Protein AF-A2E8J4-F1 (afdb_monomer)

Structure (mmCIF, N/CA/C/O backbone):
data_AF-A2E8J4-F1
#
_entry.id   AF-A2E8J4-F1
#
loop_
_atom_site.group_PDB
_atom_site.id
_atom_site.type_symbol
_atom_site.label_atom_id
_atom_site.label_alt_id
_atom_site.label_comp_id
_atom_site.label_asym_id
_atom_site.label_entity_id
_atom_site.label_seq_id
_atom_site.pdbx_PDB_ins_code
_atom_site.Cartn_x
_atom_site.Cartn_y
_atom_site.Cartn_z
_atom_site.occupancy
_atom_site.B_iso_or_equiv
_atom_site.auth_seq_id
_atom_site.auth_comp_id
_atom_site.auth_asym_id
_atom_site.auth_atom_id
_atom_site.pdbx_PDB_model_num
ATOM 1 N N . MET A 1 1 ? -11.910 -32.991 -29.947 1.00 47.88 1 MET A N 1
ATOM 2 C CA . MET A 1 1 ? -11.963 -31.572 -30.362 1.00 47.88 1 MET A CA 1
ATOM 3 C C . MET A 1 1 ? -12.874 -30.811 -29.402 1.00 47.88 1 MET A C 1
ATOM 5 O O . MET A 1 1 ? -14.068 -30.736 -29.644 1.00 47.88 1 MET A O 1
ATOM 9 N N . SER A 1 2 ? -12.357 -30.329 -28.269 1.00 52.75 2 SER A N 1
ATOM 10 C CA . SER A 1 2 ? -13.186 -29.683 -27.231 1.00 52.75 2 SER A CA 1
ATOM 11 C C . SER A 1 2 ? -12.388 -28.694 -26.368 1.00 52.75 2 SER A C 1
ATOM 13 O O . SER A 1 2 ? -12.500 -28.710 -25.148 1.00 52.75 2 SER A O 1
ATOM 15 N N . PHE A 1 3 ? -11.571 -27.845 -27.002 1.00 47.44 3 PHE A N 1
ATOM 16 C CA . PHE A 1 3 ? -10.839 -26.752 -26.336 1.00 47.44 3 PHE A CA 1
ATOM 17 C C . PHE A 1 3 ? -11.363 -25.345 -26.690 1.00 47.44 3 PHE A C 1
ATOM 19 O O . PHE A 1 3 ? -10.909 -24.366 -26.120 1.00 47.44 3 PHE A O 1
ATOM 26 N N . SER A 1 4 ? -12.377 -25.225 -27.555 1.00 58.38 4 SER A N 1
ATOM 27 C CA . SER A 1 4 ? -12.796 -23.923 -28.108 1.00 58.38 4 SER A CA 1
ATOM 28 C C . SER A 1 4 ? -13.649 -23.048 -27.179 1.00 58.38 4 SER A C 1
ATOM 30 O O . SER A 1 4 ? -13.902 -21.898 -27.510 1.00 58.38 4 SER A O 1
ATOM 32 N N . ARG A 1 5 ? -14.128 -23.558 -26.034 1.00 59.06 5 ARG A N 1
ATOM 33 C CA . ARG A 1 5 ? -15.023 -22.780 -25.157 1.00 59.06 5 ARG A CA 1
ATOM 34 C C . ARG A 1 5 ? -14.294 -21.884 -24.160 1.00 59.06 5 ARG A C 1
ATOM 36 O O . ARG A 1 5 ? -14.893 -20.919 -23.715 1.00 59.06 5 ARG A O 1
ATOM 43 N N . SER A 1 6 ? -13.042 -22.164 -23.784 1.00 66.69 6 SER A N 1
ATOM 44 C CA . SER A 1 6 ? -12.358 -21.334 -22.776 1.00 66.69 6 SER A CA 1
ATOM 45 C C . SER A 1 6 ? -11.849 -20.005 -23.332 1.00 66.69 6 SER A C 1
ATOM 47 O O . SER A 1 6 ? -11.777 -19.038 -22.582 1.00 66.69 6 SER A O 1
ATOM 49 N N . GLU A 1 7 ? -11.526 -19.947 -24.624 1.00 70.31 7 GLU A N 1
ATOM 50 C CA . GLU A 1 7 ? -11.069 -18.714 -25.282 1.00 70.31 7 GLU A CA 1
ATOM 51 C C . GLU A 1 7 ? -12.219 -17.709 -25.440 1.00 70.31 7 GLU A C 1
ATOM 53 O O . GLU A 1 7 ? -12.056 -16.538 -25.108 1.00 70.31 7 GLU A O 1
ATOM 58 N N . GLU A 1 8 ? -13.427 -18.175 -25.780 1.00 74.25 8 GLU A N 1
ATOM 59 C CA . GLU A 1 8 ? -14.615 -17.309 -25.871 1.00 74.25 8 GLU A CA 1
ATOM 60 C C . GLU A 1 8 ? -14.963 -16.624 -24.535 1.00 74.25 8 GLU A C 1
ATOM 62 O O . GLU A 1 8 ? -15.402 -15.473 -24.524 1.00 74.25 8 GLU A O 1
ATOM 67 N N . TYR A 1 9 ? -14.725 -17.286 -23.394 1.00 75.62 9 TYR A N 1
ATOM 68 C CA . TYR A 1 9 ? -14.936 -16.675 -22.075 1.00 75.62 9 TYR A CA 1
ATOM 69 C C . TYR A 1 9 ? -13.863 -15.642 -21.713 1.00 75.62 9 TYR A C 1
ATOM 71 O O . TYR A 1 9 ? -14.172 -14.671 -21.019 1.00 75.62 9 TYR A O 1
ATOM 79 N N . GLN A 1 10 ? -12.619 -15.822 -22.168 1.00 71.00 10 GLN A N 1
ATOM 80 C CA . GLN A 1 10 ? -11.556 -14.844 -21.927 1.00 71.00 10 GLN A CA 1
ATOM 81 C C . GLN A 1 10 ? -11.775 -13.577 -22.758 1.00 71.00 10 GLN A C 1
ATOM 83 O O . GLN A 1 10 ? -11.690 -12.476 -22.213 1.00 71.00 10 GLN A O 1
ATOM 88 N N . ASP A 1 11 ? -12.174 -13.720 -24.020 1.00 82.25 11 ASP A N 1
ATOM 89 C CA . ASP A 1 11 ? -12.456 -12.579 -24.895 1.00 82.25 11 ASP A CA 1
ATOM 90 C C . ASP A 1 11 ? -13.690 -11.785 -24.450 1.00 82.25 11 ASP A C 1
ATOM 92 O O . ASP A 1 11 ? -13.698 -10.551 -24.506 1.00 82.25 11 ASP A O 1
ATOM 96 N N . ALA A 1 12 ? -14.729 -12.465 -23.952 1.00 82.44 12 ALA A N 1
ATOM 97 C CA . ALA A 1 12 ? -15.900 -11.799 -23.383 1.00 82.44 12 ALA A CA 1
ATOM 98 C C . ALA A 1 12 ? -15.547 -10.994 -22.118 1.00 82.44 12 ALA A C 1
ATOM 100 O O . ALA A 1 12 ? -16.029 -9.873 -21.943 1.00 82.44 12 ALA A O 1
ATOM 101 N N . TYR A 1 13 ? -14.668 -11.531 -21.268 1.00 80.94 13 TYR A N 1
ATOM 102 C CA . TYR A 1 13 ? -14.226 -10.866 -20.041 1.00 80.94 13 TYR A CA 1
ATOM 103 C C . TYR A 1 13 ? -13.335 -9.645 -20.318 1.00 80.94 13 TYR A C 1
ATOM 105 O O . TYR A 1 13 ? -13.478 -8.613 -19.659 1.00 80.94 13 TYR A O 1
ATOM 113 N N . ILE A 1 14 ? -12.458 -9.725 -21.325 1.00 83.25 14 ILE A N 1
ATOM 114 C CA . ILE A 1 14 ? -11.627 -8.592 -21.762 1.00 83.25 14 ILE A CA 1
ATOM 115 C C . ILE A 1 14 ? -12.512 -7.469 -22.321 1.00 83.25 14 ILE A C 1
ATOM 117 O O . ILE A 1 14 ? -12.379 -6.320 -21.900 1.00 83.25 14 ILE A O 1
ATOM 121 N N . LYS A 1 15 ? -13.501 -7.798 -23.166 1.00 88.38 15 LYS A N 1
ATOM 122 C CA . LYS A 1 15 ? -14.451 -6.805 -23.698 1.00 88.38 15 LYS A CA 1
ATOM 123 C C . LYS A 1 15 ? -15.281 -6.113 -22.612 1.00 88.38 15 LYS A C 1
ATOM 125 O O . LYS A 1 15 ? -15.553 -4.918 -22.729 1.00 88.38 15 LYS A O 1
ATOM 130 N N . GLU A 1 16 ? -15.684 -6.824 -21.557 1.00 89.69 16 GLU A N 1
ATOM 131 C CA . GLU A 1 16 ? -16.412 -6.211 -20.435 1.00 89.69 16 GLU A CA 1
ATOM 132 C C . GLU A 1 16 ? -15.518 -5.251 -19.627 1.00 89.69 16 GLU A C 1
ATOM 134 O O . GLU A 1 16 ? -15.971 -4.182 -19.203 1.00 89.69 16 GLU A O 1
ATOM 139 N N . LEU A 1 17 ? -14.238 -5.593 -19.442 1.00 79.50 17 LEU A N 1
ATOM 140 C CA . LEU A 1 17 ? -13.261 -4.730 -18.773 1.00 79.50 17 LEU A CA 1
ATOM 141 C C . LEU A 1 17 ? -12.988 -3.447 -19.564 1.00 79.50 17 LEU A C 1
ATOM 143 O O . LEU A 1 17 ? -12.987 -2.367 -18.968 1.00 79.50 17 LEU A O 1
ATOM 147 N N . ASP A 1 18 ? -12.841 -3.546 -20.883 1.00 87.62 18 ASP A N 1
ATOM 148 C CA . ASP A 1 18 ? -12.629 -2.386 -21.754 1.00 87.62 18 ASP A CA 1
ATOM 149 C C . ASP A 1 18 ? -13.852 -1.457 -21.765 1.00 87.62 18 ASP A C 1
ATOM 151 O O . ASP A 1 18 ? -13.714 -0.238 -21.650 1.00 87.62 18 ASP A O 1
ATOM 155 N N . ALA A 1 19 ? -15.069 -2.014 -21.779 1.00 83.38 19 ALA A N 1
ATOM 156 C CA . ALA A 1 19 ? -16.300 -1.227 -21.679 1.00 83.38 19 ALA A CA 1
ATOM 157 C C . ALA A 1 19 ? -16.417 -0.478 -20.334 1.00 83.38 19 ALA A C 1
ATOM 159 O O . ALA A 1 19 ? -16.861 0.673 -20.293 1.00 83.38 19 ALA A O 1
ATOM 160 N N . ARG A 1 20 ? -15.978 -1.091 -19.222 1.00 79.69 20 ARG A N 1
ATOM 161 C CA . ARG A 1 20 ? -15.922 -0.424 -17.907 1.00 79.69 20 ARG A CA 1
ATOM 162 C C . ARG A 1 20 ? -14.834 0.647 -17.835 1.00 79.69 20 ARG A C 1
ATOM 164 O O . ARG A 1 20 ? -15.022 1.642 -17.137 1.00 79.69 20 ARG A O 1
ATOM 171 N N . LEU A 1 21 ? -13.715 0.466 -18.535 1.00 71.12 21 LEU A N 1
ATOM 172 C CA . LEU A 1 21 ? -12.652 1.468 -18.622 1.00 71.12 21 LEU A CA 1
ATOM 173 C C . LEU A 1 21 ? -13.096 2.689 -19.439 1.00 71.12 21 LEU A C 1
ATOM 175 O O . LEU A 1 21 ? -12.935 3.807 -18.952 1.00 71.12 21 LEU A O 1
ATOM 179 N N . ALA A 1 22 ? -13.763 2.486 -20.578 1.00 80.00 22 ALA A N 1
ATOM 180 C CA . ALA A 1 22 ? -14.328 3.567 -21.391 1.00 80.00 22 ALA A CA 1
ATOM 181 C C . ALA A 1 22 ? -15.409 4.375 -20.640 1.00 80.00 22 ALA A C 1
ATOM 183 O O . ALA A 1 22 ? -15.486 5.598 -20.755 1.00 80.00 22 ALA A O 1
ATOM 184 N N . ALA A 1 23 ? -16.216 3.721 -19.795 1.00 75.06 23 ALA A N 1
ATOM 185 C CA . ALA A 1 23 ? -17.194 4.408 -18.945 1.00 75.06 23 ALA A CA 1
ATOM 186 C C . ALA A 1 23 ? -16.546 5.300 -17.864 1.00 75.06 23 ALA A C 1
ATOM 188 O O . ALA A 1 23 ? -17.169 6.257 -17.400 1.00 75.06 23 ALA A O 1
ATOM 189 N N . LEU A 1 24 ? -15.301 5.011 -17.467 1.00 63.25 24 LEU A N 1
ATOM 190 C CA . LEU A 1 24 ? -14.544 5.808 -16.497 1.00 63.25 24 LEU A CA 1
ATOM 191 C C . LEU A 1 24 ? -13.770 6.966 -17.144 1.00 63.25 24 LEU A C 1
ATOM 193 O O . LEU A 1 24 ? -13.484 7.939 -16.450 1.00 63.25 24 LEU A O 1
ATOM 197 N N . GLU A 1 25 ? -13.459 6.895 -18.440 1.00 63.25 25 GLU A N 1
ATOM 198 C CA . GLU A 1 25 ? -12.784 7.973 -19.183 1.00 63.25 25 GLU A CA 1
ATOM 199 C C . GLU A 1 25 ? -13.681 9.195 -19.420 1.00 63.25 25 GLU A C 1
ATOM 201 O O . GLU A 1 25 ? -13.188 10.319 -19.426 1.00 63.25 25 GLU A O 1
ATOM 206 N N . ASN A 1 26 ? -15.003 9.010 -19.484 1.00 59.19 26 ASN A N 1
ATOM 207 C CA . ASN A 1 26 ? -15.963 10.119 -19.586 1.00 59.19 26 ASN A CA 1
ATOM 208 C C . ASN A 1 26 ? -16.167 10.894 -18.272 1.00 59.19 26 ASN A C 1
ATOM 210 O O . ASN A 1 26 ? -16.921 11.865 -18.230 1.00 59.19 26 ASN A O 1
ATOM 214 N N . ASN A 1 27 ? -15.507 10.481 -17.187 1.00 48.16 27 ASN A N 1
ATOM 215 C CA . ASN A 1 27 ? -15.496 11.213 -15.929 1.00 48.16 27 ASN A CA 1
ATOM 216 C C . ASN A 1 27 ? -14.199 12.034 -15.875 1.00 48.16 27 ASN A C 1
ATOM 218 O O . ASN A 1 27 ? -13.228 11.629 -15.235 1.00 48.16 27 ASN A O 1
ATOM 222 N N . GLU A 1 28 ? -14.176 13.144 -16.628 1.00 45.12 28 GLU A N 1
ATOM 223 C CA . GLU A 1 28 ? -13.025 14.040 -16.815 1.00 45.12 28 GLU A CA 1
ATOM 224 C C . GLU A 1 28 ? -12.379 14.429 -15.478 1.00 45.12 28 GLU A C 1
ATOM 226 O O . GLU A 1 28 ? -12.752 15.389 -14.798 1.00 45.12 28 GLU A O 1
ATOM 231 N N . PHE A 1 29 ? -11.356 13.670 -15.098 1.00 45.00 29 PHE A N 1
ATOM 232 C CA . PHE A 1 29 ? -10.528 13.960 -13.946 1.00 45.00 29 PHE A CA 1
ATOM 233 C C . PHE A 1 29 ? -9.324 14.760 -14.435 1.00 45.00 29 PHE A C 1
ATOM 235 O O . PHE A 1 29 ? -8.344 14.204 -14.926 1.00 45.00 29 PHE A O 1
ATOM 242 N N . PHE A 1 30 ? -9.450 16.084 -14.323 1.00 40.06 30 PHE A N 1
ATOM 243 C CA . PHE A 1 30 ? -8.430 17.108 -14.564 1.00 40.06 30 PHE A CA 1
ATOM 244 C C . PHE A 1 30 ? -6.989 16.586 -14.395 1.00 40.06 30 PHE A C 1
ATOM 246 O O . PHE A 1 30 ? -6.480 16.444 -13.277 1.00 40.06 30 PHE A O 1
ATOM 253 N N . LEU A 1 31 ? -6.300 16.347 -15.513 1.00 38.56 31 LEU A N 1
ATOM 254 C CA . LEU A 1 31 ? -4.848 16.203 -15.524 1.00 38.56 31 LEU A CA 1
ATOM 255 C C . LEU A 1 31 ? -4.238 17.596 -15.285 1.00 38.56 31 LEU A C 1
ATOM 257 O O . LEU A 1 31 ? -4.526 18.528 -16.039 1.00 38.56 31 LEU A O 1
ATOM 261 N N . PRO A 1 32 ? -3.419 17.802 -14.238 1.00 41.81 32 PRO A N 1
ATOM 262 C CA . PRO A 1 32 ? -2.845 19.110 -13.979 1.00 41.81 32 PRO A CA 1
ATOM 263 C C . PRO A 1 32 ? -1.749 19.406 -15.007 1.00 41.81 32 PRO A C 1
ATOM 265 O O . PRO A 1 32 ? -0.713 18.743 -15.041 1.00 41.81 32 PRO A O 1
ATOM 268 N N . THR A 1 33 ? -1.952 20.456 -15.802 1.00 40.56 33 THR A N 1
ATOM 269 C CA . THR A 1 33 ? -0.898 21.088 -16.607 1.00 40.56 33 THR A CA 1
ATOM 270 C C . THR A 1 33 ? 0.310 21.474 -15.735 1.00 40.56 33 THR A C 1
ATOM 272 O O . THR A 1 33 ? 0.122 21.878 -14.579 1.00 40.56 33 THR A O 1
ATOM 275 N N . PRO A 1 34 ? 1.546 21.400 -16.264 1.00 44.91 34 PRO A N 1
ATOM 276 C CA . PRO A 1 34 ? 2.771 21.635 -15.500 1.00 44.91 34 PRO A CA 1
ATOM 277 C C . PRO A 1 34 ? 2.845 23.061 -14.916 1.00 44.91 34 PRO A C 1
ATOM 279 O O . PRO A 1 34 ? 2.412 24.023 -15.557 1.00 44.91 34 PRO A O 1
ATOM 282 N N . PRO A 1 35 ? 3.405 23.237 -13.701 1.00 39.69 35 PRO A N 1
ATOM 283 C CA . PRO A 1 35 ? 3.460 24.536 -13.044 1.00 39.69 35 PRO A CA 1
ATOM 284 C C . PRO A 1 35 ? 4.447 25.475 -13.749 1.00 39.69 35 PRO A C 1
ATOM 286 O O . PRO A 1 35 ? 5.630 25.166 -13.900 1.00 39.69 35 PRO A O 1
ATOM 289 N N . LYS A 1 36 ? 3.965 26.665 -14.128 1.00 39.16 36 LYS A N 1
ATOM 290 C CA . LYS A 1 36 ? 4.805 27.790 -14.558 1.00 39.16 36 LYS A CA 1
ATOM 291 C C . LYS A 1 36 ? 5.746 28.174 -13.411 1.00 39.16 36 LYS A C 1
ATOM 293 O O . LYS A 1 36 ? 5.312 28.396 -12.284 1.00 39.16 36 LYS A O 1
ATOM 298 N N . THR A 1 37 ? 7.040 28.247 -13.705 1.00 39.50 37 THR A N 1
ATOM 299 C CA . THR A 1 37 ? 8.109 28.604 -12.767 1.00 39.50 37 THR A CA 1
ATOM 300 C C . THR A 1 37 ? 7.876 29.997 -12.173 1.00 39.50 37 THR A C 1
ATOM 302 O O . THR A 1 37 ? 7.987 31.005 -12.874 1.00 39.50 37 THR A O 1
ATOM 305 N N . SER A 1 38 ? 7.560 30.066 -10.880 1.00 40.72 38 SER A N 1
ATOM 306 C CA . SER A 1 38 ? 7.388 31.314 -10.134 1.00 40.72 38 SER A CA 1
ATOM 307 C C . SER A 1 38 ? 8.740 31.954 -9.810 1.00 40.72 38 SER A C 1
ATOM 309 O O . SER A 1 38 ? 9.574 31.352 -9.132 1.00 40.72 38 SER A O 1
ATOM 311 N N . LYS A 1 39 ? 8.937 33.199 -10.251 1.00 43.88 39 LYS A N 1
ATOM 312 C CA . LYS A 1 39 ? 9.987 34.092 -9.749 1.00 43.88 39 LYS A CA 1
ATOM 313 C C . LYS A 1 39 ? 9.549 34.700 -8.407 1.00 43.88 39 LYS A C 1
ATOM 315 O O . LYS A 1 39 ? 8.404 35.108 -8.274 1.00 43.88 39 LYS A O 1
ATOM 320 N N . SER A 1 40 ? 10.516 34.853 -7.496 1.00 42.12 40 SER A N 1
ATOM 321 C CA . SER A 1 40 ? 10.595 35.926 -6.489 1.00 42.12 40 SER A CA 1
ATOM 322 C C . SER A 1 40 ? 9.509 35.980 -5.393 1.00 42.12 40 SER A C 1
ATOM 324 O O . SER A 1 40 ? 8.460 36.594 -5.563 1.00 42.12 40 SER A O 1
ATOM 326 N N . SER A 1 41 ? 9.834 35.463 -4.201 1.00 39.91 41 SER A N 1
ATOM 327 C CA . SER A 1 41 ? 9.141 35.784 -2.944 1.00 39.91 41 SER A CA 1
ATOM 328 C C . SER A 1 41 ? 9.957 36.813 -2.153 1.00 39.91 41 SER A C 1
ATOM 330 O O . SER A 1 41 ? 11.078 36.542 -1.721 1.00 39.91 41 SER A O 1
ATOM 332 N N . ALA A 1 42 ? 9.383 38.007 -1.999 1.00 43.44 42 ALA A N 1
ATOM 333 C CA . ALA A 1 42 ? 9.894 39.095 -1.181 1.00 43.44 42 ALA A CA 1
ATOM 334 C C . ALA A 1 42 ? 9.362 39.012 0.263 1.00 43.44 42 ALA A C 1
ATOM 336 O O . ALA A 1 42 ? 8.235 38.596 0.523 1.00 43.44 42 ALA A O 1
ATOM 337 N N . ARG A 1 43 ? 10.217 39.448 1.192 1.00 43.03 43 ARG A N 1
ATOM 338 C CA . ARG A 1 43 ? 10.000 39.612 2.638 1.00 43.03 43 ARG A CA 1
ATOM 339 C C . ARG A 1 43 ? 8.856 40.576 3.000 1.00 43.03 43 ARG A C 1
ATOM 341 O O . ARG A 1 43 ? 8.719 41.611 2.356 1.00 43.03 43 ARG A O 1
ATOM 348 N N . ARG A 1 44 ? 8.305 40.328 4.208 1.00 41.81 44 ARG A N 1
ATOM 349 C CA . ARG A 1 44 ? 7.704 41.232 5.240 1.00 41.81 44 ARG A CA 1
ATOM 350 C C . ARG A 1 44 ? 6.189 41.030 5.481 1.00 41.81 44 ARG A C 1
ATOM 352 O O . ARG A 1 44 ? 5.498 40.591 4.577 1.00 41.81 44 ARG A O 1
ATOM 359 N N . PRO A 1 45 ? 5.632 41.480 6.629 1.00 53.28 45 PRO A N 1
ATOM 360 C CA . PRO A 1 45 ? 6.116 41.332 8.005 1.00 53.28 45 PRO A CA 1
ATOM 361 C C . PRO A 1 45 ? 5.010 40.890 9.000 1.00 53.28 45 PRO A C 1
ATOM 363 O O . PRO A 1 45 ? 3.813 40.916 8.733 1.00 53.28 45 PRO A O 1
ATOM 366 N N . ARG A 1 46 ? 5.480 40.557 10.204 1.00 47.03 46 ARG A N 1
ATOM 367 C CA . ARG A 1 46 ? 4.787 40.415 11.494 1.00 47.03 46 ARG A CA 1
ATOM 368 C C . ARG A 1 46 ? 3.793 41.564 11.773 1.00 47.03 46 ARG A C 1
ATOM 370 O O . ARG A 1 46 ? 4.199 42.724 11.756 1.00 47.03 46 ARG A O 1
ATOM 377 N N . LYS A 1 47 ? 2.541 41.243 12.128 1.00 41.75 47 LYS A N 1
ATOM 378 C CA . LYS A 1 47 ? 1.603 42.157 12.810 1.00 41.75 47 LYS A CA 1
ATOM 379 C C . LYS A 1 47 ? 1.078 41.523 14.098 1.00 41.75 47 LYS A C 1
ATOM 381 O O . LYS A 1 47 ? 0.672 40.366 14.115 1.00 41.75 47 LYS A O 1
ATOM 386 N N . GLN A 1 48 ? 1.159 42.315 15.161 1.00 44.44 48 GLN A N 1
ATOM 387 C CA . GLN A 1 48 ? 0.620 42.077 16.495 1.00 44.44 48 GLN A CA 1
ATOM 388 C C . GLN A 1 48 ? -0.859 42.494 16.570 1.00 44.44 48 GLN A C 1
ATOM 390 O O . GLN A 1 48 ? -1.275 43.377 15.826 1.00 44.44 48 GLN A O 1
ATOM 395 N N . ASN A 1 49 ? -1.562 41.867 17.520 1.00 42.03 49 ASN A N 1
ATOM 396 C CA . ASN A 1 49 ? -2.691 42.322 18.347 1.00 42.03 49 ASN A CA 1
ATOM 397 C C . ASN A 1 49 ? -3.786 43.214 17.737 1.00 42.03 49 ASN A C 1
ATOM 399 O O . ASN A 1 49 ? -3.521 44.346 17.340 1.00 42.03 49 ASN A O 1
ATOM 403 N N . LYS A 1 50 ? -5.047 42.799 17.920 1.00 38.09 50 LYS A N 1
ATOM 404 C CA . LYS A 1 50 ? -6.003 43.539 18.766 1.00 38.09 50 LYS A CA 1
ATOM 405 C C . LYS A 1 50 ? -7.293 42.756 19.001 1.00 38.09 50 LYS A C 1
ATOM 407 O O . LYS A 1 50 ? -7.817 42.107 18.102 1.00 38.09 50 LYS A O 1
ATOM 412 N N . ASP A 1 51 ? -7.749 42.865 20.238 1.00 44.28 51 ASP A N 1
ATOM 413 C CA . ASP A 1 51 ? -9.049 42.480 20.763 1.00 44.28 51 ASP A CA 1
ATOM 414 C C . ASP A 1 51 ? -10.208 43.012 19.918 1.00 44.28 51 ASP A C 1
ATOM 416 O O . ASP A 1 51 ? -10.129 44.128 19.404 1.00 44.28 51 ASP A O 1
ATOM 420 N N . SER A 1 52 ? -11.311 42.263 19.867 1.00 45.16 52 SER A N 1
ATOM 421 C CA . SER A 1 52 ? -12.675 42.808 19.893 1.00 45.16 52 SER A CA 1
ATOM 422 C C . SER A 1 52 ? -13.663 41.701 20.249 1.00 45.16 52 SER A C 1
ATOM 424 O O . SER A 1 52 ? -13.694 40.635 19.638 1.00 45.16 52 SER A O 1
ATOM 426 N N . ALA A 1 53 ? -14.433 41.977 21.294 1.00 46.81 53 ALA A N 1
ATOM 427 C CA . ALA A 1 53 ? -15.597 41.234 21.725 1.00 46.81 53 ALA A CA 1
ATOM 428 C C . ALA A 1 53 ? -16.801 41.554 20.830 1.00 46.81 53 ALA A C 1
ATOM 430 O O . ALA A 1 53 ? -17.004 42.715 20.509 1.00 46.81 53 ALA A O 1
ATOM 431 N N . GLU A 1 54 ? -17.620 40.546 20.529 1.00 43.97 54 GLU A N 1
ATOM 432 C CA . GLU A 1 54 ? -19.042 40.652 20.153 1.00 43.97 54 GLU A CA 1
ATOM 433 C C . GLU A 1 54 ? -19.608 39.221 20.243 1.00 43.97 54 GLU A C 1
ATOM 435 O O . GLU A 1 54 ? -19.180 38.314 19.536 1.00 43.97 54 GLU A O 1
ATOM 440 N N . ARG A 1 55 ? -20.263 38.848 21.352 1.00 46.94 55 ARG A N 1
ATOM 441 C CA . ARG A 1 55 ? -21.730 38.817 21.495 1.00 46.94 55 ARG A CA 1
ATOM 442 C C . ARG A 1 55 ? -22.458 38.644 20.163 1.00 46.94 55 ARG A C 1
ATOM 444 O O . ARG A 1 55 ? -22.685 39.621 19.473 1.00 46.94 55 ARG A O 1
ATOM 451 N N . ASP A 1 56 ? -22.932 37.427 19.914 1.00 38.78 56 ASP A N 1
ATOM 452 C CA . ASP A 1 56 ? -24.154 37.232 19.140 1.00 38.78 56 ASP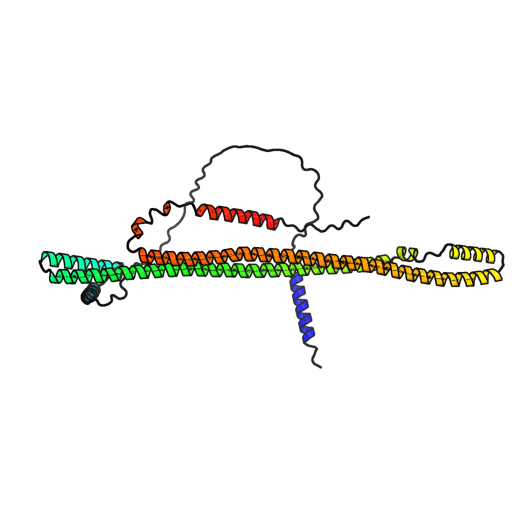 A CA 1
ATOM 453 C C . ASP A 1 56 ? -24.919 36.008 19.660 1.00 38.78 56 ASP A C 1
ATOM 455 O O . ASP A 1 56 ? -24.640 34.847 19.354 1.00 38.78 56 ASP A O 1
ATOM 459 N N . LEU A 1 57 ? -25.879 36.303 20.537 1.00 45.66 57 LEU A N 1
ATOM 460 C CA . LEU A 1 57 ? -26.942 35.404 20.957 1.00 45.66 57 LEU A CA 1
ATOM 461 C C . LEU A 1 57 ? -28.004 35.415 19.854 1.00 45.66 57 LEU A C 1
ATOM 463 O O . LEU A 1 57 ? -28.858 36.297 19.830 1.00 45.66 57 LEU A O 1
ATOM 467 N N . LYS A 1 58 ? -27.986 34.425 18.957 1.00 42.38 58 LYS A N 1
ATOM 468 C CA . LYS A 1 58 ? -29.144 34.128 18.104 1.00 42.38 58 LYS A CA 1
ATOM 469 C C . LYS A 1 58 ? -29.912 32.949 18.675 1.00 42.38 58 LYS A C 1
ATOM 471 O O . LYS A 1 58 ? -29.613 31.785 18.423 1.00 42.38 58 LYS A O 1
ATOM 476 N N . ALA A 1 59 ? -30.913 33.309 19.472 1.00 44.66 59 ALA A N 1
ATOM 477 C CA . ALA A 1 59 ? -32.065 32.483 19.763 1.00 44.66 59 ALA A CA 1
ATOM 478 C C . ALA A 1 59 ? -32.780 32.153 18.445 1.00 44.66 59 ALA A C 1
ATOM 480 O O . ALA A 1 59 ? -33.337 33.037 17.796 1.00 44.66 59 ALA A O 1
ATOM 481 N N . VAL A 1 60 ? -32.753 30.879 18.054 1.00 43.31 60 VAL A N 1
ATOM 482 C CA . VAL A 1 60 ? -33.693 30.329 17.077 1.00 43.31 60 VAL A CA 1
ATOM 483 C C . VAL A 1 60 ? -34.790 29.649 17.876 1.00 43.31 60 VAL A C 1
ATOM 485 O O . VAL A 1 60 ? -34.616 28.575 18.451 1.00 43.31 60 VAL A O 1
ATOM 488 N N . SER A 1 61 ? -35.899 30.364 17.977 1.00 45.53 61 SER A N 1
ATOM 489 C CA . SER A 1 61 ? -37.192 29.869 18.403 1.00 45.53 61 SER A CA 1
ATOM 490 C C . SER A 1 61 ? -37.870 29.090 17.268 1.00 45.53 61 SER A C 1
ATOM 492 O O . SER A 1 61 ? -37.692 29.412 16.095 1.00 45.53 61 SER A O 1
ATOM 494 N N . ALA A 1 62 ? -38.721 28.147 17.695 1.00 38.25 62 ALA A N 1
ATOM 495 C CA . ALA A 1 62 ? -39.812 27.465 16.979 1.00 38.25 62 ALA A CA 1
ATOM 496 C C . ALA A 1 62 ? -39.505 26.076 16.358 1.00 38.25 62 ALA A C 1
ATOM 498 O O . ALA A 1 62 ? -38.391 25.854 15.891 1.00 38.25 62 ALA A O 1
ATOM 499 N N . PRO A 1 63 ? -40.501 25.163 16.229 1.00 47.00 63 PRO A N 1
ATOM 500 C CA . PRO A 1 63 ? -41.798 25.072 16.926 1.00 47.00 63 PRO A CA 1
ATOM 501 C C . PRO A 1 63 ? -42.187 23.645 17.416 1.00 47.00 63 PRO A C 1
ATOM 503 O O . PRO A 1 63 ? -41.610 22.634 17.032 1.00 47.00 63 PRO A O 1
ATOM 506 N N . THR A 1 64 ? -43.260 23.600 18.224 1.00 41.00 64 THR A N 1
ATOM 507 C CA . THR A 1 64 ? -44.291 22.530 18.311 1.00 41.00 64 THR A CA 1
ATOM 508 C C . THR A 1 64 ? -43.824 21.097 18.626 1.00 41.00 64 THR A C 1
ATOM 510 O O . THR A 1 64 ? -43.408 20.351 17.753 1.00 41.00 64 THR A O 1
ATOM 513 N N . SER A 1 65 ? -43.897 20.612 19.870 1.00 44.78 65 SER A N 1
ATOM 514 C CA . SER A 1 65 ? -45.140 20.307 20.609 1.00 44.78 65 SER A CA 1
ATOM 515 C C . SER A 1 65 ? -46.174 19.542 19.766 1.00 44.78 65 SER A C 1
ATOM 517 O O . SER A 1 65 ? -47.265 20.027 19.484 1.00 44.78 65 SER A O 1
ATOM 519 N N . ALA A 1 66 ? -45.821 18.321 19.361 1.00 38.88 66 ALA A N 1
ATOM 520 C CA . ALA A 1 66 ? -46.766 17.328 18.860 1.00 38.88 66 ALA A CA 1
ATOM 521 C C . ALA A 1 66 ? -46.775 16.105 19.794 1.00 38.88 66 ALA A C 1
ATOM 523 O O . ALA A 1 66 ? -46.052 15.130 19.619 1.00 38.88 66 ALA A O 1
ATOM 524 N N . ARG A 1 67 ? -47.623 16.202 20.822 1.00 43.91 67 ARG A N 1
ATOM 525 C CA . ARG A 1 67 ? -48.631 15.184 21.146 1.00 43.91 67 ARG A CA 1
ATOM 526 C C . ARG A 1 67 ? -48.133 13.724 21.173 1.00 43.91 67 ARG A C 1
ATOM 528 O O . ARG A 1 67 ? -48.459 12.919 20.308 1.00 43.91 67 ARG A O 1
ATOM 535 N N . ARG A 1 68 ? -47.482 13.331 22.269 1.00 41.31 68 ARG A N 1
ATOM 536 C CA . ARG A 1 68 ? -47.595 11.959 22.796 1.00 41.31 68 ARG A CA 1
ATOM 537 C C . ARG A 1 68 ? -48.293 12.008 24.149 1.00 41.31 68 ARG A C 1
ATOM 539 O O . ARG A 1 68 ? -47.675 11.839 25.192 1.00 41.31 68 ARG A O 1
ATOM 546 N N . ASN A 1 69 ? -49.614 12.197 24.103 1.00 43.12 69 ASN A N 1
ATOM 547 C CA . ASN A 1 69 ? -50.503 11.674 25.139 1.00 43.12 69 ASN A CA 1
ATOM 548 C C . ASN A 1 69 ? -50.424 10.149 25.056 1.00 43.12 69 ASN A C 1
ATOM 550 O O . ASN A 1 69 ? -51.252 9.492 24.427 1.00 43.12 69 ASN A O 1
ATOM 554 N N . ARG A 1 70 ? -49.358 9.589 25.632 1.00 43.31 70 ARG A N 1
ATOM 555 C CA . ARG A 1 70 ? -49.282 8.165 25.906 1.00 43.31 70 ARG A CA 1
ATOM 556 C C . ARG A 1 70 ? -50.307 7.935 27.001 1.00 43.31 70 ARG A C 1
ATOM 558 O O . ARG A 1 70 ? -50.156 8.434 28.112 1.00 43.31 70 ARG A O 1
ATOM 565 N N . VAL A 1 71 ? -51.385 7.262 26.630 1.00 43.00 71 VAL A N 1
ATOM 566 C CA . VAL A 1 71 ? -52.408 6.748 27.530 1.00 43.00 71 VAL A CA 1
ATOM 567 C C . VAL A 1 71 ? -51.685 5.957 28.624 1.00 43.00 71 VAL A C 1
ATOM 569 O O . VAL A 1 71 ? -51.331 4.797 28.424 1.00 43.00 71 VAL A O 1
ATOM 572 N N . ARG A 1 72 ? -51.413 6.597 29.768 1.00 45.00 72 ARG A N 1
ATOM 573 C CA . ARG A 1 72 ? -51.140 5.904 31.026 1.00 45.00 72 ARG A CA 1
ATOM 574 C C . ARG A 1 72 ? -52.456 5.228 31.376 1.00 45.00 72 ARG A C 1
ATOM 576 O O . ARG A 1 72 ? -53.320 5.819 32.016 1.00 45.00 72 ARG A O 1
ATOM 583 N N . ARG A 1 73 ? -52.644 4.006 30.874 1.00 41.44 73 ARG A N 1
ATOM 584 C CA . ARG A 1 73 ? -53.576 3.070 31.489 1.00 41.44 73 ARG A CA 1
ATOM 585 C C . ARG A 1 73 ? -53.021 2.850 32.886 1.00 41.44 73 ARG A C 1
ATOM 587 O O . ARG A 1 73 ? -52.056 2.120 33.062 1.00 41.44 73 ARG A O 1
ATOM 594 N N . HIS A 1 74 ? -53.551 3.597 33.846 1.00 47.88 74 HIS A N 1
ATOM 595 C CA . HIS A 1 74 ? -53.370 3.304 35.252 1.00 47.88 74 HIS A CA 1
ATOM 596 C C . HIS A 1 74 ? -54.068 1.956 35.428 1.00 47.88 74 HIS A C 1
ATOM 598 O O . HIS A 1 74 ? -55.295 1.902 35.501 1.00 47.88 74 HIS A O 1
ATOM 604 N N . ASN A 1 75 ? -53.310 0.861 35.326 1.00 54.81 75 ASN A N 1
ATOM 605 C CA . ASN A 1 75 ? -53.787 -0.436 35.770 1.00 54.81 75 ASN A CA 1
ATOM 606 C C . ASN A 1 75 ? -54.087 -0.232 37.250 1.00 54.81 75 ASN A C 1
ATOM 608 O O . ASN A 1 75 ? -53.171 -0.126 38.062 1.00 54.81 75 ASN A O 1
ATOM 612 N N . GLN A 1 76 ? -55.364 -0.016 37.566 1.00 62.56 76 GLN A N 1
ATOM 613 C CA . GLN A 1 76 ? -55.802 0.180 38.933 1.00 62.56 76 GLN A CA 1
ATOM 614 C C . GLN A 1 76 ? -55.464 -1.107 39.661 1.00 62.56 76 GLN A C 1
ATOM 616 O O . GLN A 1 76 ? -56.051 -2.152 39.394 1.00 62.56 76 GLN A O 1
ATOM 621 N N . PHE A 1 77 ? -54.446 -1.024 40.506 1.00 73.62 77 PHE A N 1
ATOM 622 C CA . PHE A 1 77 ? -53.987 -2.130 41.314 1.00 73.62 77 PHE A CA 1
ATOM 623 C C . PHE A 1 77 ? -55.148 -2.530 42.226 1.00 73.62 77 PHE A C 1
ATOM 625 O O . PHE A 1 77 ? -55.551 -1.781 43.119 1.00 73.62 77 PHE A O 1
ATOM 632 N N . THR A 1 78 ? -55.781 -3.657 41.910 1.00 82.75 78 THR A N 1
ATOM 633 C CA . THR A 1 78 ? -57.007 -4.090 42.569 1.00 82.75 78 THR A CA 1
ATOM 634 C C . THR A 1 78 ? -56.703 -4.410 44.030 1.00 82.75 78 THR A C 1
ATOM 636 O O . THR A 1 78 ? -55.710 -5.071 44.332 1.00 82.75 78 THR A O 1
ATOM 639 N N . GLN A 1 79 ? -57.566 -3.991 44.962 1.00 83.44 79 GLN A N 1
ATOM 640 C CA . GLN A 1 79 ? -57.383 -4.283 46.396 1.00 83.44 79 GLN A CA 1
ATOM 641 C C . GLN A 1 79 ? -57.199 -5.783 46.680 1.00 83.44 79 GLN A C 1
ATOM 643 O O . GLN A 1 79 ? -56.477 -6.154 47.603 1.00 83.44 79 GLN A O 1
ATOM 648 N N . GLN A 1 80 ? -57.812 -6.645 45.866 1.00 85.69 80 GLN A N 1
ATOM 649 C CA . GLN A 1 80 ? -57.651 -8.095 45.958 1.00 85.69 80 GLN A CA 1
ATOM 650 C C . GLN A 1 80 ? -56.218 -8.553 45.657 1.00 85.69 80 GLN A C 1
ATOM 652 O O . GLN A 1 80 ? -55.739 -9.495 46.281 1.00 85.69 80 GLN A O 1
ATOM 657 N N . ASP A 1 81 ? -55.510 -7.891 44.744 1.00 87.81 81 ASP A N 1
ATOM 658 C CA . ASP A 1 81 ? -54.137 -8.258 44.399 1.00 87.81 81 ASP A CA 1
ATOM 659 C C . ASP A 1 81 ? -53.161 -7.788 45.476 1.00 87.81 81 ASP A C 1
ATOM 661 O O . ASP A 1 81 ? -52.299 -8.555 45.893 1.00 87.81 81 ASP A O 1
ATOM 665 N N . ILE A 1 82 ? -53.388 -6.600 46.047 1.00 88.62 82 ILE A N 1
ATOM 666 C CA . ILE A 1 82 ? -52.665 -6.127 47.237 1.00 88.62 82 ILE A CA 1
ATOM 667 C C . ILE A 1 82 ? -52.766 -7.149 48.375 1.00 88.62 82 ILE A C 1
ATOM 669 O O . ILE A 1 82 ? -51.760 -7.477 49.001 1.00 88.62 82 ILE A O 1
ATOM 673 N N . GLN A 1 83 ? -53.965 -7.679 48.634 1.00 90.12 83 GLN A N 1
ATOM 674 C CA . GLN A 1 83 ? -54.172 -8.686 49.678 1.00 90.12 83 GLN A CA 1
ATOM 675 C C . GLN A 1 83 ? -53.447 -10.002 49.381 1.00 90.12 83 GLN A C 1
ATOM 677 O O . GLN A 1 83 ? -52.851 -10.578 50.290 1.00 90.12 83 GLN A O 1
ATOM 682 N N . LYS A 1 84 ? -53.423 -10.457 48.121 1.00 93.12 84 LYS A N 1
ATOM 683 C CA . LYS A 1 84 ? -52.622 -11.629 47.729 1.00 93.12 84 LYS A CA 1
ATOM 684 C C . LYS A 1 84 ? -51.137 -11.400 48.009 1.00 93.12 84 LYS A C 1
ATOM 686 O O . LYS A 1 84 ? -50.494 -12.275 48.578 1.00 93.12 84 LYS A O 1
ATOM 691 N N . PHE A 1 85 ? -50.600 -10.229 47.664 1.00 92.19 85 PHE A N 1
ATOM 692 C CA . PHE A 1 85 ? -49.190 -9.911 47.902 1.00 92.19 85 PHE A CA 1
ATOM 693 C C . PHE A 1 85 ? -48.855 -9.730 49.382 1.00 92.19 85 PHE A C 1
ATOM 695 O O . PHE A 1 85 ? -47.773 -10.131 49.804 1.00 92.19 85 PHE A O 1
ATOM 702 N N . LEU A 1 86 ? -49.784 -9.200 50.182 1.00 93.31 86 LEU A N 1
ATOM 703 C CA . LEU A 1 86 ? -49.662 -9.172 51.641 1.00 93.31 86 LEU A CA 1
ATOM 704 C C . LEU A 1 86 ? -49.563 -10.591 52.205 1.00 93.31 86 LEU A C 1
ATOM 706 O O . LEU A 1 86 ? -48.630 -10.882 52.948 1.00 93.31 86 LEU A O 1
ATOM 710 N N . ASN A 1 87 ? -50.460 -11.492 51.798 1.00 94.12 87 ASN A N 1
ATOM 711 C CA . ASN A 1 87 ? -50.433 -12.885 52.246 1.00 94.12 87 ASN A CA 1
ATOM 712 C C . ASN A 1 87 ? -49.139 -13.588 51.814 1.00 94.12 87 ASN A C 1
ATOM 714 O O . ASN A 1 87 ? -48.491 -14.232 52.633 1.00 94.12 87 ASN A O 1
ATOM 718 N N . CYS A 1 88 ? -48.699 -13.394 50.566 1.00 93.81 88 CYS A N 1
ATOM 719 C CA . CYS A 1 88 ? -47.413 -13.912 50.099 1.00 93.81 88 CYS A CA 1
ATOM 720 C C . CYS A 1 88 ? -46.228 -13.361 50.907 1.00 93.81 88 CYS A C 1
ATOM 722 O O . CYS A 1 88 ? -45.289 -14.106 51.172 1.00 93.81 88 CYS A O 1
ATOM 724 N N . ALA A 1 89 ? -46.268 -12.090 51.322 1.00 94.62 89 ALA A N 1
ATOM 725 C CA . ALA A 1 89 ? -45.222 -11.485 52.143 1.00 94.62 89 ALA A CA 1
ATOM 726 C C . ALA A 1 89 ? -45.156 -12.098 53.551 1.00 94.62 89 ALA A C 1
ATOM 728 O O . ALA A 1 89 ? -44.060 -12.394 54.025 1.00 94.62 89 ALA A O 1
ATOM 729 N N . TYR A 1 90 ? -46.305 -12.336 54.194 1.00 94.50 90 TYR A N 1
ATOM 730 C CA . TYR A 1 90 ? -46.371 -13.027 55.489 1.00 94.50 90 TYR A CA 1
ATOM 731 C C . TYR A 1 90 ? -45.928 -14.495 55.384 1.00 94.50 90 TYR A C 1
ATOM 733 O O . TYR A 1 90 ? -45.203 -14.988 56.243 1.00 94.50 90 TYR A O 1
ATOM 741 N N . GLU A 1 91 ? -46.287 -15.176 54.294 1.00 95.81 91 GLU A N 1
ATOM 742 C CA . GLU A 1 91 ? -45.889 -16.564 54.018 1.00 95.81 91 GLU A CA 1
ATOM 743 C C . GLU A 1 91 ? -44.463 -16.696 53.445 1.00 95.81 91 GLU A C 1
ATOM 745 O O . GLU A 1 91 ? -44.010 -17.810 53.180 1.00 95.81 91 GLU A O 1
ATOM 750 N N . LYS A 1 92 ? -43.753 -15.576 53.230 1.00 93.31 92 LYS A N 1
ATOM 751 C CA . LYS A 1 92 ? -42.411 -15.510 52.613 1.00 93.31 92 LYS A CA 1
ATOM 752 C C . LYS A 1 92 ? -42.336 -16.211 51.246 1.00 93.31 92 LYS A C 1
ATOM 754 O O . LYS A 1 92 ? -41.296 -16.750 50.863 1.00 93.31 92 LYS A O 1
ATOM 759 N N . LYS A 1 93 ? -43.444 -16.207 50.499 1.00 94.19 93 LYS A N 1
ATOM 760 C CA . LYS A 1 93 ? -43.521 -16.732 49.131 1.00 94.19 93 LYS A CA 1
ATOM 761 C C . LYS A 1 93 ? -42.979 -15.701 48.132 1.00 94.19 93 LYS A C 1
ATOM 763 O O . LYS A 1 93 ? -43.225 -14.508 48.314 1.00 94.19 93 LYS A O 1
ATOM 768 N N . PRO A 1 94 ? -42.304 -16.145 47.053 1.00 90.00 94 PRO A N 1
ATOM 769 C CA . PRO A 1 94 ? -41.736 -15.253 46.046 1.00 90.00 94 PRO A CA 1
ATOM 770 C C . PRO A 1 94 ? -42.792 -14.315 45.449 1.00 90.00 94 PRO A C 1
ATOM 772 O O . PRO A 1 94 ? -43.858 -14.745 45.003 1.00 90.00 94 PRO A O 1
ATOM 775 N N . LEU A 1 95 ? -42.467 -13.022 45.439 1.00 88.81 95 LEU A N 1
ATOM 776 C CA . LEU A 1 95 ? -43.286 -11.953 44.870 1.00 88.81 95 LEU A CA 1
ATOM 777 C C . LEU A 1 95 ? -42.921 -11.792 43.389 1.00 88.81 95 LEU A C 1
ATOM 779 O O . LEU A 1 95 ? -41.951 -11.120 43.045 1.00 88.81 95 LEU A O 1
ATOM 783 N N . TRP A 1 96 ? -43.660 -12.467 42.511 1.00 84.69 96 TRP A N 1
ATOM 784 C CA . TRP A 1 96 ? -43.395 -12.451 41.071 1.00 84.69 96 TRP A CA 1
ATOM 785 C C . TRP A 1 96 ? -43.950 -11.182 40.410 1.00 84.69 96 TRP A C 1
ATOM 787 O O . TRP A 1 96 ? -45.121 -10.857 40.594 1.00 84.69 96 TRP A O 1
ATOM 797 N N . ASN A 1 97 ? -43.129 -10.526 39.581 1.00 82.25 97 ASN A N 1
ATOM 798 C CA . ASN A 1 97 ? -43.524 -9.488 38.616 1.00 82.25 97 ASN A CA 1
ATOM 799 C C . ASN A 1 97 ? -44.272 -8.263 39.185 1.00 82.25 97 ASN A C 1
ATOM 801 O O . ASN A 1 97 ? -45.137 -7.715 38.502 1.00 82.25 97 ASN A O 1
ATOM 805 N N . LEU A 1 98 ? -43.963 -7.816 40.408 1.00 87.12 98 LEU A N 1
ATOM 806 C CA . LEU A 1 98 ? -44.466 -6.519 40.878 1.00 87.12 98 LEU A CA 1
ATOM 807 C C . LEU A 1 98 ? -43.648 -5.368 40.291 1.00 87.12 98 LEU A C 1
ATOM 809 O O . LEU A 1 98 ? -42.418 -5.402 40.304 1.00 87.12 98 LEU A O 1
ATOM 813 N N . GLU A 1 99 ? -44.338 -4.313 39.864 1.00 86.19 99 GLU A N 1
ATOM 814 C CA . GLU A 1 99 ? -43.695 -3.047 39.510 1.00 86.19 99 GLU A CA 1
ATOM 815 C C . GLU A 1 99 ? -43.192 -2.307 40.767 1.00 86.19 99 GLU A C 1
ATOM 817 O O . GLU A 1 99 ? -43.765 -2.466 41.854 1.00 86.19 99 GLU A O 1
ATOM 822 N N . PRO A 1 100 ? -42.166 -1.443 40.645 1.00 85.31 100 PRO A N 1
ATOM 823 C CA . PRO A 1 100 ? -41.637 -0.666 41.766 1.00 85.31 100 PRO A CA 1
ATOM 824 C C . PRO A 1 100 ? -42.714 0.099 42.554 1.00 85.31 100 PRO A C 1
ATOM 826 O O . PRO A 1 100 ? -42.725 0.093 43.784 1.00 85.31 100 PRO A O 1
ATOM 829 N N . GLU A 1 101 ? -43.683 0.680 41.843 1.00 88.00 101 GLU A N 1
ATOM 830 C CA . GLU A 1 101 ? -44.806 1.423 42.427 1.00 88.00 101 GLU A CA 1
ATOM 831 C C . GLU A 1 101 ? -45.715 0.525 43.295 1.00 88.00 101 GLU A C 1
ATOM 833 O O . GLU A 1 101 ? -46.277 0.969 44.299 1.00 88.00 101 GLU A O 1
ATOM 838 N N . GLN A 1 102 ? -45.838 -0.758 42.946 1.00 89.50 102 GLN A N 1
ATOM 839 C CA . GLN A 1 102 ? -46.668 -1.734 43.657 1.00 89.50 102 GLN A CA 1
ATOM 840 C C . GLN A 1 102 ? -45.993 -2.205 44.951 1.00 89.50 102 GLN A C 1
ATOM 842 O O . GLN A 1 102 ? -46.657 -2.352 45.981 1.00 89.50 102 GLN A O 1
ATOM 847 N N . TYR A 1 103 ? -44.666 -2.366 44.938 1.00 90.81 103 TYR A N 1
ATOM 848 C CA . TYR A 1 103 ? -43.885 -2.646 46.145 1.00 90.81 103 TYR A CA 1
ATOM 849 C C . TYR A 1 103 ? -44.032 -1.540 47.197 1.00 90.81 103 TYR A C 1
ATOM 851 O O . TYR A 1 103 ? -44.187 -1.833 48.385 1.00 90.81 103 TYR A O 1
ATOM 859 N N . GLU A 1 104 ? -44.038 -0.270 46.781 1.00 91.00 104 GLU A N 1
ATOM 860 C CA . GLU A 1 104 ? -44.212 0.867 47.694 1.00 91.00 104 GLU A CA 1
ATOM 861 C C . GLU A 1 104 ? -45.594 0.883 48.360 1.00 91.00 104 GLU A C 1
ATOM 863 O O . GLU A 1 104 ? -45.701 1.170 49.558 1.00 91.00 104 GLU A O 1
ATOM 868 N N . GLN A 1 105 ? -46.644 0.510 47.622 1.00 92.12 105 GLN A N 1
ATOM 869 C CA . GLN A 1 105 ? -48.003 0.397 48.157 1.00 92.12 105 GLN A CA 1
ATOM 870 C C . GLN A 1 105 ? -48.118 -0.731 49.191 1.00 92.12 105 GLN A C 1
ATOM 872 O O . GLN A 1 105 ? -48.626 -0.499 50.292 1.00 92.12 105 GLN A O 1
ATOM 877 N N . VAL A 1 106 ? -47.588 -1.923 48.889 1.00 93.12 106 VAL A N 1
ATOM 878 C CA . VAL A 1 106 ? -47.567 -3.063 49.828 1.00 93.12 106 VAL A CA 1
ATOM 879 C C . VAL A 1 106 ? -46.760 -2.716 51.086 1.00 93.12 106 VAL A C 1
ATOM 881 O O . VAL A 1 106 ? -47.222 -2.947 52.205 1.00 93.12 106 VAL A O 1
ATOM 884 N N . LEU A 1 107 ? -45.597 -2.073 50.931 1.00 94.88 107 LEU A N 1
ATOM 885 C CA . LEU A 1 107 ? -44.781 -1.600 52.055 1.00 94.88 107 LEU A CA 1
ATOM 886 C C . LEU A 1 107 ? -45.501 -0.555 52.913 1.00 94.88 107 LEU A C 1
ATOM 888 O O . LEU A 1 107 ? -45.343 -0.561 54.134 1.00 94.88 107 LEU A O 1
ATOM 892 N N . SER A 1 108 ? -46.258 0.359 52.302 1.00 96.00 108 SER A N 1
ATOM 893 C CA . SER A 1 108 ? -47.039 1.371 53.023 1.00 96.00 108 SER A CA 1
ATOM 894 C C . SER A 1 108 ? -48.099 0.722 53.917 1.00 96.00 108 SER A C 1
ATOM 896 O O . SER A 1 108 ? -48.198 1.051 55.102 1.00 96.00 108 SER A O 1
ATOM 898 N N . ILE A 1 109 ? -48.825 -0.265 53.382 1.00 95.44 109 ILE A N 1
ATOM 899 C CA . ILE A 1 109 ? -49.880 -0.980 54.111 1.00 95.44 109 ILE A CA 1
ATOM 900 C C . ILE A 1 109 ? -49.294 -1.812 55.254 1.00 95.44 109 ILE A C 1
ATOM 902 O O . ILE A 1 109 ? -49.770 -1.693 56.382 1.00 95.44 109 ILE A O 1
ATOM 906 N N . LEU A 1 110 ? -48.219 -2.569 55.015 1.00 95.56 110 LEU A N 1
ATOM 907 C CA . LEU A 1 110 ? -47.544 -3.335 56.071 1.00 95.56 110 LEU A CA 1
ATOM 908 C C . LEU A 1 110 ? -47.010 -2.428 57.194 1.00 95.56 110 LEU A C 1
ATOM 910 O O . LEU A 1 110 ? -47.129 -2.746 58.378 1.00 95.56 110 LEU A O 1
ATOM 914 N N . LYS A 1 111 ? -46.456 -1.254 56.850 1.00 96.75 111 LYS A N 1
ATOM 915 C CA . LYS A 1 111 ? -46.010 -0.257 57.841 1.00 96.75 111 LYS A CA 1
ATOM 916 C C . LYS A 1 111 ? -47.173 0.283 58.670 1.00 96.75 111 LYS A C 1
ATOM 918 O O . LYS A 1 111 ? -46.992 0.517 59.866 1.00 96.75 111 LYS A O 1
ATOM 923 N N . GLN A 1 112 ? -48.337 0.492 58.058 1.00 96.94 112 GLN A N 1
ATOM 924 C CA . GLN A 1 112 ? -49.538 0.925 58.767 1.00 96.94 112 GLN A CA 1
ATOM 925 C C . GLN A 1 112 ? -50.067 -0.182 59.690 1.00 96.94 112 GLN A C 1
ATOM 927 O O . GLN A 1 112 ? -50.281 0.081 60.870 1.00 96.94 112 GLN A O 1
ATOM 932 N N . GLN A 1 113 ? -50.154 -1.427 59.209 1.00 95.62 113 GLN A N 1
ATOM 933 C CA . GLN A 1 113 ? -50.551 -2.591 60.013 1.00 95.62 113 GLN A CA 1
ATOM 934 C C . GLN A 1 113 ? -49.639 -2.784 61.230 1.00 95.62 113 GLN A C 1
ATOM 936 O O . GLN A 1 113 ? -50.125 -2.967 62.347 1.00 95.62 113 GLN A O 1
ATOM 941 N N . LYS A 1 114 ? -48.320 -2.637 61.049 1.00 96.44 114 LYS A N 1
ATOM 942 C CA . LYS A 1 114 ? -47.353 -2.647 62.153 1.00 96.44 114 LYS A CA 1
ATOM 943 C C . LYS A 1 114 ? -47.653 -1.551 63.184 1.00 96.44 114 LYS A C 1
ATOM 945 O O . LYS A 1 114 ? -47.685 -1.833 64.380 1.00 96.44 114 LYS A O 1
ATOM 950 N N . LYS A 1 115 ? -47.864 -0.301 62.748 1.00 97.25 115 LYS A N 1
ATOM 951 C CA . LYS A 1 115 ? -48.188 0.822 63.652 1.00 97.25 115 LYS A CA 1
ATOM 952 C C . LYS A 1 115 ? -49.465 0.550 64.448 1.00 97.25 115 LYS A C 1
ATOM 954 O O . LYS A 1 115 ? -49.481 0.767 65.659 1.00 97.25 115 LYS A O 1
ATOM 959 N N . ASP A 1 116 ? -50.494 0.035 63.784 1.00 97.00 116 ASP A N 1
ATOM 960 C CA . ASP A 1 116 ? -51.780 -0.280 64.404 1.00 97.00 116 ASP A CA 1
ATOM 961 C C . ASP A 1 116 ? -51.654 -1.426 65.428 1.00 97.00 116 ASP A C 1
ATOM 963 O O . ASP A 1 116 ? -52.262 -1.366 66.500 1.00 97.00 116 ASP A O 1
ATOM 967 N N . ALA A 1 117 ? -50.837 -2.448 65.147 1.00 95.81 117 ALA A N 1
ATOM 968 C CA . ALA A 1 117 ? -50.551 -3.549 66.072 1.00 95.81 117 ALA A CA 1
ATOM 969 C C . ALA A 1 117 ? -49.799 -3.076 67.329 1.00 95.81 117 ALA A C 1
ATOM 971 O O . ALA A 1 117 ? -50.176 -3.437 68.448 1.00 95.81 117 ALA A O 1
ATOM 972 N N . VAL A 1 118 ? -48.799 -2.199 67.166 1.00 96.25 118 VAL A N 1
ATOM 973 C CA . VAL A 1 118 ? -48.070 -1.572 68.284 1.00 96.25 118 VAL A CA 1
ATOM 974 C C . VAL A 1 118 ? -49.008 -0.732 69.151 1.00 96.25 118 VAL A C 1
ATOM 976 O O . VAL A 1 118 ? -48.992 -0.869 70.374 1.00 96.25 118 VAL A O 1
ATOM 979 N N . ALA A 1 119 ? -49.867 0.091 68.541 1.00 96.94 119 ALA A N 1
ATOM 980 C CA . ALA A 1 119 ? -50.842 0.910 69.266 1.00 96.94 119 ALA A CA 1
ATOM 981 C C . ALA A 1 119 ? -51.809 0.056 70.108 1.00 96.94 119 ALA A C 1
ATOM 983 O O . ALA A 1 119 ? -52.168 0.428 71.224 1.00 96.94 119 ALA A O 1
ATOM 984 N N . LYS A 1 120 ? -52.178 -1.127 69.602 1.00 97.00 120 LYS A N 1
ATOM 985 C CA . LYS A 1 120 ? -53.027 -2.115 70.289 1.00 97.00 120 LYS A CA 1
ATOM 986 C C . LYS A 1 120 ? -52.262 -3.028 71.259 1.00 97.00 120 LYS A C 1
ATOM 988 O O . LYS A 1 120 ? -52.871 -3.937 71.818 1.00 97.00 120 LYS A O 1
ATOM 993 N N . LYS A 1 121 ? -50.957 -2.808 71.467 1.00 95.88 121 LYS A N 1
ATOM 994 C CA . LYS A 1 121 ? -50.059 -3.633 72.302 1.00 95.88 121 LYS A CA 1
ATOM 995 C C . LYS A 1 121 ? -49.960 -5.107 71.863 1.00 95.88 121 LYS A C 1
ATOM 997 O O . LYS A 1 121 ? -49.672 -5.978 72.681 1.00 95.88 121 LYS A O 1
ATOM 1002 N N . ARG A 1 122 ? -50.179 -5.402 70.576 1.00 97.00 122 ARG A N 1
ATOM 1003 C CA . ARG A 1 122 ? -50.006 -6.743 69.991 1.00 97.00 122 ARG A CA 1
ATOM 1004 C C . ARG A 1 122 ? -48.610 -6.872 69.395 1.00 97.00 122 ARG A C 1
ATOM 1006 O O . ARG A 1 122 ? -48.378 -6.570 68.227 1.00 97.00 122 ARG A O 1
ATOM 1013 N N . PHE A 1 123 ? -47.658 -7.272 70.229 1.00 94.69 123 PHE A N 1
ATOM 1014 C CA . PHE A 1 123 ? -46.250 -7.299 69.833 1.00 94.69 123 PHE A CA 1
ATOM 1015 C C . PHE A 1 123 ? -45.919 -8.425 68.846 1.00 94.69 123 PHE A C 1
ATOM 1017 O O . PHE A 1 123 ? -45.099 -8.201 67.963 1.00 94.69 123 PHE A O 1
ATOM 1024 N N . VAL A 1 124 ? -46.588 -9.580 68.943 1.00 96.25 124 VAL A N 1
ATOM 1025 C CA . VAL A 1 124 ? -46.383 -10.719 68.027 1.00 96.25 124 VAL A CA 1
ATOM 1026 C C . VAL A 1 124 ? -46.764 -10.333 66.593 1.00 96.25 124 VAL A C 1
ATOM 1028 O O . VAL A 1 124 ? -45.904 -10.347 65.719 1.00 96.25 124 VAL A O 1
ATOM 1031 N N . ASP A 1 125 ? -47.985 -9.829 66.379 1.00 93.94 125 ASP A N 1
ATOM 1032 C CA . ASP A 1 125 ? -48.452 -9.328 65.074 1.00 93.94 125 ASP A CA 1
ATOM 1033 C C . ASP A 1 12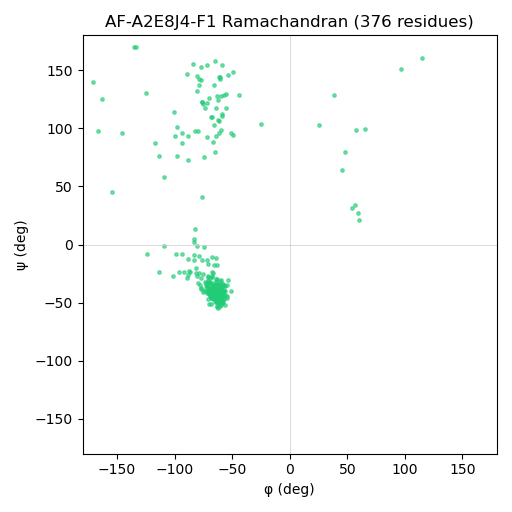5 ? -47.528 -8.227 64.510 1.00 93.94 125 ASP A C 1
ATOM 1035 O O . ASP A 1 125 ? -47.292 -8.121 63.301 1.00 93.94 125 ASP A O 1
ATOM 1039 N N . SER A 1 126 ? -46.978 -7.379 65.390 1.00 95.81 126 SER A N 1
ATOM 1040 C CA . SER A 1 126 ? -46.013 -6.349 64.997 1.00 95.81 126 SER A CA 1
ATOM 1041 C C . SER A 1 126 ? -44.663 -6.933 64.570 1.00 95.81 126 SER A C 1
ATOM 1043 O O . SER A 1 126 ? -43.999 -6.311 63.737 1.00 95.81 126 SER A O 1
ATOM 1045 N N . MET A 1 127 ? -44.223 -8.051 65.153 1.00 95.81 127 MET A N 1
ATOM 1046 C CA . MET A 1 127 ? -42.998 -8.744 64.747 1.00 95.81 127 MET A CA 1
ATOM 1047 C C . MET A 1 127 ? -43.187 -9.419 63.391 1.00 95.81 127 MET A C 1
ATOM 1049 O O . MET A 1 127 ? -42.380 -9.192 62.496 1.00 95.81 127 MET A O 1
ATOM 1053 N N . GLU A 1 128 ? -44.293 -10.134 63.188 1.00 95.38 128 GLU A N 1
ATOM 1054 C CA . GLU A 1 128 ? -44.622 -10.750 61.894 1.00 95.38 128 GLU A CA 1
ATOM 1055 C C . GLU A 1 128 ? -44.714 -9.700 60.778 1.00 95.38 128 GLU A C 1
ATOM 1057 O O . GLU A 1 128 ? -44.148 -9.861 59.696 1.00 95.38 128 GLU A O 1
ATOM 1062 N N . SER A 1 129 ? -45.350 -8.558 61.065 1.00 95.56 129 SER A N 1
ATOM 1063 C CA . SER A 1 129 ? -45.418 -7.436 60.122 1.00 95.56 129 SER A CA 1
ATOM 1064 C C . SER A 1 129 ? -44.038 -6.834 59.839 1.00 95.56 129 SER A C 1
ATOM 1066 O O . SER A 1 129 ? -43.779 -6.393 58.723 1.00 95.56 129 SER A O 1
ATOM 1068 N N . GLN A 1 130 ? -43.130 -6.812 60.821 1.00 96.81 130 GLN A N 1
ATOM 1069 C CA . GLN A 1 130 ? -41.750 -6.366 60.614 1.00 96.81 130 GLN A CA 1
ATOM 1070 C C . GLN A 1 130 ? -40.978 -7.329 59.700 1.00 96.81 130 GLN A C 1
ATOM 1072 O O . GLN A 1 130 ? -40.309 -6.861 58.779 1.00 96.81 130 GLN A O 1
ATOM 1077 N N . GLU A 1 131 ? -41.107 -8.641 59.899 1.00 96.69 131 GLU A N 1
ATOM 1078 C CA . GLU A 1 131 ? -40.477 -9.645 59.032 1.00 96.69 131 GLU A CA 1
ATOM 1079 C C . GLU A 1 131 ? -40.990 -9.552 57.589 1.00 96.69 131 GLU A C 1
ATOM 1081 O O . GLU A 1 131 ? -40.197 -9.569 56.644 1.00 96.69 131 GLU A O 1
ATOM 1086 N N . ALA A 1 132 ? -42.302 -9.375 57.405 1.00 95.88 132 ALA A N 1
ATOM 1087 C CA . ALA A 1 132 ? -42.898 -9.161 56.089 1.00 95.88 132 ALA A CA 1
ATOM 1088 C C . ALA A 1 132 ? -42.370 -7.872 55.424 1.00 95.88 132 ALA A C 1
ATOM 1090 O O . ALA A 1 132 ? -42.027 -7.879 54.241 1.00 95.88 132 ALA A O 1
ATOM 1091 N N . ILE A 1 133 ? -42.229 -6.770 56.178 1.00 95.19 133 ILE A N 1
ATOM 1092 C CA . ILE A 1 133 ? -41.628 -5.517 55.679 1.00 95.19 133 ILE A CA 1
ATOM 1093 C C . ILE A 1 133 ? -40.182 -5.742 55.224 1.00 95.19 133 ILE A C 1
ATOM 1095 O O . ILE A 1 133 ? -39.773 -5.196 54.198 1.00 95.19 133 ILE A O 1
ATOM 1099 N N . GLU A 1 134 ? -39.387 -6.498 55.978 1.00 95.56 134 GLU A N 1
ATOM 1100 C CA . GLU A 1 134 ? -37.997 -6.800 55.624 1.00 95.56 134 GLU A CA 1
ATOM 1101 C C . GLU A 1 134 ? -37.908 -7.660 54.361 1.00 95.56 134 GLU A C 1
ATOM 1103 O O . GLU A 1 134 ? -37.136 -7.333 53.456 1.00 95.56 134 GLU A O 1
ATOM 1108 N N . TYR A 1 135 ? -38.751 -8.689 54.252 1.00 95.44 135 TYR A N 1
ATOM 1109 C CA . TYR A 1 135 ? -38.844 -9.541 53.069 1.00 95.44 135 TYR A CA 1
ATOM 1110 C C . TYR A 1 135 ? -39.210 -8.743 51.810 1.00 95.44 135 TYR A C 1
ATOM 1112 O O . TYR A 1 135 ? -38.482 -8.784 50.814 1.00 95.44 135 TYR A O 1
ATOM 1120 N N . VAL A 1 136 ? -40.283 -7.944 51.873 1.00 94.06 136 VAL A N 1
ATOM 1121 C CA . VAL A 1 136 ? -40.742 -7.111 50.749 1.00 94.06 136 VAL A CA 1
ATOM 1122 C C . VAL A 1 136 ? -39.700 -6.050 50.390 1.00 94.06 136 VAL A C 1
ATOM 1124 O O . VAL A 1 136 ? -39.441 -5.834 49.210 1.00 94.06 136 VAL A O 1
ATOM 1127 N N . ASN A 1 137 ? -39.040 -5.419 51.370 1.00 92.81 137 ASN A N 1
ATOM 1128 C CA . ASN A 1 137 ? -37.953 -4.469 51.097 1.00 92.81 137 ASN A CA 1
ATOM 1129 C C . ASN A 1 137 ? -36.762 -5.130 50.394 1.00 92.81 137 ASN A C 1
ATOM 1131 O O . ASN A 1 137 ? -36.142 -4.502 49.538 1.00 92.81 137 ASN A O 1
ATOM 1135 N N . ASN A 1 138 ? -36.404 -6.361 50.763 1.00 92.06 138 ASN A N 1
ATOM 1136 C CA . ASN A 1 138 ? -35.315 -7.085 50.112 1.00 92.06 138 ASN A CA 1
ATOM 1137 C C . ASN A 1 138 ? -35.681 -7.452 48.670 1.00 92.06 138 ASN A C 1
ATOM 1139 O O . ASN A 1 138 ? -34.881 -7.208 47.768 1.00 92.06 138 ASN A O 1
ATOM 1143 N N . HIS A 1 139 ? -36.902 -7.941 48.434 1.00 90.75 139 HIS A N 1
ATOM 1144 C CA . HIS A 1 139 ? -37.406 -8.193 47.082 1.00 90.75 139 HIS A CA 1
ATOM 1145 C C . HIS A 1 139 ? -37.472 -6.915 46.236 1.00 90.75 139 HIS A C 1
ATOM 1147 O O . HIS A 1 139 ? -37.008 -6.920 45.101 1.00 90.75 139 HIS A O 1
ATOM 1153 N N . TYR A 1 140 ? -37.946 -5.804 46.805 1.00 89.00 140 TYR A N 1
ATOM 1154 C CA . TYR A 1 140 ? -37.984 -4.502 46.134 1.00 89.00 140 TYR A CA 1
ATOM 1155 C C . TYR A 1 140 ? -36.586 -4.018 45.728 1.00 89.00 140 TYR A C 1
ATOM 1157 O O . TYR A 1 140 ? -36.366 -3.611 44.590 1.00 89.00 140 TYR A O 1
ATOM 1165 N N . LYS A 1 141 ? -35.606 -4.119 46.637 1.00 88.50 141 LYS A N 1
ATOM 1166 C CA . LYS A 1 141 ? -34.204 -3.789 46.334 1.00 88.50 141 LYS A CA 1
ATOM 1167 C C . LYS A 1 141 ? -33.642 -4.662 45.216 1.00 88.50 141 LYS A C 1
ATOM 1169 O O . LYS A 1 141 ? -32.888 -4.150 44.396 1.00 88.50 141 LYS A O 1
ATOM 1174 N N . ASN A 1 142 ? -33.967 -5.953 45.198 1.00 88.62 142 ASN A N 1
ATOM 1175 C CA . ASN A 1 142 ? -33.503 -6.866 44.157 1.00 88.62 142 ASN A CA 1
ATOM 1176 C C . ASN A 1 142 ? -34.153 -6.552 42.805 1.00 88.62 142 ASN A C 1
ATOM 1178 O O . ASN A 1 142 ? -33.435 -6.481 41.817 1.00 88.62 142 ASN A O 1
ATOM 1182 N N . ALA A 1 143 ? -35.458 -6.269 42.775 1.00 87.19 143 ALA A N 1
ATOM 1183 C CA . ALA A 1 143 ? -36.170 -5.886 41.556 1.00 87.19 143 ALA A CA 1
ATOM 1184 C C . ALA A 1 143 ? -35.600 -4.600 40.933 1.00 87.19 143 ALA A C 1
ATOM 1186 O O . ALA A 1 143 ? -35.318 -4.572 39.741 1.00 87.19 143 ALA A O 1
ATOM 1187 N N . ILE A 1 144 ? -35.332 -3.564 41.743 1.00 85.56 144 ILE A N 1
ATOM 1188 C CA . ILE A 1 144 ? -34.693 -2.326 41.256 1.00 85.56 144 ILE A CA 1
ATOM 1189 C C . ILE A 1 144 ? -33.283 -2.593 40.713 1.00 85.56 144 ILE A C 1
ATOM 1191 O O . ILE A 1 144 ? -32.881 -2.000 39.714 1.00 85.56 144 ILE A O 1
ATOM 1195 N N . LYS A 1 145 ? -32.502 -3.456 41.378 1.00 86.44 145 LYS A N 1
ATOM 1196 C CA . LYS A 1 145 ? -31.159 -3.818 40.899 1.00 86.44 145 LYS A CA 1
ATOM 1197 C C . LYS A 1 145 ? -31.226 -4.530 39.556 1.00 86.44 145 LYS A C 1
ATOM 1199 O O . LYS A 1 145 ? -30.458 -4.186 38.668 1.00 86.44 145 LYS A O 1
ATOM 1204 N N . GLU A 1 146 ? -32.140 -5.483 39.417 1.00 87.69 146 GLU A N 1
ATOM 1205 C CA . GLU A 1 146 ? -32.329 -6.241 38.185 1.00 87.69 146 GLU A CA 1
ATOM 1206 C C . GLU A 1 146 ? -32.780 -5.335 37.032 1.00 87.69 146 GLU A C 1
ATOM 1208 O O . GLU A 1 146 ? -32.194 -5.391 35.955 1.00 87.69 146 GLU A O 1
ATOM 1213 N N . GLU A 1 147 ? -33.745 -4.438 37.263 1.00 86.69 147 GLU A N 1
ATOM 1214 C CA . GLU A 1 147 ? -34.182 -3.452 36.264 1.00 86.69 147 GLU A CA 1
ATOM 1215 C C . GLU A 1 147 ? -33.024 -2.532 35.836 1.00 86.69 147 GLU A C 1
ATOM 1217 O O . GLU A 1 147 ? -32.798 -2.322 34.644 1.00 86.69 147 GLU A O 1
ATOM 1222 N N . GLY A 1 148 ? -32.223 -2.054 36.795 1.00 86.12 148 GLY A N 1
ATOM 1223 C CA . GLY A 1 148 ? -31.035 -1.250 36.508 1.00 86.12 148 GLY A CA 1
ATOM 1224 C C . GLY A 1 148 ? -29.950 -2.017 35.742 1.00 86.12 148 GLY A C 1
ATOM 1225 O O . GLY A 1 148 ? -29.335 -1.472 34.828 1.00 86.12 148 GLY A O 1
ATOM 1226 N N . GLU A 1 149 ? -29.715 -3.289 36.071 1.00 88.75 149 GLU A N 1
ATOM 1227 C CA . GLU A 1 149 ? -28.780 -4.152 35.337 1.00 88.75 149 GLU A CA 1
ATOM 1228 C C . GLU A 1 149 ? -29.247 -4.403 33.898 1.00 88.75 149 GLU A C 1
ATOM 1230 O O . GLU A 1 149 ? -28.431 -4.331 32.974 1.00 88.75 149 GLU A O 1
ATOM 1235 N N . GLN A 1 150 ? -30.548 -4.627 33.693 1.00 90.50 150 GLN A N 1
ATOM 1236 C CA . GLN A 1 150 ? -31.143 -4.781 32.364 1.00 90.50 150 GLN A CA 1
ATOM 1237 C C . GLN A 1 150 ? -31.016 -3.500 31.527 1.00 90.50 150 GLN A C 1
ATOM 1239 O O . GLN A 1 150 ? -30.671 -3.579 30.345 1.00 90.50 150 GLN A O 1
ATOM 1244 N N . GLU A 1 151 ? -31.242 -2.321 32.116 1.00 88.25 151 GLU A N 1
ATOM 1245 C CA . GLU A 1 151 ? -31.068 -1.037 31.425 1.00 88.25 151 GLU A CA 1
ATOM 1246 C C . GLU A 1 151 ? -29.603 -0.821 31.007 1.00 88.25 151 GLU A C 1
ATOM 1248 O O . GLU A 1 151 ? -29.332 -0.499 29.846 1.00 88.25 151 GLU A O 1
ATOM 1253 N N . ILE A 1 152 ? -28.649 -1.095 31.907 1.00 88.88 152 ILE A N 1
ATOM 1254 C CA . ILE A 1 152 ? -27.206 -1.029 31.618 1.00 88.88 152 ILE A CA 1
ATOM 1255 C C . ILE A 1 152 ? -26.829 -1.991 30.483 1.00 88.88 152 ILE A C 1
ATOM 1257 O O . ILE A 1 152 ? -26.090 -1.611 29.570 1.00 88.88 152 ILE A O 1
ATOM 1261 N N . ASP A 1 153 ? -27.324 -3.231 30.517 1.00 92.06 153 ASP A N 1
ATOM 1262 C CA . ASP A 1 153 ? -27.039 -4.225 29.481 1.00 92.06 153 ASP A CA 1
ATOM 1263 C C . ASP A 1 153 ? -27.649 -3.830 28.125 1.00 92.06 153 ASP A C 1
ATOM 1265 O O . ASP A 1 153 ? -26.971 -3.944 27.099 1.00 92.06 153 ASP A O 1
ATOM 1269 N N . SER A 1 154 ? -28.869 -3.286 28.110 1.00 94.25 154 SER A N 1
ATOM 1270 C CA . SER A 1 154 ? -29.528 -2.779 26.899 1.00 94.25 154 SER A CA 1
ATOM 1271 C C . SER A 1 154 ? -28.782 -1.582 26.293 1.00 94.25 154 SER A C 1
ATOM 1273 O O . SER A 1 154 ? -28.498 -1.557 25.091 1.00 94.25 154 SER A O 1
ATOM 1275 N N . GLU A 1 155 ? -28.391 -0.600 27.111 1.00 92.75 155 GLU A N 1
ATOM 1276 C CA . GLU A 1 155 ? -27.586 0.534 26.647 1.00 92.75 155 GLU A CA 1
ATOM 1277 C C . GLU A 1 155 ? -26.226 0.100 26.099 1.00 92.75 155 GLU A C 1
ATOM 1279 O O . GLU A 1 155 ? -25.756 0.615 25.076 1.00 92.75 155 GLU A O 1
ATOM 1284 N N . PHE A 1 156 ? -25.562 -0.816 26.804 1.00 95.00 156 PHE A N 1
ATOM 1285 C CA . PHE A 1 156 ? -24.285 -1.363 26.380 1.00 95.00 156 PHE A CA 1
ATOM 1286 C C . PHE A 1 156 ? -24.416 -2.068 25.031 1.00 95.00 156 PHE A C 1
ATOM 1288 O O . PHE A 1 156 ? -23.578 -1.847 24.155 1.00 95.00 156 PHE A O 1
ATOM 1295 N N . GLN A 1 157 ? -25.475 -2.859 24.843 1.00 96.44 157 GLN A N 1
ATOM 1296 C CA . GLN A 1 157 ? -25.725 -3.551 23.586 1.00 96.44 157 GLN A CA 1
ATOM 1297 C C . GLN A 1 157 ? -25.894 -2.557 22.433 1.00 96.44 157 GLN A C 1
ATOM 1299 O O . GLN A 1 157 ? -25.188 -2.671 21.435 1.00 96.44 157 GLN A O 1
ATOM 1304 N N . GLY A 1 158 ? -26.696 -1.499 22.603 1.00 96.12 158 GLY A N 1
ATOM 1305 C CA . GLY A 1 158 ? -26.838 -0.462 21.571 1.00 96.12 158 GLY A CA 1
ATOM 1306 C C . GLY A 1 158 ? -25.519 0.260 21.240 1.00 96.12 158 GLY A C 1
ATOM 1307 O O . GLY A 1 158 ? -25.211 0.544 20.077 1.00 96.12 158 GLY A O 1
ATOM 1308 N N . LYS A 1 159 ? -24.675 0.521 22.249 1.00 95.25 159 LYS A N 1
ATOM 1309 C CA . LYS A 1 159 ? -23.324 1.084 22.052 1.00 95.25 159 LYS A CA 1
ATOM 1310 C C . LYS A 1 159 ? -22.386 0.100 21.333 1.00 95.25 159 LYS A C 1
ATOM 1312 O O . LYS A 1 159 ? -21.521 0.540 20.575 1.00 95.25 159 LYS A O 1
ATOM 1317 N N . MET A 1 160 ? -22.545 -1.204 21.550 1.00 96.38 160 MET A N 1
ATOM 1318 C CA . MET A 1 160 ? -21.767 -2.240 20.868 1.00 96.38 160 MET A CA 1
ATOM 1319 C C . MET A 1 160 ? -22.211 -2.451 19.422 1.00 96.38 160 MET A C 1
ATOM 1321 O O . MET A 1 160 ? -21.357 -2.546 18.543 1.00 96.38 160 MET A O 1
ATOM 1325 N N . ASP A 1 161 ? -23.511 -2.439 19.144 1.00 97.88 161 ASP A N 1
ATOM 1326 C CA . ASP A 1 161 ? -24.034 -2.590 17.784 1.00 97.88 161 ASP A CA 1
ATOM 1327 C C . ASP A 1 161 ? -23.542 -1.443 16.887 1.00 97.88 161 ASP A C 1
ATOM 1329 O O . ASP A 1 161 ? -22.938 -1.669 15.836 1.00 97.88 161 ASP A O 1
ATOM 1333 N N . THR A 1 162 ? -23.657 -0.201 17.369 1.00 97.00 162 THR A N 1
ATOM 1334 C CA . THR A 1 162 ? -23.120 0.980 16.666 1.00 97.00 162 THR A CA 1
ATOM 1335 C C . THR A 1 162 ? -21.597 0.928 16.485 1.00 97.00 162 THR A C 1
ATOM 1337 O O . THR A 1 162 ? -21.071 1.392 15.468 1.00 97.00 162 THR A O 1
ATOM 1340 N N . TYR A 1 163 ? -20.864 0.345 17.441 1.00 97.75 163 TYR A N 1
ATOM 1341 C CA . TYR A 1 163 ? -19.428 0.102 17.308 1.00 97.75 163 TYR A CA 1
ATOM 1342 C C . TYR A 1 163 ? -19.124 -0.892 16.179 1.00 97.75 163 TYR A C 1
ATOM 1344 O O . TYR A 1 163 ? -18.270 -0.600 15.338 1.00 97.75 163 TYR A O 1
ATOM 1352 N N . TYR A 1 164 ? -19.818 -2.032 16.130 1.00 97.81 164 TYR A N 1
ATOM 1353 C CA . TYR A 1 164 ? -19.598 -3.055 15.107 1.00 97.81 164 TYR A CA 1
ATOM 1354 C C . TYR A 1 164 ? -19.971 -2.563 13.709 1.00 97.81 164 TYR A C 1
ATOM 1356 O O . TYR A 1 164 ? -19.225 -2.810 12.762 1.00 97.81 164 TYR A O 1
ATOM 1364 N N . GLU A 1 165 ? -21.054 -1.799 13.573 1.00 98.19 165 GLU A N 1
ATOM 1365 C CA . GLU A 1 165 ? -21.401 -1.146 12.308 1.00 98.19 165 GLU A CA 1
ATOM 1366 C C . GLU A 1 165 ? -20.308 -0.179 11.845 1.00 98.19 165 GLU A C 1
ATOM 1368 O O . GLU A 1 165 ? -19.907 -0.191 10.678 1.00 98.19 165 GLU A O 1
ATOM 1373 N N . SER A 1 166 ? -19.791 0.651 12.756 1.00 97.06 166 SER A N 1
ATOM 1374 C CA . SER A 1 166 ? -18.708 1.582 12.438 1.00 97.06 166 SER A CA 1
ATOM 1375 C C . SER A 1 166 ? -17.410 0.858 12.078 1.00 97.06 166 SER A C 1
ATOM 1377 O O . SER A 1 166 ? -16.691 1.326 11.196 1.00 97.06 166 SER A O 1
ATOM 1379 N N . LEU A 1 167 ? -17.099 -0.256 12.745 1.00 97.62 167 LEU A N 1
ATOM 1380 C CA . LEU A 1 167 ? -15.926 -1.074 12.445 1.00 97.62 167 LEU A CA 1
ATOM 1381 C C . LEU A 1 167 ? -16.056 -1.740 11.072 1.00 97.62 167 LEU A C 1
ATOM 1383 O O . LEU A 1 167 ? -15.101 -1.740 10.301 1.00 97.62 167 LEU A O 1
ATOM 1387 N N . LYS A 1 168 ? -17.246 -2.252 10.742 1.00 98.38 168 LYS A N 1
ATOM 1388 C CA . LYS A 1 168 ? -17.526 -2.844 9.432 1.00 98.38 168 LYS A CA 1
ATOM 1389 C C . LYS A 1 168 ? -17.330 -1.825 8.311 1.00 98.38 168 LYS A C 1
ATOM 1391 O O . LYS A 1 168 ? -16.575 -2.094 7.385 1.00 98.38 168 LYS A O 1
ATOM 1396 N N . LYS A 1 169 ? -17.917 -0.629 8.443 1.00 98.12 169 LYS A N 1
ATOM 1397 C CA . LYS A 1 169 ? -17.717 0.472 7.482 1.00 98.12 169 LYS A CA 1
ATOM 1398 C C . LYS A 1 169 ? -16.236 0.812 7.311 1.00 98.12 169 LYS A C 1
ATOM 1400 O O . LYS A 1 169 ? -15.767 0.960 6.191 1.00 98.12 169 LYS A O 1
ATOM 1405 N N . PHE A 1 170 ? -15.486 0.876 8.410 1.00 98.19 170 PHE A N 1
ATOM 1406 C CA . PHE A 1 170 ? -14.046 1.125 8.366 1.00 98.19 170 PHE A CA 1
ATOM 1407 C C . PHE A 1 170 ? -13.272 0.019 7.624 1.00 98.19 170 PHE A C 1
ATOM 1409 O O . PHE A 1 170 ? -12.333 0.312 6.878 1.00 98.19 170 PHE A O 1
ATOM 1416 N N . ASP A 1 171 ? -13.625 -1.248 7.826 1.00 97.88 171 ASP A N 1
ATOM 1417 C CA . ASP A 1 171 ? -12.975 -2.369 7.146 1.00 97.88 171 ASP A CA 1
ATOM 1418 C C . ASP A 1 171 ? -13.317 -2.394 5.647 1.00 97.88 171 ASP A C 1
ATOM 1420 O O . ASP A 1 171 ? -12.416 -2.594 4.830 1.00 97.88 171 ASP A O 1
ATOM 1424 N N . ASP A 1 172 ? -14.564 -2.101 5.276 1.00 98.31 172 ASP A N 1
ATOM 1425 C CA . ASP A 1 172 ? -14.994 -1.992 3.877 1.00 98.31 172 ASP A CA 1
ATOM 1426 C C . ASP A 1 172 ? -14.294 -0.816 3.169 1.00 98.31 172 ASP A C 1
ATOM 1428 O O . ASP A 1 172 ? -13.65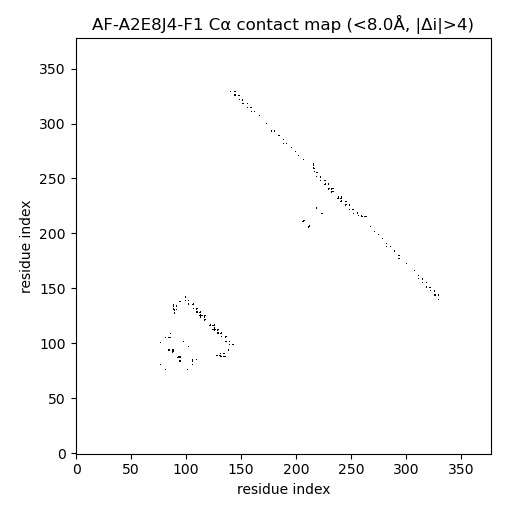9 -1.005 2.133 1.00 98.31 172 ASP A O 1
ATOM 1432 N N . GLU A 1 173 ? -14.243 0.368 3.791 1.00 97.62 173 GLU A N 1
ATOM 1433 C CA . GLU A 1 173 ? -13.469 1.512 3.282 1.00 97.62 173 GLU A CA 1
ATOM 1434 C C . GLU A 1 173 ? -11.975 1.195 3.113 1.00 97.62 173 GLU A C 1
ATOM 1436 O O . GLU A 1 173 ? -11.317 1.708 2.207 1.00 97.62 173 GLU A O 1
ATOM 1441 N N . THR A 1 174 ? -11.403 0.378 4.007 1.00 97.94 174 THR A N 1
ATOM 1442 C CA . THR A 1 174 ? -9.995 -0.033 3.900 1.00 97.94 174 THR A CA 1
ATOM 1443 C C . THR A 1 174 ? -9.776 -0.856 2.638 1.00 97.94 174 THR A C 1
ATOM 1445 O O . THR A 1 174 ? -8.826 -0.585 1.905 1.00 97.94 174 THR A O 1
ATOM 1448 N N . LYS A 1 175 ? -10.663 -1.821 2.369 1.00 98.31 175 LYS A N 1
ATOM 1449 C CA . LYS A 1 175 ? -10.599 -2.662 1.168 1.00 98.31 175 LYS A CA 1
ATOM 1450 C C . LYS A 1 175 ? -10.751 -1.827 -0.098 1.00 98.31 175 LYS A C 1
ATOM 1452 O O . LYS A 1 175 ? -9.924 -1.954 -0.996 1.00 98.31 175 LYS A O 1
ATOM 1457 N N . ASP A 1 176 ? -11.714 -0.908 -0.122 1.00 97.88 176 ASP A N 1
ATOM 1458 C CA . ASP A 1 176 ? -11.932 -0.010 -1.260 1.00 97.88 176 ASP A CA 1
ATOM 1459 C C . ASP A 1 176 ? -10.693 0.843 -1.562 1.00 97.88 176 ASP A C 1
ATOM 1461 O O . ASP A 1 176 ? -10.334 1.068 -2.720 1.00 97.88 176 ASP A O 1
ATOM 1465 N N . LEU A 1 177 ? -10.021 1.350 -0.523 1.00 96.88 177 LEU A N 1
ATOM 1466 C CA . LEU A 1 177 ? -8.792 2.129 -0.679 1.00 96.88 177 LEU A CA 1
ATOM 1467 C C . LEU A 1 177 ? -7.634 1.277 -1.206 1.00 96.88 177 LEU A C 1
ATOM 1469 O O . LEU A 1 177 ? -6.876 1.748 -2.057 1.00 96.88 177 LEU A O 1
ATOM 1473 N N . GLU A 1 178 ? -7.490 0.045 -0.717 1.00 96.94 178 GLU A N 1
ATOM 1474 C CA . GLU A 1 178 ? -6.477 -0.892 -1.206 1.00 96.94 178 GLU A CA 1
ATOM 1475 C C . GLU A 1 178 ? -6.721 -1.264 -2.674 1.00 96.94 178 GLU A C 1
ATOM 1477 O O . GLU A 1 178 ? -5.793 -1.206 -3.481 1.00 96.94 178 GLU A O 1
ATOM 1482 N N . GLU A 1 179 ? -7.964 -1.560 -3.052 1.00 98.25 179 GLU A N 1
ATOM 1483 C CA . GLU A 1 179 ? -8.335 -1.880 -4.430 1.00 98.25 179 GLU A CA 1
ATOM 1484 C C . GLU A 1 179 ? -8.085 -0.697 -5.373 1.00 98.25 179 GLU A C 1
ATOM 1486 O O . GLU A 1 179 ? -7.393 -0.839 -6.386 1.00 98.25 179 GLU A O 1
ATOM 1491 N N . LYS A 1 180 ? -8.553 0.506 -5.011 1.00 96.25 180 LYS A N 1
ATOM 1492 C CA . LYS A 1 180 ? -8.298 1.733 -5.787 1.00 96.25 180 LYS A CA 1
ATOM 1493 C C . LYS A 1 180 ? -6.803 1.992 -5.956 1.00 96.25 180 LYS A C 1
ATOM 1495 O O . LYS A 1 180 ? -6.366 2.401 -7.034 1.00 96.25 180 LYS A O 1
ATOM 1500 N N . PHE A 1 181 ? -6.009 1.745 -4.914 1.00 97.19 181 PHE A N 1
ATOM 1501 C CA . PHE A 1 181 ? -4.558 1.870 -4.987 1.00 97.19 181 PHE A CA 1
ATOM 1502 C C . PHE A 1 181 ? -3.952 0.865 -5.977 1.00 97.19 181 PHE A C 1
ATOM 1504 O O . PHE A 1 181 ? -3.117 1.250 -6.797 1.00 97.19 181 PHE A O 1
ATOM 1511 N N . LEU A 1 182 ? -4.385 -0.398 -5.951 1.00 97.00 182 LEU A N 1
ATOM 1512 C CA . LEU A 1 182 ? -3.900 -1.436 -6.866 1.00 97.00 182 LEU A CA 1
ATOM 1513 C C . LEU A 1 182 ? -4.267 -1.147 -8.325 1.00 97.00 182 LEU A C 1
ATOM 1515 O O . LEU A 1 182 ? -3.410 -1.277 -9.200 1.00 97.00 182 LEU A O 1
ATOM 1519 N N . ILE A 1 183 ? -5.496 -0.695 -8.587 1.00 97.81 183 ILE A N 1
ATOM 1520 C CA . ILE A 1 183 ? -5.929 -0.279 -9.928 1.00 97.81 183 ILE A CA 1
ATOM 1521 C C . ILE A 1 183 ? -5.058 0.880 -10.423 1.00 97.81 183 ILE A C 1
ATOM 1523 O O . ILE A 1 183 ? -4.545 0.837 -11.540 1.00 97.81 183 ILE A O 1
ATOM 1527 N N . LYS A 1 184 ? -4.827 1.894 -9.579 1.00 96.44 184 LYS A N 1
ATOM 1528 C CA . LYS A 1 184 ? -3.967 3.034 -9.922 1.00 96.44 184 LYS A CA 1
ATOM 1529 C C . LYS A 1 184 ? -2.523 2.606 -10.194 1.00 96.44 184 LYS A C 1
ATOM 1531 O O . LYS A 1 184 ? -1.926 3.082 -11.156 1.00 96.44 184 LYS A O 1
ATOM 1536 N N . LYS A 1 185 ? -1.973 1.700 -9.377 1.00 96.62 185 LYS A N 1
ATOM 1537 C CA . LYS A 1 185 ? -0.633 1.127 -9.570 1.00 96.62 185 LYS A CA 1
ATOM 1538 C C . LYS A 1 185 ? -0.532 0.404 -10.914 1.00 96.62 185 LYS A C 1
ATOM 1540 O O . LYS A 1 185 ? 0.459 0.594 -11.609 1.00 96.62 185 LYS A O 1
ATOM 1545 N N . ARG A 1 186 ? -1.543 -0.394 -11.280 1.00 97.88 186 ARG A N 1
ATOM 1546 C CA . ARG A 1 186 ? -1.587 -1.113 -12.562 1.00 97.88 186 ARG A CA 1
ATOM 1547 C C . ARG A 1 186 ? -1.599 -0.139 -13.739 1.00 97.88 186 ARG A C 1
ATOM 1549 O O . ARG A 1 186 ? -0.668 -0.173 -14.526 1.00 97.88 186 ARG A O 1
ATOM 1556 N N . LYS A 1 187 ? -2.543 0.808 -13.764 1.00 97.69 187 LYS A N 1
ATOM 1557 C CA . LYS A 1 187 ? -2.623 1.825 -14.828 1.00 97.69 187 LYS A CA 1
ATOM 1558 C C . LYS A 1 187 ? -1.315 2.601 -15.000 1.00 97.69 187 LYS A C 1
ATOM 1560 O O . LYS A 1 187 ? -0.855 2.803 -16.113 1.00 97.69 187 LYS A O 1
ATOM 1565 N N . ALA A 1 188 ? -0.689 3.016 -13.897 1.00 96.06 188 ALA A N 1
ATOM 1566 C CA . ALA A 1 188 ? 0.591 3.719 -13.958 1.00 96.06 188 ALA A CA 1
ATOM 1567 C C . ALA A 1 188 ? 1.734 2.830 -14.482 1.00 96.06 188 ALA A C 1
ATOM 1569 O O . ALA A 1 188 ? 2.590 3.321 -15.210 1.00 96.06 188 ALA A O 1
ATOM 1570 N N . LYS A 1 189 ? 1.742 1.533 -14.146 1.00 96.94 189 LYS A N 1
ATOM 1571 C CA . LYS A 1 189 ? 2.702 0.571 -14.701 1.00 96.94 189 LYS A CA 1
ATOM 1572 C C . LYS A 1 189 ? 2.498 0.385 -16.203 1.00 96.94 189 LYS A C 1
ATOM 1574 O O . LYS A 1 189 ? 3.480 0.390 -16.935 1.00 96.94 189 LYS A O 1
ATOM 1579 N N . ASP A 1 190 ? 1.251 0.259 -16.645 1.00 97.75 190 ASP A N 1
ATOM 1580 C CA . ASP A 1 190 ? 0.917 0.068 -18.058 1.00 97.75 190 ASP A CA 1
ATOM 1581 C C . ASP A 1 190 ? 1.360 1.279 -18.892 1.00 97.75 190 ASP A C 1
ATOM 1583 O O . ASP A 1 190 ? 2.009 1.097 -19.917 1.00 97.75 190 ASP A O 1
ATOM 1587 N N . LEU A 1 191 ? 1.151 2.502 -18.387 1.00 97.62 191 LEU A N 1
ATOM 1588 C CA . LEU A 1 191 ? 1.646 3.733 -19.019 1.00 97.62 191 LEU A CA 1
ATOM 1589 C C . LEU A 1 191 ? 3.178 3.778 -19.139 1.00 97.62 191 LEU A C 1
ATOM 1591 O O . LEU A 1 191 ? 3.700 4.231 -20.153 1.00 97.62 191 LEU A O 1
ATOM 1595 N N . ILE A 1 192 ? 3.911 3.309 -18.120 1.00 96.94 192 ILE A N 1
ATOM 1596 C CA . ILE A 1 192 ? 5.378 3.207 -18.198 1.00 96.94 192 ILE A CA 1
ATOM 1597 C C . ILE A 1 192 ? 5.767 2.211 -19.292 1.00 96.94 192 ILE A C 1
ATOM 1599 O O . ILE A 1 192 ? 6.635 2.502 -20.105 1.00 96.94 192 ILE A O 1
ATOM 1603 N N . VAL A 1 193 ? 5.116 1.048 -19.341 1.00 97.31 193 VAL A N 1
ATOM 1604 C CA . VAL A 1 193 ? 5.405 0.020 -20.352 1.00 97.31 193 VAL A CA 1
ATOM 1605 C C . VAL A 1 193 ? 5.089 0.515 -21.763 1.00 97.31 193 VAL A C 1
ATOM 1607 O O . VAL A 1 193 ? 5.840 0.217 -22.685 1.00 97.31 193 VAL A O 1
ATOM 1610 N N . GLU A 1 194 ? 4.004 1.262 -21.944 1.00 97.69 194 GLU A N 1
ATOM 1611 C CA . GLU A 1 194 ? 3.642 1.861 -23.229 1.00 97.69 194 GLU A CA 1
ATOM 1612 C C . GLU A 1 194 ? 4.679 2.898 -23.672 1.00 97.69 194 GLU A C 1
ATOM 1614 O O . GLU A 1 194 ? 5.261 2.746 -24.741 1.00 97.69 194 GLU A O 1
ATOM 1619 N N . SER A 1 195 ? 5.054 3.828 -22.789 1.00 97.12 195 SER A N 1
ATOM 1620 C CA . SER A 1 195 ? 6.141 4.780 -23.060 1.00 97.12 195 SER A CA 1
ATOM 1621 C C . SER A 1 195 ? 7.473 4.088 -23.379 1.00 97.12 195 SER A C 1
ATOM 1623 O O . SER A 1 195 ? 8.242 4.581 -24.198 1.00 97.12 195 SER A O 1
ATOM 1625 N N . GLN A 1 196 ? 7.766 2.944 -22.756 1.00 97.19 196 GLN A N 1
ATOM 1626 C CA . GLN A 1 196 ? 8.973 2.162 -23.039 1.00 97.19 196 GLN A CA 1
ATOM 1627 C C . GLN A 1 196 ? 8.931 1.470 -24.408 1.00 97.19 196 GLN A C 1
ATOM 1629 O O . GLN A 1 196 ? 9.986 1.204 -24.986 1.00 97.19 196 GLN A O 1
ATOM 1634 N N . LYS A 1 197 ? 7.742 1.151 -24.932 1.00 97.88 197 LYS A N 1
ATOM 1635 C CA . LYS A 1 197 ? 7.593 0.651 -26.307 1.00 97.88 197 LYS A CA 1
ATOM 1636 C C . LYS A 1 197 ? 7.853 1.769 -27.308 1.00 97.88 197 LYS A C 1
ATOM 1638 O O . LYS A 1 197 ? 8.576 1.531 -28.271 1.00 97.88 197 LYS A O 1
ATOM 1643 N N . ASP A 1 198 ? 7.341 2.965 -27.040 1.00 98.00 198 ASP A N 1
ATOM 1644 C CA . ASP A 1 198 ? 7.587 4.142 -27.876 1.00 98.00 198 ASP A CA 1
ATOM 1645 C C . ASP A 1 198 ? 9.087 4.482 -27.916 1.00 98.00 198 ASP A C 1
ATOM 1647 O O . ASP A 1 198 ? 9.657 4.589 -28.998 1.00 98.00 198 ASP A O 1
ATOM 1651 N N . ASP A 1 199 ? 9.774 4.484 -26.763 1.00 97.06 199 ASP A N 1
ATOM 1652 C CA . ASP A 1 199 ? 11.235 4.674 -26.674 1.00 97.06 199 ASP A CA 1
ATOM 1653 C C . ASP A 1 199 ? 12.015 3.662 -27.560 1.00 97.06 199 ASP A C 1
ATOM 1655 O O . ASP A 1 199 ? 13.066 3.991 -28.122 1.00 97.06 199 ASP A O 1
ATOM 1659 N N . LEU A 1 200 ? 11.531 2.417 -27.693 1.00 97.75 200 LEU A N 1
ATOM 1660 C CA . LEU A 1 200 ? 12.151 1.394 -28.551 1.00 97.75 200 LEU A CA 1
ATOM 1661 C C . LEU A 1 200 ? 11.900 1.648 -30.042 1.00 97.75 200 LEU A C 1
ATOM 1663 O O . LEU A 1 200 ? 12.810 1.442 -30.850 1.00 97.75 200 LEU A O 1
ATOM 1667 N N . LEU A 1 201 ? 10.691 2.086 -30.401 1.00 98.12 201 LEU A N 1
ATOM 1668 C CA . LEU A 1 201 ? 10.350 2.461 -31.773 1.00 98.12 201 LEU A CA 1
ATOM 1669 C C . LEU A 1 201 ? 11.170 3.674 -32.218 1.00 98.12 201 LEU A C 1
ATOM 1671 O O . LEU A 1 201 ? 11.790 3.625 -33.279 1.00 98.12 201 LEU A O 1
ATOM 1675 N N . ASP A 1 202 ? 11.278 4.693 -31.367 1.00 98.06 202 ASP A N 1
ATOM 1676 C CA . ASP A 1 202 ? 12.090 5.886 -31.611 1.00 98.06 202 ASP A CA 1
ATOM 1677 C C . ASP A 1 202 ? 13.569 5.529 -31.801 1.00 98.06 202 ASP A C 1
ATOM 1679 O O . ASP A 1 202 ? 14.244 6.046 -32.697 1.00 98.06 202 ASP A O 1
ATOM 1683 N N . LEU A 1 203 ? 14.094 4.602 -30.987 1.00 97.94 203 LEU A N 1
ATOM 1684 C CA . LEU A 1 203 ? 15.456 4.098 -31.152 1.00 97.94 203 LEU A CA 1
ATOM 1685 C C . LEU A 1 203 ? 15.619 3.423 -32.522 1.00 97.94 203 LEU A C 1
ATOM 1687 O O . LEU A 1 203 ? 16.590 3.690 -33.234 1.00 97.94 203 LEU A O 1
ATOM 1691 N N . GLN A 1 204 ? 14.682 2.560 -32.908 1.00 98.00 204 GLN A N 1
ATOM 1692 C CA . GLN A 1 204 ? 14.717 1.880 -34.199 1.00 98.00 204 GLN A CA 1
ATOM 1693 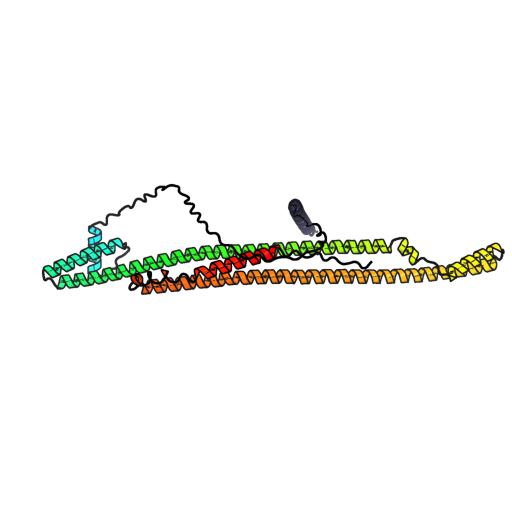C C . GLN A 1 204 ? 14.625 2.869 -35.370 1.00 98.00 204 GLN A C 1
ATOM 1695 O O . GLN A 1 204 ? 15.403 2.760 -36.323 1.00 98.00 204 GLN A O 1
ATOM 1700 N N . GLU A 1 205 ? 13.727 3.852 -35.307 1.00 98.31 205 GLU A N 1
ATOM 1701 C CA . GLU A 1 205 ? 13.578 4.897 -36.324 1.00 98.31 205 GLU A CA 1
ATOM 1702 C C . GLU A 1 205 ? 14.861 5.729 -36.447 1.00 98.31 205 GLU A C 1
ATOM 1704 O O . GLU A 1 205 ? 15.400 5.924 -37.540 1.00 98.31 205 GLU A O 1
ATOM 1709 N N . TYR A 1 206 ? 15.437 6.140 -35.318 1.00 98.00 206 TYR A N 1
ATOM 1710 C CA . TYR A 1 206 ? 16.681 6.899 -35.295 1.00 98.00 206 TYR A CA 1
ATOM 1711 C C . TYR A 1 206 ? 17.845 6.139 -35.944 1.00 98.00 206 TYR A C 1
ATOM 1713 O O . TYR A 1 206 ? 18.583 6.705 -36.759 1.00 98.00 206 TYR A O 1
ATOM 1721 N N . TRP A 1 207 ? 18.009 4.854 -35.623 1.00 97.31 207 TRP A N 1
ATOM 1722 C CA . TRP A 1 207 ? 19.088 4.020 -36.163 1.00 97.31 207 TRP A CA 1
ATOM 1723 C C . TRP A 1 207 ? 18.867 3.577 -37.612 1.00 97.31 207 TRP A C 1
ATOM 1725 O O . TRP A 1 207 ? 19.846 3.361 -38.332 1.00 97.31 207 TRP A O 1
ATOM 1735 N N . SER A 1 208 ? 17.613 3.503 -38.059 1.00 95.88 208 SER A N 1
ATOM 1736 C CA . SER A 1 208 ? 17.255 3.281 -39.465 1.00 95.88 208 SER A CA 1
ATOM 1737 C C . SER A 1 208 ? 17.262 4.564 -40.303 1.00 95.88 208 SER A C 1
ATOM 1739 O O . SER A 1 208 ? 17.209 4.491 -41.532 1.00 95.88 208 SER A O 1
ATOM 1741 N N . SER A 1 209 ? 17.406 5.735 -39.676 1.00 97.75 209 SER A N 1
ATOM 1742 C CA . SER A 1 209 ? 17.431 7.010 -40.387 1.00 97.75 209 SER A CA 1
ATOM 1743 C C . SER A 1 209 ? 18.596 7.108 -41.393 1.00 97.75 209 SER A C 1
ATOM 1745 O O . SER A 1 209 ? 19.725 6.682 -41.107 1.00 97.75 209 SER A O 1
ATOM 1747 N N . PRO A 1 210 ? 18.398 7.771 -42.551 1.00 96.81 210 PRO A N 1
ATOM 1748 C CA . PRO A 1 210 ? 19.462 7.963 -43.539 1.00 96.81 210 PRO A CA 1
ATOM 1749 C C . PRO A 1 210 ? 20.672 8.721 -42.983 1.00 96.81 210 PRO A C 1
ATOM 1751 O O . PRO A 1 210 ? 21.801 8.515 -43.422 1.00 96.81 210 PRO A O 1
ATOM 1754 N N . ALA A 1 211 ? 20.453 9.619 -42.017 1.00 96.88 211 ALA A N 1
ATOM 1755 C CA . ALA A 1 211 ? 21.529 10.355 -41.366 1.00 96.88 211 ALA A CA 1
ATOM 1756 C C . ALA A 1 211 ? 22.464 9.416 -40.594 1.00 96.88 211 ALA A C 1
ATOM 1758 O O . ALA A 1 211 ? 23.683 9.533 -40.736 1.00 96.88 211 ALA A O 1
ATOM 1759 N N . LYS A 1 212 ? 21.905 8.458 -39.841 1.00 96.50 212 LYS A N 1
ATOM 1760 C CA . LYS A 1 212 ? 22.703 7.446 -39.148 1.00 96.50 212 LYS A CA 1
ATOM 1761 C C . LYS A 1 212 ? 23.356 6.471 -40.108 1.00 96.50 212 LYS A C 1
ATOM 1763 O O . LYS A 1 212 ? 24.557 6.259 -39.991 1.00 96.50 212 LYS A O 1
ATOM 1768 N N . GLN A 1 213 ? 22.635 5.971 -41.107 1.00 95.06 213 GLN A N 1
ATOM 1769 C CA . GLN A 1 213 ? 23.218 5.077 -42.114 1.00 95.06 213 GLN A CA 1
ATOM 1770 C C . GLN A 1 213 ? 24.409 5.717 -42.846 1.00 95.06 213 GLN A C 1
ATOM 1772 O O . GLN A 1 213 ? 25.441 5.076 -43.029 1.00 95.06 213 GLN A O 1
ATOM 1777 N N . ARG A 1 214 ? 24.327 7.008 -43.203 1.00 95.62 214 ARG A N 1
ATOM 1778 C CA . ARG A 1 214 ? 25.435 7.740 -43.847 1.00 95.62 214 ARG A CA 1
ATOM 1779 C C . ARG A 1 214 ? 26.701 7.818 -42.995 1.00 95.62 214 ARG A C 1
ATOM 1781 O O . ARG A 1 214 ? 27.788 7.866 -43.563 1.00 95.62 214 ARG A O 1
ATOM 1788 N N . LEU A 1 215 ? 26.574 7.845 -41.667 1.00 94.69 215 LEU A N 1
ATOM 1789 C CA . LEU A 1 215 ? 27.725 7.898 -40.764 1.00 94.69 215 LEU A CA 1
ATOM 1790 C C . LEU A 1 215 ? 28.583 6.632 -40.882 1.00 94.69 215 LEU A C 1
ATOM 1792 O O . LEU A 1 215 ? 29.806 6.732 -40.925 1.00 94.69 215 LEU A O 1
ATOM 1796 N N . TYR A 1 216 ? 27.936 5.470 -40.987 1.00 94.12 216 TYR A N 1
ATOM 1797 C CA . TYR A 1 216 ? 28.603 4.172 -41.091 1.00 94.12 216 TYR A CA 1
ATOM 1798 C C . TYR A 1 216 ? 28.921 3.793 -42.544 1.00 94.12 216 TYR A C 1
ATOM 1800 O O . TYR A 1 216 ? 29.911 3.125 -42.796 1.00 94.12 216 TYR A O 1
ATOM 1808 N N . ASN A 1 217 ? 28.180 4.289 -43.536 1.00 93.50 217 ASN A N 1
ATOM 1809 C CA . ASN A 1 217 ? 28.450 4.021 -44.959 1.00 93.50 217 ASN A CA 1
ATOM 1810 C C . ASN A 1 217 ? 29.534 4.929 -45.576 1.00 93.50 217 ASN A C 1
ATOM 1812 O O . ASN A 1 217 ? 29.667 5.006 -46.800 1.00 93.50 217 ASN A O 1
ATOM 1816 N N . ARG A 1 218 ? 30.300 5.662 -44.760 1.00 93.31 218 ARG A N 1
ATOM 1817 C CA . ARG A 1 218 ? 31.341 6.567 -45.254 1.00 93.31 218 ARG A CA 1
ATOM 1818 C C . ARG A 1 218 ? 32.567 5.773 -45.715 1.00 93.31 218 ARG A C 1
ATOM 1820 O O . ARG A 1 218 ? 33.194 5.087 -44.916 1.00 93.31 218 ARG A O 1
ATOM 1827 N N . ALA A 1 219 ? 32.925 5.925 -46.990 1.00 94.38 219 ALA A N 1
ATOM 1828 C CA . ALA A 1 219 ? 34.147 5.358 -47.561 1.00 94.38 219 ALA A CA 1
ATOM 1829 C C . ALA A 1 219 ? 35.402 5.903 -46.862 1.00 94.38 219 ALA A C 1
ATOM 1831 O O . ALA A 1 219 ? 35.466 7.099 -46.542 1.00 94.38 219 ALA A O 1
ATOM 1832 N N . SER A 1 220 ? 36.416 5.055 -46.675 1.00 96.25 220 SER A N 1
ATOM 1833 C CA . SER A 1 220 ? 37.708 5.503 -46.158 1.00 96.25 220 SER A CA 1
ATOM 1834 C C . SER A 1 220 ? 38.409 6.457 -47.131 1.00 96.25 220 SER A C 1
ATOM 1836 O O . SER A 1 220 ? 38.186 6.441 -48.345 1.00 96.25 220 SER A O 1
ATOM 1838 N N . ASN A 1 221 ? 39.330 7.272 -46.612 1.00 97.19 221 ASN A N 1
ATOM 1839 C CA . ASN A 1 221 ? 40.152 8.147 -47.452 1.00 97.19 221 ASN A CA 1
ATOM 1840 C C . ASN A 1 221 ? 40.977 7.348 -48.475 1.00 97.19 221 ASN A C 1
ATOM 1842 O O . ASN A 1 221 ? 41.199 7.819 -49.587 1.00 97.19 221 ASN A O 1
ATOM 1846 N N . GLN A 1 222 ? 41.407 6.131 -48.123 1.00 97.06 222 GLN A N 1
ATOM 1847 C CA . GLN A 1 222 ? 42.137 5.254 -49.034 1.00 97.06 222 GLN A CA 1
ATOM 1848 C C . GLN A 1 222 ? 41.256 4.829 -50.210 1.00 97.06 222 GLN A C 1
ATOM 1850 O O . GLN A 1 222 ? 41.680 4.947 -51.358 1.00 97.06 222 GLN A O 1
ATOM 1855 N N . LEU A 1 223 ? 40.023 4.397 -49.941 1.00 96.88 223 LEU A N 1
ATOM 1856 C CA . LEU A 1 223 ? 39.069 4.013 -50.976 1.00 96.88 223 LEU A CA 1
ATOM 1857 C C . LEU A 1 223 ? 38.724 5.196 -51.895 1.00 96.88 223 LEU A C 1
ATOM 1859 O O . LEU A 1 223 ? 38.707 5.054 -53.118 1.00 96.88 223 LEU A O 1
ATOM 1863 N N . VAL A 1 224 ? 38.525 6.384 -51.320 1.00 97.62 224 VAL A N 1
ATOM 1864 C CA . VAL A 1 224 ? 38.299 7.630 -52.072 1.00 97.62 224 VAL A CA 1
ATOM 1865 C C . VAL A 1 224 ? 39.493 7.951 -52.984 1.00 97.62 224 VAL A C 1
ATOM 1867 O O . VAL A 1 224 ? 39.302 8.248 -54.164 1.00 97.62 224 VAL A O 1
ATOM 1870 N N . ASN A 1 225 ? 40.722 7.835 -52.475 1.00 97.94 225 ASN A N 1
ATOM 1871 C CA . ASN A 1 225 ? 41.942 8.088 -53.245 1.00 97.94 225 ASN A CA 1
ATOM 1872 C C . ASN A 1 225 ? 42.151 7.065 -54.368 1.00 97.94 225 ASN A C 1
ATOM 1874 O O . ASN A 1 225 ? 42.549 7.444 -55.467 1.00 97.94 225 ASN A O 1
ATOM 1878 N N . LEU A 1 226 ? 41.866 5.783 -54.120 1.00 97.75 226 LEU A N 1
ATOM 1879 C CA . LEU A 1 226 ? 41.959 4.737 -55.140 1.00 97.75 226 LEU A CA 1
ATOM 1880 C C . LEU A 1 226 ? 40.944 4.953 -56.260 1.00 97.75 226 LEU A C 1
ATOM 1882 O O . LEU A 1 226 ? 41.314 4.848 -57.426 1.00 97.75 226 LEU A O 1
ATOM 1886 N N . ARG A 1 227 ? 39.699 5.319 -55.924 1.00 97.56 227 ARG A N 1
ATOM 1887 C CA . ARG A 1 227 ? 38.675 5.685 -56.916 1.00 97.56 227 ARG A CA 1
ATOM 1888 C C . ARG A 1 227 ? 39.112 6.887 -57.753 1.00 97.56 227 ARG A C 1
ATOM 1890 O O . ARG A 1 227 ? 38.966 6.862 -58.969 1.00 97.56 227 ARG A O 1
ATOM 1897 N N . LYS A 1 228 ? 39.704 7.911 -57.128 1.00 98.12 228 LYS A N 1
ATOM 1898 C CA . LYS A 1 228 ? 40.261 9.062 -57.853 1.00 98.12 228 LYS A CA 1
ATOM 1899 C C . LYS A 1 228 ? 41.392 8.641 -58.797 1.00 98.12 228 LYS A C 1
ATOM 1901 O O . LYS A 1 228 ? 41.326 8.939 -59.982 1.00 98.12 228 LYS A O 1
ATOM 1906 N N . ARG A 1 229 ? 42.371 7.877 -58.300 1.00 97.62 229 ARG A N 1
ATOM 1907 C CA . ARG A 1 229 ? 43.489 7.375 -59.112 1.00 97.62 229 ARG A CA 1
ATOM 1908 C C . ARG A 1 229 ? 43.008 6.508 -60.272 1.00 97.62 229 ARG A C 1
ATOM 1910 O O . ARG A 1 229 ? 43.544 6.604 -61.364 1.00 97.62 229 ARG A O 1
ATOM 1917 N N . GLN A 1 230 ? 41.993 5.678 -60.056 1.00 98.06 230 GLN A N 1
ATOM 1918 C CA . GLN A 1 230 ? 41.398 4.880 -61.120 1.00 98.06 230 GLN A CA 1
ATOM 1919 C C . GLN A 1 230 ? 40.835 5.764 -62.241 1.00 98.06 230 GLN A C 1
ATOM 1921 O O . GLN A 1 230 ? 41.074 5.470 -63.408 1.00 98.06 230 GLN A O 1
ATOM 1926 N N . ILE A 1 231 ? 40.107 6.833 -61.898 1.00 97.88 231 ILE A N 1
ATOM 1927 C CA . ILE A 1 231 ? 39.599 7.806 -62.876 1.00 97.88 231 ILE A CA 1
ATOM 1928 C C . ILE A 1 231 ? 40.766 8.445 -63.639 1.00 97.88 231 ILE A C 1
ATOM 1930 O O . ILE A 1 231 ? 40.716 8.537 -64.863 1.00 97.88 231 ILE A O 1
ATOM 1934 N N . ASP A 1 232 ? 41.835 8.822 -62.933 1.00 97.88 232 ASP A N 1
ATOM 1935 C CA . ASP A 1 232 ? 43.031 9.404 -63.546 1.00 97.88 232 ASP A CA 1
ATOM 1936 C C . ASP A 1 232 ? 43.700 8.429 -64.544 1.00 97.88 232 ASP A C 1
ATOM 1938 O O . ASP A 1 232 ? 43.987 8.818 -65.674 1.00 97.88 232 ASP A O 1
ATOM 1942 N N . GLU A 1 233 ? 43.876 7.146 -64.197 1.00 97.81 233 GLU A N 1
ATOM 1943 C CA . GLU A 1 233 ? 44.451 6.125 -65.099 1.00 97.81 233 GLU A CA 1
ATOM 1944 C C . GLU A 1 233 ? 43.565 5.848 -66.328 1.00 97.81 233 GLU A C 1
ATOM 1946 O O . GLU A 1 233 ? 44.077 5.608 -67.424 1.00 97.81 233 GLU A O 1
ATOM 1951 N N . VAL A 1 234 ? 42.235 5.906 -66.171 1.00 97.75 234 VAL A N 1
ATOM 1952 C CA . VAL A 1 234 ? 41.289 5.802 -67.296 1.00 97.75 234 VAL A CA 1
ATOM 1953 C C . VAL A 1 234 ? 41.450 6.991 -68.242 1.00 97.75 234 VAL A C 1
ATOM 1955 O O . VAL A 1 234 ? 41.533 6.790 -69.451 1.00 97.75 234 VAL A O 1
ATOM 1958 N N . ASN A 1 235 ? 41.571 8.209 -67.708 1.00 97.50 235 ASN A N 1
ATOM 1959 C CA . ASN A 1 235 ? 41.791 9.418 -68.510 1.00 97.50 235 ASN A CA 1
ATOM 1960 C C . ASN A 1 235 ? 43.135 9.390 -69.263 1.00 97.50 235 ASN A C 1
ATOM 1962 O O . ASN A 1 235 ? 43.245 9.958 -70.347 1.00 97.50 235 ASN A O 1
ATOM 1966 N N . LEU A 1 236 ? 44.146 8.706 -68.713 1.00 97.62 236 LEU A N 1
ATOM 1967 C CA . LEU A 1 236 ? 45.454 8.488 -69.345 1.00 97.62 236 LEU A CA 1
ATOM 1968 C C . LEU A 1 236 ? 45.481 7.297 -70.328 1.00 97.62 236 LEU A C 1
ATOM 1970 O O . LEU A 1 236 ? 46.536 6.998 -70.884 1.00 97.62 236 LEU A O 1
ATOM 1974 N N . ASN A 1 237 ? 44.352 6.614 -70.558 1.00 96.50 237 ASN A N 1
ATOM 1975 C CA . ASN A 1 237 ? 44.231 5.391 -71.368 1.00 96.50 237 ASN A CA 1
ATOM 1976 C C . ASN A 1 237 ? 45.059 4.185 -70.869 1.00 96.50 237 ASN A C 1
ATOM 1978 O O . ASN A 1 237 ? 45.304 3.237 -71.620 1.00 96.50 237 ASN A O 1
ATOM 1982 N N . ASN A 1 238 ? 45.452 4.153 -69.593 1.00 97.50 238 ASN A N 1
ATOM 1983 C CA . ASN A 1 238 ? 46.165 3.022 -68.995 1.00 97.50 238 ASN A CA 1
ATOM 1984 C C . ASN A 1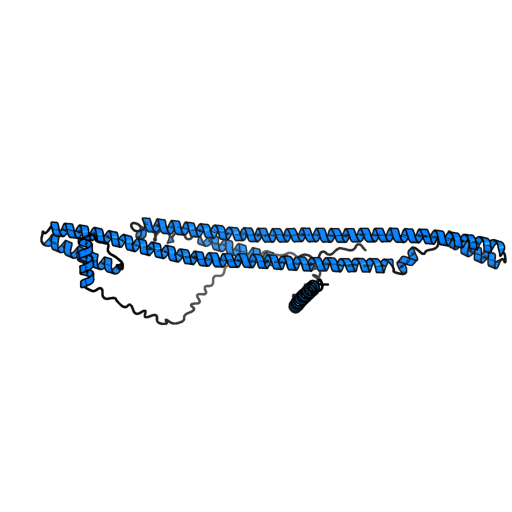 238 ? 45.189 1.976 -68.422 1.00 97.50 238 ASN A C 1
ATOM 1986 O O . ASN A 1 238 ? 45.009 1.816 -67.211 1.00 97.50 238 ASN A O 1
ATOM 1990 N N . LEU A 1 239 ? 44.531 1.236 -69.316 1.00 97.62 239 LEU A N 1
ATOM 1991 C CA . LEU A 1 239 ? 43.423 0.344 -68.950 1.00 97.62 239 LEU A CA 1
ATOM 1992 C C . LEU A 1 239 ? 43.856 -0.867 -68.103 1.00 97.62 239 LEU A C 1
ATOM 1994 O O . LEU A 1 239 ? 43.071 -1.373 -67.299 1.00 97.62 239 LEU A O 1
ATOM 1998 N N . ALA A 1 240 ? 45.100 -1.331 -68.251 1.00 97.75 240 ALA A N 1
ATOM 1999 C CA . ALA A 1 240 ? 45.616 -2.470 -67.493 1.00 97.75 240 ALA A CA 1
ATOM 2000 C C . ALA A 1 240 ? 45.742 -2.149 -65.995 1.00 97.75 240 ALA A C 1
ATOM 2002 O O . ALA A 1 240 ? 45.329 -2.952 -65.151 1.00 97.75 240 ALA A O 1
ATOM 2003 N N . GLU A 1 241 ? 46.268 -0.968 -65.661 1.00 97.19 241 GLU A N 1
ATOM 2004 C CA . GLU A 1 241 ? 46.383 -0.518 -64.273 1.00 97.19 241 GLU A CA 1
ATOM 2005 C C . GLU A 1 241 ? 45.015 -0.146 -63.696 1.00 97.19 241 GLU A C 1
ATOM 2007 O O . GLU A 1 241 ? 44.688 -0.557 -62.582 1.00 97.19 241 GLU A O 1
ATOM 2012 N N . ALA A 1 242 ? 44.154 0.513 -64.480 1.00 97.81 242 ALA A N 1
ATOM 2013 C CA . ALA A 1 242 ? 42.778 0.794 -64.075 1.00 97.81 242 ALA A CA 1
ATOM 2014 C C . ALA A 1 242 ? 42.002 -0.489 -63.707 1.00 97.81 242 ALA A C 1
ATOM 2016 O O . ALA A 1 242 ? 41.288 -0.516 -62.702 1.00 97.81 242 ALA A O 1
ATOM 2017 N N . ALA A 1 243 ? 42.183 -1.585 -64.454 1.00 97.88 243 ALA A N 1
ATOM 2018 C CA . ALA A 1 243 ? 41.570 -2.878 -64.142 1.00 97.88 243 ALA A CA 1
ATOM 2019 C C . ALA A 1 243 ? 42.121 -3.507 -62.846 1.00 97.88 243 ALA A C 1
ATOM 2021 O O . ALA A 1 243 ? 41.376 -4.149 -62.096 1.00 97.88 243 ALA A O 1
ATOM 2022 N N . ARG A 1 244 ? 43.415 -3.322 -62.550 1.00 98.06 244 ARG A N 1
ATOM 2023 C CA . ARG A 1 244 ? 44.019 -3.747 -61.274 1.00 98.06 244 ARG A CA 1
ATOM 2024 C C . ARG A 1 244 ? 43.476 -2.928 -60.105 1.00 98.06 244 ARG A C 1
ATOM 2026 O O . ARG A 1 244 ? 43.061 -3.517 -59.104 1.00 98.06 244 ARG A O 1
ATOM 2033 N N . LEU A 1 245 ? 43.409 -1.603 -60.255 1.00 97.75 245 LEU A N 1
ATOM 2034 C CA . LEU A 1 245 ? 42.825 -0.695 -59.267 1.00 97.75 245 LEU A CA 1
ATOM 2035 C C . LEU A 1 245 ? 41.353 -1.022 -59.009 1.00 97.75 245 LEU A C 1
ATOM 2037 O O . LEU A 1 245 ? 40.970 -1.117 -57.849 1.00 97.75 245 LEU A O 1
ATOM 2041 N N . GLN A 1 246 ? 40.555 -1.306 -60.043 1.00 97.94 246 GLN A N 1
ATOM 2042 C CA . GLN A 1 246 ? 39.155 -1.721 -59.884 1.00 97.94 246 GLN A CA 1
ATOM 2043 C C . GLN A 1 246 ? 39.025 -2.976 -59.011 1.00 97.94 246 GLN A C 1
ATOM 2045 O O . GLN A 1 246 ? 38.209 -3.004 -58.092 1.00 97.94 246 GLN A O 1
ATOM 2050 N N . LYS A 1 247 ? 39.837 -4.015 -59.257 1.00 98.12 247 LYS A N 1
ATOM 2051 C CA . LYS A 1 247 ? 39.827 -5.233 -58.423 1.00 98.12 247 LYS A CA 1
ATOM 2052 C C . LYS A 1 247 ? 40.175 -4.919 -56.968 1.00 98.12 247 LYS A C 1
ATOM 2054 O O . LYS A 1 247 ? 39.574 -5.489 -56.059 1.00 98.12 247 LYS A O 1
ATOM 2059 N N . HIS A 1 248 ? 41.133 -4.019 -56.750 1.00 97.81 248 HIS A N 1
ATOM 2060 C CA . HIS A 1 248 ? 41.541 -3.608 -55.412 1.00 97.81 248 HIS A CA 1
ATOM 2061 C C . HIS A 1 248 ? 40.452 -2.795 -54.694 1.00 97.81 248 HIS A C 1
ATOM 2063 O O . HIS A 1 248 ? 40.129 -3.108 -53.550 1.00 97.81 248 HIS A O 1
ATOM 2069 N N . ILE A 1 249 ?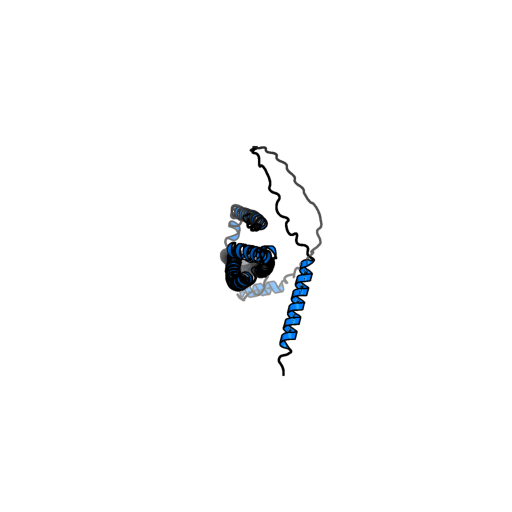 39.839 -1.831 -55.387 1.00 98.12 249 ILE A N 1
ATOM 2070 C CA . ILE A 1 249 ? 38.699 -1.031 -54.919 1.00 98.12 249 ILE A CA 1
ATOM 2071 C C . ILE A 1 249 ? 37.549 -1.949 -54.514 1.00 98.12 249 ILE A C 1
ATOM 2073 O O . ILE A 1 249 ? 37.103 -1.884 -53.377 1.00 98.12 249 ILE A O 1
ATOM 2077 N N . SER A 1 250 ? 37.133 -2.875 -55.381 1.00 98.06 250 SER A N 1
ATOM 2078 C CA . SER A 1 250 ? 36.032 -3.795 -55.071 1.00 98.06 250 SER A CA 1
ATOM 2079 C C . SER A 1 250 ? 36.333 -4.727 -53.895 1.00 98.06 250 SER A C 1
ATOM 2081 O O . SER A 1 250 ? 35.411 -5.141 -53.195 1.00 98.06 250 SER A O 1
ATOM 2083 N N . ARG A 1 251 ? 37.604 -5.081 -53.660 1.00 97.94 251 ARG A N 1
ATOM 2084 C CA . ARG A 1 251 ? 37.997 -5.841 -52.466 1.00 97.94 251 ARG A CA 1
ATOM 2085 C C . ARG A 1 251 ? 37.870 -4.984 -51.206 1.00 97.94 251 ARG A C 1
ATOM 2087 O O . ARG A 1 251 ? 37.201 -5.409 -50.269 1.00 97.94 251 ARG A O 1
ATOM 2094 N N . LEU A 1 252 ? 38.454 -3.784 -51.213 1.00 97.44 252 LEU A N 1
ATOM 2095 C CA . LEU A 1 252 ? 38.397 -2.856 -50.079 1.00 97.44 252 LEU A CA 1
ATOM 2096 C C . LEU A 1 252 ? 36.967 -2.414 -49.756 1.00 97.44 252 LEU A C 1
ATOM 2098 O O . LEU A 1 252 ? 36.607 -2.353 -48.592 1.00 97.44 252 LEU A O 1
ATOM 2102 N N . GLU A 1 253 ? 36.121 -2.183 -50.760 1.00 96.94 253 GLU A N 1
ATOM 2103 C CA . GLU A 1 253 ? 34.701 -1.860 -50.562 1.00 96.94 253 GLU A CA 1
ATOM 2104 C C . GLU A 1 253 ? 33.959 -2.954 -49.796 1.00 96.94 253 GLU A C 1
ATOM 2106 O O . GLU A 1 253 ? 33.158 -2.651 -48.916 1.00 96.94 253 GLU A O 1
ATOM 2111 N N . ARG A 1 254 ? 34.226 -4.229 -50.107 1.00 97.44 254 ARG A N 1
ATOM 2112 C CA . ARG A 1 254 ? 33.614 -5.358 -49.392 1.00 97.44 254 ARG A CA 1
ATOM 2113 C C . ARG A 1 254 ? 34.120 -5.456 -47.958 1.00 97.44 254 ARG A C 1
ATOM 2115 O O . ARG A 1 254 ? 33.327 -5.726 -47.062 1.00 97.44 254 ARG A O 1
ATOM 2122 N N . GLU A 1 255 ? 35.419 -5.252 -47.753 1.00 96.88 255 GLU A N 1
ATOM 2123 C CA . GLU A 1 255 ? 36.037 -5.256 -46.424 1.00 96.88 255 GLU A CA 1
ATOM 2124 C C . GLU A 1 255 ? 35.478 -4.114 -45.561 1.00 96.88 255 GLU A C 1
ATOM 2126 O O . GLU A 1 255 ? 34.932 -4.385 -44.494 1.00 96.88 255 GLU A O 1
ATOM 2131 N N . GLU A 1 256 ? 35.499 -2.872 -46.058 1.00 96.88 256 GLU A N 1
ATOM 2132 C CA . GLU A 1 256 ? 34.953 -1.696 -45.364 1.00 96.88 256 GLU A CA 1
ATOM 2133 C C . GLU A 1 256 ? 33.448 -1.825 -45.113 1.00 96.88 256 GLU A C 1
ATOM 2135 O O . GLU A 1 256 ? 32.974 -1.545 -44.015 1.00 96.88 256 GLU A O 1
ATOM 2140 N N . SER A 1 257 ? 32.675 -2.296 -46.097 1.00 94.56 257 SER A N 1
ATOM 2141 C CA . SER A 1 257 ? 31.235 -2.504 -45.918 1.00 94.56 257 SER A CA 1
ATOM 2142 C C . SER A 1 257 ? 30.945 -3.511 -44.807 1.00 94.56 257 SER A C 1
ATOM 2144 O O . SER A 1 257 ? 29.991 -3.318 -44.051 1.00 94.56 257 SER A O 1
ATOM 2146 N N . ARG A 1 258 ? 31.752 -4.571 -44.690 1.00 96.62 258 ARG A N 1
ATOM 2147 C CA . ARG A 1 258 ? 31.611 -5.561 -43.623 1.00 96.62 258 ARG A CA 1
ATOM 2148 C C . ARG A 1 258 ? 31.964 -4.961 -42.265 1.00 96.62 258 ARG A C 1
ATOM 2150 O O . ARG A 1 258 ? 31.148 -5.048 -41.352 1.00 96.62 258 ARG A O 1
ATOM 2157 N N . THR A 1 259 ? 33.127 -4.321 -42.139 1.00 96.44 259 THR A N 1
ATOM 2158 C CA . THR A 1 259 ? 33.561 -3.724 -40.864 1.00 96.44 259 THR A CA 1
ATOM 2159 C C . THR A 1 259 ? 32.600 -2.640 -40.393 1.00 96.44 259 THR A C 1
ATOM 2161 O O . THR A 1 259 ? 32.289 -2.557 -39.208 1.00 96.44 259 THR A O 1
ATOM 2164 N N . ASN A 1 260 ? 32.075 -1.835 -41.318 1.00 95.88 260 ASN A N 1
ATOM 2165 C CA . ASN A 1 260 ? 31.131 -0.774 -40.994 1.00 95.88 260 ASN A CA 1
ATOM 2166 C C . ASN A 1 260 ? 29.773 -1.338 -40.565 1.00 95.88 260 ASN A C 1
ATOM 2168 O O . ASN A 1 260 ? 29.163 -0.805 -39.639 1.00 95.88 260 ASN A O 1
ATOM 2172 N N . SER A 1 261 ? 29.316 -2.431 -41.188 1.00 95.38 261 SER A N 1
ATOM 2173 C CA . SER A 1 261 ? 28.111 -3.147 -40.755 1.00 95.38 261 SER A CA 1
ATOM 2174 C C . SER A 1 261 ? 28.282 -3.749 -39.359 1.00 95.38 261 SER A C 1
ATOM 2176 O O . SER A 1 261 ? 27.373 -3.645 -38.539 1.00 95.38 261 SER A O 1
ATOM 2178 N N . GLU A 1 262 ? 29.431 -4.365 -39.072 1.00 96.88 262 GLU A N 1
ATOM 2179 C CA . GLU A 1 262 ? 29.743 -4.929 -37.751 1.00 96.88 262 GLU A CA 1
ATOM 2180 C C . GLU A 1 262 ? 29.784 -3.827 -36.676 1.00 96.88 262 GLU A C 1
ATOM 2182 O O . GLU A 1 262 ? 29.166 -3.970 -35.621 1.00 96.88 262 GLU A O 1
ATOM 2187 N N . ALA A 1 263 ? 30.427 -2.690 -36.966 1.00 96.62 263 ALA A N 1
ATOM 2188 C CA . ALA A 1 263 ? 30.460 -1.535 -36.069 1.00 96.62 263 ALA A CA 1
ATOM 2189 C C . ALA A 1 263 ? 29.062 -0.941 -35.824 1.00 96.62 263 ALA A C 1
ATOM 2191 O O . ALA A 1 263 ? 28.705 -0.657 -34.682 1.00 96.62 263 ALA A O 1
ATOM 2192 N N . TRP A 1 264 ? 28.243 -0.802 -36.874 1.00 96.38 264 TRP A N 1
ATOM 2193 C CA . TRP A 1 264 ? 26.864 -0.319 -36.755 1.00 96.38 264 TRP A CA 1
ATOM 2194 C C . TRP A 1 264 ? 26.018 -1.227 -35.854 1.00 96.38 264 TRP A C 1
ATOM 2196 O O . TRP A 1 264 ? 25.327 -0.732 -34.964 1.00 96.38 264 TRP A O 1
ATOM 2206 N N . GLN A 1 265 ? 26.106 -2.549 -36.038 1.00 96.88 265 GLN A N 1
ATOM 2207 C CA . GLN A 1 265 ? 25.390 -3.516 -35.200 1.00 96.88 265 GLN A CA 1
ATOM 2208 C C . GLN A 1 265 ? 25.852 -3.458 -33.742 1.00 96.88 265 GLN A C 1
ATOM 2210 O O . GLN A 1 265 ? 25.025 -3.475 -32.832 1.00 96.88 265 GLN A O 1
ATOM 2215 N N . LEU A 1 266 ? 27.164 -3.371 -33.512 1.00 98.06 266 LEU A N 1
ATOM 2216 C CA . LEU A 1 266 ? 27.732 -3.279 -32.171 1.00 98.06 266 LEU A CA 1
ATOM 2217 C C . LEU A 1 266 ? 27.244 -2.021 -31.441 1.00 98.06 266 LEU A C 1
ATOM 2219 O O . LEU A 1 266 ? 26.773 -2.119 -30.307 1.00 98.06 266 LEU A O 1
ATOM 2223 N N . ASP A 1 267 ? 27.309 -0.858 -32.087 1.00 97.88 267 ASP A N 1
ATOM 2224 C CA . ASP A 1 267 ? 26.869 0.399 -31.480 1.00 97.88 267 ASP A CA 1
ATOM 2225 C C . ASP A 1 267 ? 25.350 0.426 -31.246 1.00 97.88 267 ASP A C 1
ATOM 2227 O O . ASP A 1 267 ? 24.894 0.922 -30.210 1.00 97.88 267 ASP A O 1
ATOM 2231 N N . TYR A 1 268 ? 24.564 -0.142 -32.170 1.00 98.00 268 TYR A N 1
ATOM 2232 C C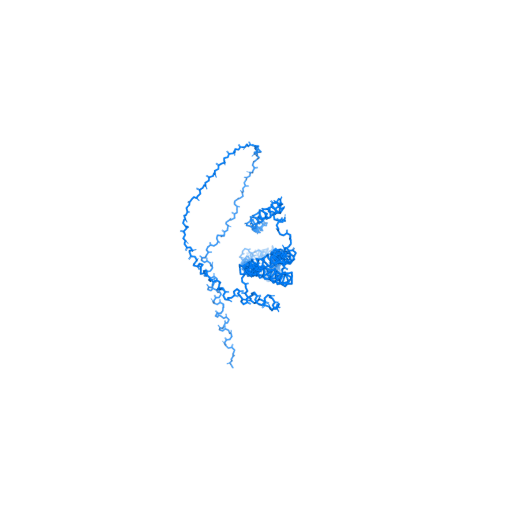A . TYR A 1 268 ? 23.120 -0.310 -31.998 1.00 98.00 268 TYR A CA 1
ATOM 2233 C C . TYR A 1 268 ? 22.802 -1.177 -30.776 1.00 98.00 268 TYR A C 1
ATOM 2235 O O . TYR A 1 268 ? 22.026 -0.760 -29.916 1.00 98.00 268 TYR A O 1
ATOM 2243 N N . ASN A 1 269 ? 23.452 -2.338 -30.650 1.00 97.94 269 ASN A N 1
ATOM 2244 C CA . ASN A 1 269 ? 23.265 -3.238 -29.512 1.00 97.94 269 ASN A CA 1
ATOM 2245 C C . ASN A 1 269 ? 23.642 -2.554 -28.191 1.00 97.94 269 ASN A C 1
ATOM 2247 O O . ASN A 1 269 ? 22.896 -2.637 -27.221 1.00 97.94 269 ASN A O 1
ATOM 2251 N N . GLN A 1 270 ? 24.737 -1.789 -28.157 1.00 98.31 270 GLN A N 1
ATOM 2252 C CA . GLN A 1 270 ? 25.103 -1.014 -26.967 1.00 98.31 270 GLN A CA 1
ATOM 2253 C C . GLN A 1 270 ? 24.066 0.060 -26.611 1.00 98.31 270 GLN A C 1
ATOM 2255 O O . GLN A 1 270 ? 23.824 0.323 -25.430 1.00 98.31 270 GLN A O 1
ATOM 2260 N N . ALA A 1 271 ? 23.486 0.731 -27.610 1.00 97.75 271 ALA A N 1
ATOM 2261 C CA . ALA A 1 271 ? 22.433 1.715 -27.386 1.00 97.75 271 ALA A CA 1
ATOM 2262 C C . ALA A 1 271 ? 21.156 1.047 -26.853 1.00 97.75 271 ALA A C 1
ATOM 2264 O O . ALA A 1 271 ? 20.566 1.544 -25.890 1.00 97.75 271 ALA A O 1
ATOM 2265 N N . LEU A 1 272 ? 20.783 -0.101 -27.424 1.00 98.00 272 LEU A N 1
ATOM 2266 C CA . LEU A 1 272 ? 19.657 -0.917 -26.983 1.00 98.00 272 LEU A CA 1
ATOM 2267 C C . LEU A 1 272 ? 19.843 -1.402 -25.540 1.00 98.00 272 LEU A C 1
ATOM 2269 O O . LEU A 1 272 ? 18.951 -1.211 -24.717 1.00 98.00 272 LEU A O 1
ATOM 2273 N N . ASP A 1 273 ? 21.016 -1.935 -25.199 1.00 98.25 273 ASP A N 1
ATOM 2274 C CA . ASP A 1 273 ? 21.336 -2.398 -23.845 1.00 98.25 273 ASP A CA 1
ATOM 2275 C C . ASP A 1 273 ? 21.216 -1.266 -22.818 1.00 98.25 273 ASP A C 1
ATOM 2277 O O . ASP A 1 273 ? 20.634 -1.437 -21.743 1.00 98.25 273 ASP A O 1
ATOM 2281 N N . LYS A 1 274 ? 21.731 -0.073 -23.141 1.00 98.00 274 LYS A N 1
ATOM 2282 C CA . LYS A 1 274 ? 21.607 1.108 -22.271 1.00 98.00 274 LYS A CA 1
ATOM 2283 C C . LYS A 1 274 ? 20.147 1.512 -22.075 1.00 98.00 274 LYS A C 1
ATOM 2285 O O . LYS A 1 274 ? 19.762 1.857 -20.954 1.00 98.00 274 LYS A O 1
ATOM 2290 N N . LEU A 1 275 ? 19.340 1.457 -23.134 1.00 97.81 275 LEU A N 1
ATOM 2291 C CA . LEU A 1 275 ? 17.916 1.772 -23.071 1.00 97.81 275 LEU A CA 1
ATOM 2292 C C . LEU A 1 275 ? 17.152 0.745 -22.222 1.00 97.81 275 LEU A C 1
ATOM 2294 O O . LEU A 1 275 ? 16.423 1.119 -21.307 1.00 97.81 275 LEU A O 1
ATOM 2298 N N . GLN A 1 276 ? 17.404 -0.548 -22.421 1.00 97.69 276 GLN A N 1
ATOM 2299 C CA . GLN A 1 276 ? 16.811 -1.615 -21.612 1.00 97.69 276 GLN A CA 1
ATOM 2300 C C . GLN A 1 276 ? 17.205 -1.509 -20.133 1.00 97.69 276 GLN A C 1
ATOM 2302 O O . GLN A 1 276 ? 16.364 -1.674 -19.247 1.00 97.69 276 GLN A O 1
ATOM 2307 N N . GLN A 1 277 ? 18.463 -1.167 -19.836 1.00 97.94 277 GLN A N 1
ATOM 2308 C CA . GLN A 1 277 ? 18.900 -0.901 -18.463 1.00 97.94 277 GLN A CA 1
ATOM 2309 C C . GLN A 1 277 ? 18.165 0.295 -17.844 1.00 97.94 277 GLN A C 1
ATOM 2311 O O . GLN A 1 277 ? 17.805 0.239 -16.666 1.00 97.94 277 GLN A O 1
ATOM 2316 N N . LYS A 1 278 ? 17.924 1.367 -18.611 1.00 98.00 278 LYS A N 1
ATOM 2317 C CA . LYS A 1 278 ? 17.108 2.512 -18.172 1.00 98.00 278 LYS A CA 1
ATOM 2318 C C . LYS A 1 278 ? 15.676 2.062 -17.857 1.00 98.00 278 LYS A C 1
ATOM 2320 O O . LYS A 1 278 ? 15.210 2.335 -16.753 1.00 98.00 278 LYS A O 1
ATOM 2325 N N . HIS A 1 279 ? 15.029 1.324 -18.762 1.00 98.25 279 HIS A N 1
ATOM 2326 C CA . HIS A 1 279 ? 13.661 0.813 -18.585 1.00 98.25 279 HIS A CA 1
ATOM 2327 C C . HIS A 1 279 ? 13.527 -0.062 -17.335 1.00 98.25 279 HIS A C 1
ATOM 2329 O O . HIS A 1 279 ? 12.604 0.103 -16.534 1.00 98.25 279 HIS A O 1
ATOM 2335 N N . LYS A 1 280 ? 14.498 -0.957 -17.117 1.00 98.19 280 LYS A N 1
ATOM 2336 C CA . LYS A 1 280 ? 14.545 -1.814 -15.931 1.00 98.19 280 LYS A CA 1
ATOM 2337 C C . LYS A 1 280 ? 14.643 -0.996 -14.641 1.00 98.19 280 LYS A C 1
ATOM 2339 O O . LYS A 1 280 ? 13.846 -1.207 -13.732 1.00 98.19 280 LYS A O 1
ATOM 2344 N N . ARG A 1 281 ? 15.571 -0.034 -14.570 1.00 97.75 281 ARG A N 1
ATOM 2345 C CA . ARG A 1 281 ? 15.739 0.833 -13.386 1.00 97.75 281 ARG A CA 1
ATOM 2346 C C . ARG A 1 281 ? 14.497 1.668 -13.100 1.00 97.75 281 ARG A C 1
ATOM 2348 O O . ARG A 1 281 ? 14.162 1.890 -11.938 1.00 97.75 281 ARG A O 1
ATOM 2355 N N . GLU A 1 282 ? 13.831 2.153 -14.140 1.00 97.25 282 GLU A N 1
ATOM 2356 C CA . GLU A 1 282 ? 12.587 2.908 -14.010 1.00 97.25 282 GLU A CA 1
ATOM 2357 C C . GLU A 1 282 ? 11.474 2.052 -13.396 1.00 97.25 282 GLU A C 1
ATOM 2359 O O . GLU A 1 282 ? 10.873 2.464 -12.402 1.00 97.25 282 GLU A O 1
ATOM 2364 N N . LEU A 1 283 ? 11.260 0.836 -13.914 1.00 97.38 283 LEU A N 1
ATOM 2365 C CA . LEU A 1 283 ? 10.282 -0.105 -13.364 1.00 97.38 283 LEU A CA 1
ATOM 2366 C C . LEU A 1 283 ? 10.609 -0.493 -11.918 1.00 97.38 283 LEU A C 1
ATOM 2368 O O . LEU A 1 283 ? 9.726 -0.442 -11.064 1.00 97.38 283 LEU A O 1
ATOM 2372 N N . GLU A 1 284 ? 11.868 -0.814 -11.615 1.00 98.00 284 GLU A N 1
ATOM 2373 C CA . GLU A 1 284 ? 12.317 -1.128 -10.251 1.00 98.00 284 GLU A CA 1
ATOM 2374 C C . GLU A 1 284 ? 12.053 0.039 -9.290 1.00 98.00 284 GLU A C 1
ATOM 2376 O O . GLU A 1 284 ? 11.511 -0.145 -8.197 1.00 98.00 284 GLU A O 1
ATOM 2381 N N . THR A 1 285 ? 12.381 1.263 -9.711 1.00 97.25 285 THR A N 1
ATOM 2382 C CA . THR A 1 285 ? 12.154 2.475 -8.914 1.00 97.25 285 THR A CA 1
ATOM 2383 C C . THR A 1 285 ? 10.662 2.707 -8.683 1.00 97.25 285 THR A C 1
ATOM 2385 O O . THR A 1 285 ? 10.248 3.011 -7.560 1.00 97.25 285 THR A O 1
ATOM 2388 N N . PHE A 1 286 ? 9.840 2.540 -9.720 1.00 98.00 286 PHE A N 1
ATOM 2389 C CA . PHE A 1 286 ? 8.390 2.670 -9.629 1.00 98.00 286 PHE A CA 1
ATOM 2390 C C . PHE A 1 286 ? 7.777 1.626 -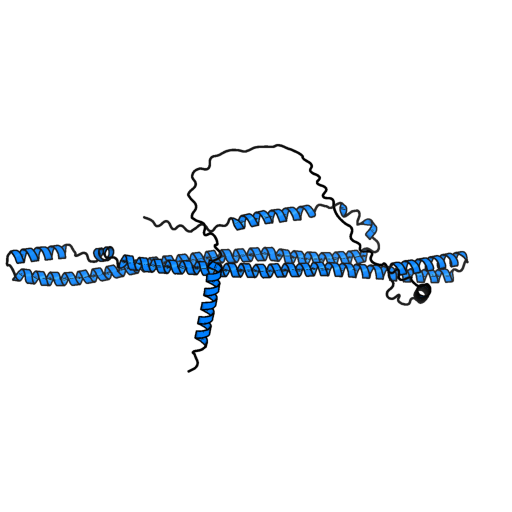8.685 1.00 98.00 286 PHE A C 1
ATOM 2392 O O . PHE A 1 286 ? 6.943 1.963 -7.838 1.00 98.00 286 PHE A O 1
ATOM 2399 N N . GLU A 1 287 ? 8.193 0.363 -8.793 1.00 97.62 287 GLU A N 1
ATOM 2400 C CA . GLU A 1 287 ? 7.709 -0.719 -7.936 1.00 97.62 287 GLU A CA 1
ATOM 2401 C C . GLU A 1 287 ? 8.105 -0.492 -6.478 1.00 97.62 287 GLU A C 1
ATOM 2403 O O . GLU A 1 287 ? 7.257 -0.607 -5.588 1.00 97.62 287 GLU A O 1
ATOM 2408 N N . PHE A 1 288 ? 9.349 -0.079 -6.234 1.00 97.62 288 PHE A N 1
ATOM 2409 C CA . PHE A 1 288 ? 9.834 0.281 -4.907 1.00 97.62 288 PHE A CA 1
ATOM 2410 C C . PHE A 1 288 ? 9.015 1.423 -4.287 1.00 97.62 288 PHE A C 1
ATOM 2412 O O . PHE A 1 288 ? 8.501 1.288 -3.173 1.00 97.62 288 PHE A O 1
ATOM 2419 N N . GLN A 1 289 ? 8.817 2.523 -5.020 1.00 96.81 289 GLN A N 1
ATOM 2420 C CA . GLN A 1 289 ? 8.018 3.659 -4.551 1.00 96.81 289 GLN A CA 1
ATOM 2421 C C . GLN A 1 289 ? 6.557 3.271 -4.295 1.00 96.81 289 GLN A C 1
ATOM 2423 O O . GLN A 1 289 ? 5.986 3.642 -3.267 1.00 96.81 289 GLN A O 1
ATOM 2428 N N . SER A 1 290 ? 5.956 2.490 -5.194 1.00 96.50 290 SER A N 1
ATOM 2429 C CA . SER A 1 290 ? 4.585 1.994 -5.043 1.00 96.50 290 SER A CA 1
ATOM 2430 C C . SER A 1 290 ? 4.438 1.112 -3.805 1.00 96.50 290 SER A C 1
ATOM 2432 O O . SER A 1 290 ? 3.453 1.220 -3.075 1.00 96.50 290 SER A O 1
ATOM 2434 N N . ASN A 1 291 ? 5.427 0.260 -3.531 1.00 97.56 291 ASN A N 1
ATOM 2435 C CA . ASN A 1 291 ? 5.423 -0.596 -2.351 1.00 97.56 291 ASN A CA 1
ATOM 2436 C C . ASN A 1 291 ? 5.537 0.228 -1.061 1.00 97.56 291 ASN A C 1
ATOM 2438 O O . ASN A 1 291 ? 4.785 -0.036 -0.127 1.00 97.56 291 ASN A O 1
ATOM 2442 N N . ILE A 1 292 ? 6.384 1.265 -1.019 1.00 97.31 292 ILE A N 1
ATOM 2443 C CA . ILE A 1 292 ? 6.461 2.196 0.125 1.00 97.31 292 ILE A CA 1
ATOM 2444 C C . ILE A 1 292 ? 5.117 2.891 0.372 1.00 97.31 292 ILE A C 1
ATOM 2446 O O . ILE A 1 292 ? 4.671 3.024 1.511 1.00 97.31 292 ILE A O 1
ATOM 2450 N N . GLN A 1 293 ? 4.452 3.350 -0.686 1.00 95.19 293 GLN A N 1
ATOM 2451 C CA . GLN A 1 293 ? 3.152 4.006 -0.544 1.00 95.19 293 GLN A CA 1
ATOM 2452 C C . GLN A 1 293 ? 2.089 3.040 -0.013 1.00 95.19 293 GLN A C 1
ATOM 2454 O O . GLN A 1 293 ? 1.313 3.403 0.872 1.00 95.19 293 GLN A O 1
ATOM 2459 N N . PHE A 1 294 ? 2.087 1.800 -0.503 1.00 96.94 294 PHE A N 1
ATOM 2460 C CA . PHE A 1 294 ? 1.161 0.770 -0.050 1.00 96.94 294 PHE A CA 1
ATOM 2461 C C . PHE A 1 294 ? 1.392 0.375 1.413 1.00 96.94 294 PHE A C 1
ATOM 2463 O O . PHE A 1 294 ? 0.441 0.293 2.190 1.00 96.94 294 PHE A O 1
ATOM 2470 N N . THR A 1 295 ? 2.648 0.182 1.828 1.00 97.19 295 THR A N 1
ATOM 2471 C CA . THR A 1 295 ? 2.973 -0.110 3.232 1.00 97.19 295 THR A CA 1
ATOM 2472 C C . THR A 1 295 ? 2.614 1.062 4.139 1.00 97.19 295 THR A C 1
ATOM 2474 O O . THR A 1 295 ? 2.040 0.846 5.204 1.00 97.19 295 THR A O 1
ATOM 2477 N N . SER A 1 296 ? 2.846 2.303 3.699 1.00 97.12 296 SER A N 1
ATOM 2478 C CA . SER A 1 296 ? 2.414 3.501 4.426 1.00 97.12 296 SER A CA 1
ATOM 2479 C C . SER A 1 296 ? 0.891 3.558 4.594 1.00 97.12 296 SER A C 1
ATOM 2481 O O . SER A 1 296 ? 0.403 3.860 5.685 1.00 97.12 296 SER A O 1
ATOM 2483 N N . LEU A 1 297 ? 0.123 3.230 3.546 1.00 96.00 297 LEU A N 1
ATOM 2484 C CA . LEU A 1 297 ? -1.338 3.137 3.619 1.00 96.00 297 LEU A CA 1
ATOM 2485 C C . LEU A 1 297 ? -1.759 2.101 4.667 1.00 96.00 297 LEU A C 1
ATOM 2487 O O . LEU A 1 297 ? -2.546 2.425 5.558 1.00 96.00 297 LEU A O 1
ATOM 2491 N N . LYS A 1 298 ? -1.181 0.895 4.621 1.00 97.00 298 LYS A N 1
ATOM 2492 C CA . LYS A 1 298 ? -1.473 -0.174 5.586 1.00 97.00 298 LYS A CA 1
ATOM 2493 C C . LYS A 1 298 ? -1.165 0.229 7.022 1.00 97.00 298 LYS A C 1
ATOM 2495 O O . LYS A 1 298 ? -2.032 0.103 7.880 1.00 97.00 298 LYS A O 1
ATOM 2500 N N . GLN A 1 299 ? 0.013 0.792 7.278 1.00 97.31 299 GLN A N 1
ATOM 2501 C CA . GLN A 1 299 ? 0.406 1.265 8.611 1.00 97.31 299 GLN A CA 1
ATOM 2502 C C . GLN A 1 299 ? -0.558 2.331 9.152 1.00 97.31 299 GLN A C 1
ATOM 2504 O O . GLN A 1 299 ? -0.942 2.301 10.326 1.00 97.31 299 GLN A O 1
ATOM 2509 N N . LYS A 1 300 ? -1.003 3.265 8.301 1.00 95.12 300 LYS A N 1
ATOM 2510 C CA . LYS A 1 300 ? -2.005 4.273 8.680 1.00 95.12 300 LYS A CA 1
ATOM 2511 C C . LYS A 1 300 ? -3.339 3.625 9.049 1.00 95.12 300 LYS A C 1
ATOM 2513 O O . LYS A 1 300 ? -3.902 3.957 10.094 1.00 95.12 300 LYS A O 1
ATOM 2518 N N . ARG A 1 301 ? -3.836 2.689 8.233 1.00 97.50 301 ARG A N 1
ATOM 2519 C CA . ARG A 1 301 ? -5.088 1.968 8.523 1.00 97.50 301 ARG A CA 1
ATOM 2520 C C . ARG A 1 301 ? -4.966 1.117 9.785 1.00 97.50 301 ARG A C 1
ATOM 2522 O O . ARG A 1 301 ? -5.875 1.140 10.607 1.00 97.50 301 ARG A O 1
ATOM 2529 N N . GLU A 1 302 ? -3.828 0.472 10.014 1.00 96.75 302 GLU A N 1
ATOM 2530 C CA . GLU A 1 302 ? -3.564 -0.287 11.239 1.00 96.75 302 GLU A CA 1
ATOM 2531 C C . GLU A 1 302 ? -3.581 0.614 12.484 1.00 96.75 302 GLU A C 1
ATOM 2533 O O . GLU A 1 302 ? -4.227 0.292 13.481 1.00 96.75 302 GLU A O 1
ATOM 2538 N N . THR A 1 303 ? -2.952 1.790 12.414 1.00 96.50 303 THR A N 1
ATOM 2539 C CA . THR A 1 303 ? -2.959 2.774 13.511 1.00 96.50 303 THR A CA 1
ATOM 2540 C C . THR A 1 303 ? -4.386 3.210 13.858 1.00 96.50 303 THR A C 1
ATOM 2542 O O . THR A 1 303 ? -4.740 3.312 15.034 1.00 96.50 303 THR A O 1
ATOM 2545 N N . LEU A 1 304 ? -5.230 3.443 12.849 1.00 95.19 304 LEU A N 1
ATOM 2546 C CA . LEU A 1 304 ? -6.643 3.772 13.052 1.00 95.19 304 LEU A CA 1
ATOM 2547 C C . LEU A 1 304 ? -7.429 2.583 13.620 1.00 95.19 304 LEU A C 1
ATOM 2549 O O . LEU A 1 304 ? -8.209 2.765 14.554 1.00 95.19 304 LEU A O 1
ATOM 2553 N N . ARG A 1 305 ? -7.169 1.361 13.145 1.00 96.50 305 ARG A N 1
ATOM 2554 C CA . ARG A 1 305 ? -7.790 0.134 13.662 1.00 96.50 305 ARG A CA 1
ATOM 2555 C C . ARG A 1 305 ? -7.475 -0.091 15.142 1.00 96.50 305 ARG A C 1
ATOM 2557 O O . ARG A 1 305 ? -8.369 -0.455 15.902 1.00 96.50 305 ARG A O 1
ATOM 2564 N N . ARG A 1 306 ? -6.255 0.215 15.600 1.00 95.94 306 ARG A N 1
ATOM 2565 C CA . ARG A 1 306 ? -5.907 0.164 17.036 1.00 95.94 306 ARG A CA 1
ATOM 2566 C C . ARG A 1 306 ? -6.822 1.050 17.887 1.00 95.94 306 ARG A C 1
ATOM 2568 O O . ARG A 1 306 ? -7.185 0.657 18.990 1.00 95.94 306 ARG A O 1
ATOM 2575 N N . ARG A 1 307 ? -7.277 2.201 17.375 1.00 93.44 307 ARG A N 1
ATOM 2576 C CA . ARG A 1 307 ? -8.237 3.067 18.091 1.00 93.44 307 ARG A CA 1
ATOM 2577 C C . ARG A 1 307 ? -9.590 2.389 18.289 1.00 93.44 307 ARG A C 1
ATOM 2579 O O . ARG A 1 307 ? -10.184 2.541 19.352 1.00 93.44 307 ARG A O 1
ATOM 2586 N N . PHE A 1 308 ? -10.056 1.610 17.312 1.00 95.25 308 PHE A N 1
ATOM 2587 C CA . PHE A 1 308 ? -11.262 0.795 17.472 1.00 95.25 308 PHE A CA 1
ATOM 2588 C C . PHE A 1 308 ? -11.077 -0.291 18.533 1.00 95.25 308 PHE A C 1
ATOM 2590 O O . PHE A 1 308 ? -12.005 -0.539 19.299 1.00 95.25 308 PHE A O 1
ATOM 2597 N N . LEU A 1 309 ? -9.896 -0.905 18.628 1.00 95.50 309 LEU A N 1
ATOM 2598 C CA . LEU A 1 309 ? -9.606 -1.880 19.686 1.00 95.50 309 LEU A CA 1
ATOM 2599 C C . LEU A 1 309 ? -9.644 -1.228 21.075 1.00 95.50 309 LEU A C 1
ATOM 2601 O O . LEU A 1 309 ? -10.327 -1.727 21.965 1.00 95.50 309 LEU A O 1
ATOM 2605 N N . TYR A 1 310 ? -9.008 -0.065 21.239 1.00 95.69 310 TYR A N 1
ATOM 2606 C CA . TYR A 1 310 ? -9.079 0.690 22.495 1.00 95.69 310 TYR A CA 1
ATOM 2607 C C . TYR A 1 310 ? -10.504 1.137 22.830 1.00 95.69 310 TYR A C 1
ATOM 2609 O O . TYR A 1 310 ? -10.924 1.058 23.981 1.00 95.69 310 TYR A O 1
ATOM 2617 N N . ARG A 1 311 ? -11.279 1.582 21.833 1.00 94.25 311 ARG A N 1
ATOM 2618 C CA . ARG A 1 311 ? -12.683 1.961 22.034 1.00 94.25 311 ARG A CA 1
ATOM 2619 C C . ARG A 1 311 ? -13.520 0.779 22.523 1.00 94.25 311 ARG A C 1
ATOM 2621 O O . ARG A 1 311 ? -14.325 0.977 23.426 1.00 94.25 311 ARG A O 1
ATOM 2628 N N . LYS A 1 312 ? -13.313 -0.420 21.969 1.00 96.12 312 LYS A N 1
ATOM 2629 C CA . LYS A 1 312 ? -13.981 -1.647 22.422 1.00 96.12 312 LYS A CA 1
ATOM 2630 C C . LYS A 1 312 ? -13.645 -1.962 23.877 1.00 96.12 312 LYS A C 1
ATOM 2632 O O . LYS A 1 312 ? -14.560 -2.060 24.686 1.00 96.12 312 LYS A O 1
ATOM 2637 N N . ALA A 1 313 ? -12.355 -2.011 24.210 1.00 96.06 313 ALA A N 1
ATOM 2638 C CA . ALA A 1 313 ? -11.899 -2.267 25.576 1.00 96.06 313 ALA A CA 1
ATOM 2639 C C . ALA A 1 313 ? -12.470 -1.240 26.573 1.00 96.06 313 ALA A C 1
ATOM 2641 O O . ALA A 1 313 ? -12.918 -1.596 27.657 1.00 96.06 313 ALA A O 1
ATOM 2642 N N . ASN A 1 314 ? -12.541 0.037 26.184 1.00 94.81 314 ASN A N 1
ATOM 2643 C CA . ASN A 1 314 ? -13.144 1.083 27.012 1.00 94.81 314 ASN A CA 1
ATOM 2644 C C . ASN A 1 314 ? -14.657 0.905 27.205 1.00 94.81 314 ASN A C 1
ATOM 2646 O O . ASN A 1 314 ? -15.172 1.272 28.258 1.00 94.81 314 ASN A O 1
ATOM 2650 N N . LEU A 1 315 ? -15.387 0.403 26.203 1.00 93.75 315 LEU A N 1
ATOM 2651 C CA . LEU A 1 315 ? -16.815 0.101 26.346 1.00 93.75 315 LEU A CA 1
ATOM 2652 C C . LEU A 1 315 ? -17.028 -1.077 27.301 1.00 93.75 315 LEU A C 1
ATOM 2654 O O . LEU A 1 315 ? -17.886 -0.990 28.174 1.00 93.75 315 LEU A O 1
ATOM 2658 N N . GLU A 1 316 ? -16.230 -2.137 27.169 1.00 93.31 316 GLU A N 1
ATOM 2659 C CA . GLU A 1 316 ? -16.271 -3.312 28.052 1.00 93.31 316 GLU A CA 1
ATOM 2660 C C . GLU A 1 316 ? -15.948 -2.927 29.500 1.00 93.31 316 GLU A C 1
ATOM 2662 O O . GLU A 1 316 ? -16.732 -3.203 30.403 1.00 93.31 316 GLU A O 1
ATOM 2667 N N . HIS A 1 317 ? -14.876 -2.165 29.717 1.00 92.75 317 HIS A N 1
ATOM 2668 C CA . HIS A 1 317 ? -14.519 -1.674 31.047 1.00 92.75 317 HIS A CA 1
ATOM 2669 C C . HIS A 1 317 ? -15.596 -0.755 31.647 1.00 92.75 317 HIS A C 1
ATOM 2671 O O . HIS A 1 317 ? -15.878 -0.824 32.841 1.00 92.75 317 HIS A O 1
ATOM 2677 N N . LYS A 1 318 ? -16.237 0.104 30.839 1.00 89.75 318 LYS A N 1
ATOM 2678 C CA . LYS A 1 318 ? -17.367 0.923 31.314 1.00 89.75 318 LYS A CA 1
ATOM 2679 C C . LYS A 1 318 ? -18.539 0.060 31.762 1.00 89.75 318 LYS A C 1
ATOM 2681 O O . LYS A 1 318 ? -19.081 0.317 32.826 1.00 89.75 318 LYS A O 1
ATOM 2686 N N . LYS A 1 319 ? -18.872 -0.995 31.015 1.00 92.19 319 LYS A N 1
ATOM 2687 C CA . LYS A 1 319 ? -19.902 -1.957 31.420 1.00 92.19 319 LYS A CA 1
ATOM 2688 C C . LYS A 1 319 ? -19.585 -2.584 32.775 1.00 92.19 319 LYS A C 1
ATOM 2690 O O . LYS A 1 319 ? -20.463 -2.674 33.625 1.00 92.19 319 LYS A O 1
ATOM 2695 N N . GLU A 1 320 ? -18.343 -3.013 32.980 1.00 89.50 320 GLU A N 1
ATOM 2696 C CA . GLU A 1 320 ? -17.903 -3.590 34.255 1.00 89.50 320 GLU A CA 1
ATOM 2697 C C . GLU A 1 320 ? -18.011 -2.578 35.403 1.00 89.50 320 GLU A C 1
ATOM 2699 O O . GLU A 1 320 ? -18.512 -2.916 36.476 1.00 89.50 320 GLU A O 1
ATOM 2704 N N . GLN A 1 321 ? -17.618 -1.321 35.171 1.00 87.81 321 GLN A N 1
ATOM 2705 C CA . GLN A 1 321 ? -17.777 -0.239 36.146 1.00 87.81 321 GLN A CA 1
ATOM 2706 C C . GLN A 1 321 ? -19.246 0.072 36.452 1.00 87.81 321 GLN A C 1
ATOM 2708 O O . GLN A 1 321 ? -19.599 0.254 37.618 1.00 87.81 321 GLN A O 1
ATOM 2713 N N . ASP A 1 322 ? -20.108 0.109 35.438 1.00 85.94 322 ASP A N 1
ATOM 2714 C CA . ASP A 1 322 ? -21.541 0.372 35.590 1.00 85.94 322 ASP A CA 1
ATOM 2715 C C . ASP A 1 322 ? -22.217 -0.777 36.364 1.00 85.94 322 ASP A C 1
ATOM 2717 O O . ASP A 1 322 ? -22.980 -0.534 37.300 1.00 85.94 322 ASP A O 1
ATOM 2721 N N . LYS A 1 323 ? -21.841 -2.037 36.098 1.00 85.00 323 LYS A N 1
ATOM 2722 C CA . LYS A 1 323 ? -22.292 -3.198 36.890 1.00 85.00 323 LYS A CA 1
ATOM 2723 C C . LYS A 1 323 ? -21.799 -3.147 38.336 1.00 85.00 323 LYS A C 1
ATOM 2725 O O . LYS A 1 323 ? -22.585 -3.333 39.263 1.00 85.00 323 LYS A O 1
ATOM 2730 N N . ALA A 1 324 ? -20.520 -2.840 38.555 1.00 82.62 324 ALA A N 1
ATOM 2731 C CA . ALA A 1 324 ? -19.961 -2.715 39.900 1.00 82.62 324 ALA A CA 1
ATOM 2732 C C . ALA A 1 324 ? -20.628 -1.575 40.692 1.00 82.62 324 ALA A C 1
ATOM 2734 O O . ALA A 1 324 ? -20.967 -1.734 41.865 1.00 82.62 324 ALA A O 1
ATOM 2735 N N . THR A 1 325 ? -20.868 -0.427 40.060 1.00 79.75 325 THR A N 1
ATOM 2736 C CA . THR A 1 325 ? -21.548 0.703 40.706 1.00 79.75 325 THR A CA 1
ATOM 2737 C C . THR A 1 325 ? -23.034 0.450 40.935 1.00 79.75 325 THR A C 1
ATOM 2739 O O . THR A 1 325 ? -23.536 0.900 41.961 1.00 79.75 325 THR A O 1
ATOM 2742 N N . SER A 1 326 ? -23.723 -0.314 40.080 1.00 74.12 326 SER A N 1
ATOM 2743 C CA . SER A 1 326 ? -25.091 -0.792 40.339 1.00 74.12 326 SER A CA 1
ATOM 2744 C C . SER A 1 326 ? -25.149 -1.684 41.590 1.00 74.12 326 SER A C 1
ATOM 2746 O O . SER A 1 326 ? -25.936 -1.439 42.510 1.00 74.12 326 SER A O 1
ATOM 2748 N N . LEU A 1 327 ? -24.212 -2.633 41.712 1.00 65.00 327 LEU A N 1
ATOM 2749 C CA . LEU A 1 327 ? -24.108 -3.548 42.857 1.00 65.00 327 LEU A CA 1
ATOM 2750 C C . LEU A 1 327 ? -23.862 -2.823 44.193 1.00 65.00 327 LEU A C 1
ATOM 2752 O O . LEU A 1 327 ? -24.483 -3.160 45.206 1.00 65.00 327 LEU A O 1
ATOM 2756 N N . PHE A 1 328 ? -23.002 -1.798 44.199 1.00 58.81 328 PHE A N 1
ATOM 2757 C CA . PHE A 1 328 ? -22.696 -0.983 45.388 1.00 58.81 328 PHE A CA 1
ATOM 2758 C C . PHE A 1 328 ? -23.643 0.227 45.575 1.00 58.81 328 PHE A C 1
ATOM 2760 O O . PHE A 1 328 ? -23.684 0.853 46.640 1.00 58.81 328 PHE A O 1
ATOM 2767 N N . GLY A 1 329 ? -24.436 0.561 44.556 1.00 53.41 329 GLY A N 1
ATOM 2768 C CA . GLY A 1 329 ? -25.176 1.815 44.420 1.00 53.41 329 GLY A CA 1
ATOM 2769 C C . GLY A 1 329 ? -26.515 1.888 45.145 1.00 53.41 329 GLY A C 1
ATOM 2770 O O . GLY A 1 329 ? -27.011 2.994 45.358 1.00 53.41 329 GLY A O 1
ATOM 2771 N N . ALA A 1 330 ? -27.062 0.772 45.629 1.00 49.56 330 ALA A N 1
ATOM 2772 C CA . ALA A 1 330 ? -28.288 0.785 46.436 1.00 49.56 330 ALA A CA 1
ATOM 2773 C C . ALA A 1 330 ? -28.112 1.458 47.823 1.00 49.56 330 ALA A C 1
ATOM 2775 O O . ALA A 1 330 ? -29.101 1.728 48.501 1.00 49.56 330 ALA A O 1
ATOM 2776 N N . SER A 1 331 ? -26.874 1.763 48.247 1.00 44.03 331 SER A N 1
ATOM 2777 C CA . SER A 1 331 ? -26.574 2.439 49.525 1.00 44.03 331 SER A CA 1
ATOM 2778 C C . SER A 1 331 ? -25.971 3.855 49.369 1.00 44.03 331 SER A C 1
ATOM 2780 O O . SER A 1 331 ? -26.124 4.693 50.256 1.00 44.03 331 SER A O 1
ATOM 2782 N N . ALA A 1 332 ? -25.327 4.184 48.235 1.00 45.75 332 ALA A N 1
ATOM 2783 C CA . ALA A 1 332 ? -24.444 5.363 48.125 1.00 45.75 332 ALA A CA 1
ATOM 2784 C C . ALA A 1 332 ? -24.779 6.386 47.011 1.00 45.75 332 ALA A C 1
ATOM 2786 O O . ALA A 1 332 ? -24.200 7.479 46.975 1.00 45.75 332 ALA A O 1
ATOM 2787 N N . THR A 1 333 ? -25.718 6.089 46.108 1.00 45.56 333 THR A N 1
ATOM 2788 C CA . THR A 1 333 ? -25.944 6.865 44.865 1.00 45.56 333 THR A CA 1
ATOM 2789 C C . THR A 1 333 ? -26.437 8.305 45.058 1.00 45.56 333 THR A C 1
ATOM 2791 O O . THR A 1 333 ? -26.212 9.139 44.185 1.00 45.56 333 THR A O 1
ATOM 2794 N N . LYS A 1 334 ? -26.979 8.687 46.225 1.00 50.75 334 LYS A N 1
ATOM 2795 C CA . LYS A 1 334 ? -27.358 10.094 46.492 1.00 50.75 334 LYS A CA 1
ATOM 2796 C C . LYS A 1 334 ? -26.182 11.037 46.809 1.00 50.75 334 LYS A C 1
ATOM 2798 O O . LYS A 1 334 ? -26.378 12.251 46.794 1.00 50.75 334 LYS A O 1
ATOM 2803 N N . ARG A 1 335 ? -24.966 10.539 47.087 1.00 45.09 335 ARG A N 1
ATOM 2804 C CA . ARG A 1 335 ? -23.810 11.392 47.463 1.00 45.09 335 ARG A CA 1
ATOM 2805 C C . ARG A 1 335 ? -22.805 11.647 46.336 1.00 45.09 335 ARG A C 1
ATOM 2807 O O . ARG A 1 335 ? -22.167 12.694 46.340 1.00 45.09 335 ARG A O 1
ATOM 2814 N N . ILE A 1 336 ? -22.678 10.745 45.363 1.00 48.78 336 ILE A N 1
ATOM 2815 C CA . ILE A 1 336 ? -21.572 10.788 44.386 1.00 48.78 336 ILE A CA 1
ATOM 2816 C C . ILE A 1 336 ? -21.904 11.642 43.146 1.00 48.78 336 ILE A C 1
ATOM 2818 O O . ILE A 1 336 ? -21.017 12.314 42.616 1.00 48.78 336 ILE A O 1
ATOM 2822 N N . GLN A 1 337 ? -23.180 11.752 42.747 1.00 47.75 337 GLN A N 1
ATOM 2823 C CA . GLN A 1 337 ? -23.588 12.584 41.599 1.00 47.75 337 GLN A CA 1
ATOM 2824 C C . GLN A 1 337 ? -23.309 14.093 41.772 1.00 47.75 337 GLN A C 1
ATOM 2826 O O . GLN A 1 337 ? -23.231 14.807 40.777 1.00 47.75 337 GLN A O 1
ATOM 2831 N N . ARG A 1 338 ? -23.080 14.601 42.996 1.00 46.38 338 ARG A N 1
ATOM 2832 C CA . ARG A 1 338 ? -22.674 16.008 43.208 1.00 46.38 338 ARG A CA 1
ATOM 2833 C C . ARG A 1 338 ? -21.180 16.280 42.990 1.00 46.38 338 ARG A C 1
ATOM 2835 O O . ARG A 1 338 ? -20.837 17.425 42.727 1.00 46.38 338 ARG A O 1
ATOM 2842 N N . ASN A 1 339 ? -20.308 15.269 43.045 1.00 46.56 339 ASN A N 1
ATOM 2843 C CA . ASN A 1 339 ? -18.854 15.470 42.933 1.00 46.56 339 ASN A CA 1
ATOM 2844 C C . ASN A 1 339 ? -18.299 15.262 41.514 1.00 46.56 339 ASN A C 1
ATOM 2846 O O . ASN A 1 339 ? -17.262 15.827 41.178 1.00 46.56 339 ASN A O 1
ATOM 2850 N N . ILE A 1 340 ? -18.982 14.499 40.656 1.00 51.22 340 ILE A N 1
ATOM 2851 C CA . ILE A 1 340 ? -18.489 14.200 39.296 1.00 51.22 340 ILE A CA 1
ATOM 2852 C C . ILE A 1 340 ? -18.731 15.374 38.325 1.00 51.22 340 ILE A C 1
ATOM 2854 O O . ILE A 1 340 ? -17.960 15.582 37.390 1.00 51.22 340 ILE A O 1
ATOM 2858 N N . SER A 1 341 ? -19.714 16.238 38.596 1.00 49.84 341 SER A N 1
ATOM 2859 C CA . SER A 1 341 ? -19.959 17.474 37.832 1.00 49.84 341 SER A CA 1
ATOM 2860 C C . SER A 1 341 ? -18.813 18.499 37.917 1.00 49.84 341 SER A C 1
ATOM 2862 O O . SER A 1 341 ? -18.794 19.455 37.144 1.00 49.84 341 SER A O 1
ATOM 2864 N N . ALA A 1 342 ? -17.853 18.305 38.831 1.00 49.44 342 ALA A N 1
ATOM 2865 C CA . ALA A 1 342 ? -16.717 19.198 39.049 1.00 49.44 342 ALA A CA 1
ATOM 2866 C C . ALA A 1 342 ? -15.442 18.818 38.260 1.00 49.44 342 ALA A C 1
ATOM 2868 O O . ALA A 1 342 ? -14.501 19.608 38.229 1.00 49.44 342 ALA A O 1
ATOM 2869 N N . SER A 1 343 ? -15.384 17.662 37.582 1.00 46.62 343 SER A N 1
ATOM 2870 C CA . SER A 1 343 ? -14.186 17.206 36.845 1.00 46.62 343 SER A 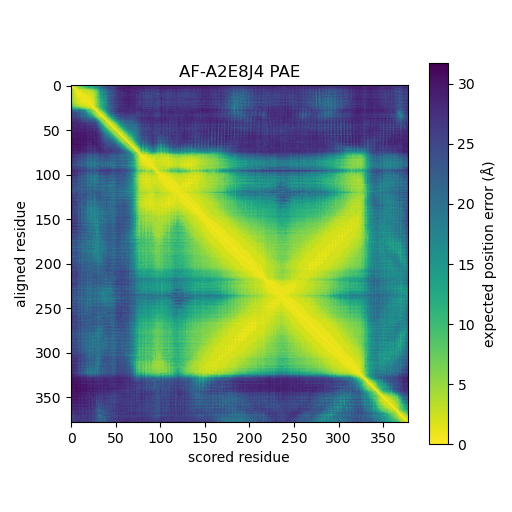CA 1
ATOM 2871 C C . SER A 1 343 ? -14.361 17.246 35.318 1.00 46.62 343 SER A C 1
ATOM 2873 O O . SER A 1 343 ? -14.182 16.273 34.589 1.00 46.62 343 SER A O 1
ATOM 2875 N N . THR A 1 344 ? -14.662 18.426 34.778 1.00 47.75 344 THR A N 1
ATOM 2876 C CA . THR A 1 344 ? -14.724 18.710 33.330 1.00 47.75 344 THR A CA 1
ATOM 2877 C C . THR A 1 344 ? -13.339 18.861 32.669 1.00 47.75 344 THR A C 1
ATOM 2879 O O . THR A 1 344 ? -13.147 19.709 31.798 1.00 47.75 344 THR A O 1
ATOM 2882 N N . SER A 1 345 ? -12.351 18.031 33.026 1.00 48.09 345 SER A N 1
ATOM 2883 C CA . SER A 1 345 ? -11.005 18.070 32.417 1.00 48.09 345 SER A CA 1
ATOM 2884 C C . SER A 1 345 ? -10.837 17.132 31.210 1.00 48.09 345 SER A C 1
ATOM 2886 O O . SER A 1 345 ? -10.037 17.423 30.322 1.00 48.09 345 SER A O 1
ATOM 2888 N N . LEU A 1 346 ? -11.637 16.064 31.096 1.00 49.28 346 LEU A N 1
ATOM 2889 C CA . LEU A 1 346 ? -11.488 15.055 30.032 1.00 49.28 346 LEU A CA 1
ATOM 2890 C C . LEU A 1 346 ? -12.124 15.450 28.686 1.00 49.28 346 LEU A C 1
ATOM 2892 O O . LEU A 1 346 ? -11.650 15.036 27.637 1.00 49.28 346 LEU A O 1
ATOM 2896 N N . LYS A 1 347 ? -13.131 16.334 28.666 1.00 51.59 347 LYS A N 1
ATOM 2897 C CA . LYS A 1 347 ? -13.746 16.807 27.403 1.00 51.59 347 LYS A CA 1
ATOM 2898 C C . LYS A 1 347 ? -12.837 17.749 26.591 1.00 51.59 347 LYS A C 1
ATOM 2900 O O . LYS A 1 347 ? -13.121 18.036 25.430 1.00 51.59 347 LYS A O 1
ATOM 2905 N N . LYS A 1 348 ? -11.750 18.257 27.190 1.00 51.81 348 LYS A N 1
ATOM 2906 C CA . LYS A 1 348 ? -10.776 19.134 26.516 1.00 51.81 348 LYS A CA 1
ATOM 2907 C C . LYS A 1 348 ? -9.775 18.356 25.654 1.00 51.81 348 LYS A C 1
ATOM 2909 O O . LYS A 1 348 ? -9.297 18.919 24.676 1.00 51.81 348 LYS A O 1
ATOM 2914 N N . THR A 1 349 ? -9.480 17.093 25.968 1.00 50.50 349 THR A N 1
ATOM 2915 C CA . THR A 1 349 ? -8.491 16.291 25.222 1.00 50.50 349 THR A CA 1
ATOM 2916 C C . THR A 1 349 ? -9.062 15.722 23.922 1.00 50.50 349 THR A C 1
ATOM 2918 O O . THR A 1 349 ? -8.360 15.699 22.915 1.00 50.50 349 THR A O 1
ATOM 2921 N N . GLU A 1 350 ? -10.352 15.382 23.894 1.00 50.88 350 GLU A N 1
ATOM 2922 C CA . GLU A 1 350 ? -11.050 14.886 22.695 1.00 50.88 350 GLU A CA 1
ATOM 2923 C C . GLU A 1 350 ? -11.076 15.941 21.568 1.00 50.88 350 GLU A C 1
ATOM 2925 O O . GLU A 1 350 ? -10.648 15.677 20.447 1.00 50.88 350 GLU A O 1
ATOM 2930 N N . LYS A 1 351 ? -11.408 17.203 21.891 1.00 56.62 351 LYS A N 1
ATOM 2931 C CA . LYS A 1 351 ? -11.411 18.318 20.918 1.00 56.62 351 LYS A CA 1
ATOM 2932 C C . LYS A 1 351 ? -10.023 18.716 20.394 1.00 56.62 351 LYS A C 1
ATOM 2934 O O . LYS A 1 351 ? -9.927 19.328 19.330 1.00 56.62 351 LYS A O 1
ATOM 2939 N N . ILE A 1 352 ? -8.952 18.431 21.139 1.00 56.69 352 ILE A N 1
ATOM 2940 C CA . ILE A 1 352 ? -7.570 18.697 20.697 1.00 56.69 352 ILE A CA 1
ATOM 2941 C C . ILE A 1 352 ? -7.119 17.623 19.694 1.00 56.69 352 ILE A C 1
ATOM 2943 O O . ILE A 1 352 ? -6.427 17.944 18.728 1.00 56.69 352 ILE A O 1
ATOM 2947 N N . LEU A 1 353 ? -7.563 16.377 19.873 1.00 55.12 353 LEU A N 1
ATOM 2948 C CA . LEU A 1 353 ? -7.277 15.259 18.969 1.00 55.12 353 LEU A CA 1
ATOM 2949 C C . LEU A 1 353 ? -8.042 15.353 17.641 1.00 55.12 353 LEU A C 1
ATOM 2951 O O . LEU A 1 353 ? -7.451 15.087 16.594 1.00 55.12 353 LEU A O 1
ATOM 2955 N N . ASP A 1 354 ? -9.293 15.818 17.656 1.00 54.78 354 ASP A N 1
ATOM 2956 C CA . ASP A 1 354 ? -10.067 16.027 16.423 1.00 54.78 354 ASP A CA 1
ATOM 2957 C C . ASP A 1 354 ? -9.470 17.143 15.545 1.00 54.78 354 ASP A C 1
ATOM 2959 O O . ASP A 1 354 ? -9.367 17.001 14.328 1.00 54.78 354 ASP A O 1
ATOM 2963 N N . ARG A 1 355 ? -8.941 18.216 16.151 1.00 59.09 355 ARG A N 1
ATOM 2964 C CA . ARG A 1 355 ? -8.205 19.267 15.416 1.00 59.09 355 ARG A CA 1
ATOM 2965 C C . ARG A 1 355 ? -6.872 18.793 14.835 1.00 59.09 355 ARG A C 1
ATOM 2967 O O . ARG A 1 355 ? -6.420 19.343 13.832 1.00 59.09 355 ARG A O 1
ATOM 2974 N N . ALA A 1 356 ? -6.231 17.792 15.438 1.00 55.69 356 ALA A N 1
ATOM 2975 C CA . ALA A 1 356 ? -5.025 17.189 14.874 1.00 55.69 356 ALA A CA 1
ATOM 2976 C C . ALA A 1 356 ? -5.340 16.347 13.621 1.00 55.69 356 ALA A C 1
ATOM 2978 O O . ALA A 1 356 ? -4.517 16.286 12.710 1.00 55.69 356 ALA A O 1
ATOM 2979 N N . LEU A 1 357 ? -6.536 15.750 13.535 1.00 55.84 357 LEU A N 1
ATOM 2980 C CA . LEU A 1 357 ? -6.986 14.975 12.372 1.00 55.84 357 LEU A CA 1
ATOM 2981 C C . LEU A 1 357 ? -7.272 15.850 11.142 1.00 55.84 357 LEU A C 1
ATOM 2983 O O . LEU A 1 357 ? -6.859 15.483 10.041 1.00 55.84 357 LEU A O 1
ATOM 2987 N N . ASP A 1 358 ? -7.882 17.023 11.324 1.00 58.91 358 ASP A N 1
ATOM 2988 C CA . ASP A 1 358 ? -8.147 17.970 10.225 1.00 58.91 358 ASP A CA 1
ATOM 2989 C C . ASP A 1 358 ? -6.859 18.492 9.566 1.00 58.91 358 ASP A C 1
ATOM 2991 O O . ASP A 1 358 ? -6.804 18.704 8.351 1.00 58.91 358 ASP A O 1
ATOM 2995 N N . ASN A 1 359 ? -5.791 18.659 10.350 1.00 55.72 359 ASN A N 1
ATOM 2996 C CA . ASN A 1 359 ? -4.491 19.078 9.826 1.00 55.72 359 ASN A CA 1
ATOM 2997 C C . ASN A 1 359 ? -3.797 17.954 9.036 1.00 55.72 359 ASN A C 1
ATOM 2999 O O . ASN A 1 359 ? -3.183 18.221 8.007 1.00 55.72 359 ASN A O 1
ATOM 3003 N N . VAL A 1 360 ? -3.964 16.691 9.446 1.00 56.03 360 VAL A N 1
ATOM 3004 C CA . VAL A 1 360 ? -3.409 15.529 8.727 1.00 56.03 360 VAL A CA 1
ATOM 3005 C C . VAL A 1 360 ? -4.154 15.268 7.411 1.00 56.03 360 VAL A C 1
ATOM 3007 O O . VAL A 1 360 ? -3.528 14.908 6.414 1.00 56.03 360 VAL A O 1
ATOM 3010 N N . TYR A 1 361 ? -5.470 15.496 7.358 1.00 52.62 361 TYR A N 1
ATOM 3011 C CA . TYR A 1 361 ? -6.247 15.375 6.116 1.00 52.62 361 TYR A CA 1
ATOM 3012 C C . TYR A 1 361 ? -5.848 16.422 5.063 1.00 52.62 361 TYR A C 1
ATOM 3014 O O . TYR A 1 361 ? -5.755 16.100 3.875 1.00 52.62 361 TYR A O 1
ATOM 3022 N N . LYS A 1 362 ? -5.533 17.652 5.490 1.00 56.59 362 LYS A N 1
ATOM 3023 C CA . LYS A 1 362 ? -5.004 18.699 4.599 1.00 56.59 362 LYS A CA 1
ATOM 3024 C C . LYS A 1 362 ? -3.632 18.341 4.023 1.00 56.59 362 LYS A C 1
ATOM 3026 O O . LYS A 1 362 ? -3.424 18.553 2.828 1.00 56.59 362 LYS A O 1
ATOM 3031 N N . ASP A 1 363 ? -2.756 17.714 4.806 1.00 51.50 363 ASP A N 1
ATOM 3032 C CA . ASP A 1 363 ? -1.449 17.246 4.324 1.00 51.50 363 ASP A CA 1
ATOM 3033 C C . ASP A 1 363 ? -1.549 16.073 3.336 1.00 51.50 363 ASP A C 1
ATOM 3035 O O . ASP A 1 363 ? -0.734 15.956 2.429 1.00 51.50 363 ASP A O 1
ATOM 3039 N N . ILE A 1 364 ? -2.577 15.224 3.425 1.00 53.59 364 ILE A N 1
ATOM 3040 C CA . ILE A 1 364 ? -2.784 14.128 2.459 1.00 53.59 364 ILE A CA 1
ATOM 3041 C C . ILE A 1 364 ? -3.218 14.665 1.087 1.00 53.59 364 ILE A C 1
ATOM 3043 O O . ILE A 1 364 ? -2.779 14.154 0.057 1.00 53.59 364 ILE A O 1
ATOM 3047 N N . SER A 1 365 ? -4.033 15.723 1.058 1.00 52.22 365 SER A N 1
ATOM 3048 C CA . SER A 1 365 ? -4.484 16.354 -0.192 1.00 52.22 365 SER A CA 1
ATOM 3049 C C . SER A 1 365 ? -3.383 17.133 -0.933 1.00 52.22 365 SER A C 1
ATOM 3051 O O . SER A 1 365 ? -3.519 17.417 -2.125 1.00 52.22 365 SER A O 1
ATOM 3053 N N . SER A 1 366 ? -2.278 17.460 -0.251 1.00 50.09 366 SER A N 1
ATOM 3054 C CA . SER A 1 366 ? -1.170 18.257 -0.788 1.00 50.09 366 SER A CA 1
ATOM 3055 C C . SER A 1 366 ? 0.023 17.424 -1.282 1.00 50.09 366 SER A C 1
ATOM 3057 O O . SER A 1 366 ? 0.897 17.972 -1.962 1.00 50.09 366 SER A O 1
ATOM 3059 N N . ILE A 1 367 ? 0.047 16.102 -1.040 1.00 49.94 367 ILE A N 1
ATOM 3060 C CA . ILE A 1 367 ? 1.064 15.182 -1.583 1.00 49.94 367 ILE A CA 1
ATOM 3061 C C . ILE A 1 367 ? 0.775 14.947 -3.074 1.00 49.94 367 ILE A C 1
ATOM 3063 O O . ILE A 1 367 ? 0.265 13.913 -3.503 1.00 49.94 367 ILE A O 1
ATOM 3067 N N . ARG A 1 368 ? 1.098 15.948 -3.895 1.00 46.34 368 ARG A N 1
ATOM 3068 C CA . ARG A 1 368 ? 1.229 15.787 -5.342 1.00 46.34 368 ARG A CA 1
ATOM 3069 C C . ARG A 1 368 ? 2.561 15.099 -5.615 1.00 46.34 368 ARG A C 1
ATOM 3071 O O . ARG A 1 368 ? 3.614 15.613 -5.236 1.00 46.34 368 ARG A O 1
ATOM 3078 N N . LEU A 1 369 ? 2.516 13.950 -6.288 1.00 45.44 369 LEU A N 1
ATOM 3079 C CA . LEU A 1 369 ? 3.706 13.351 -6.884 1.00 45.44 369 LEU A CA 1
ATOM 3080 C C . LEU A 1 369 ? 4.324 14.396 -7.814 1.00 45.44 369 LEU A C 1
ATOM 3082 O O . LEU A 1 369 ? 3.675 14.857 -8.754 1.00 45.44 369 LEU A O 1
ATOM 3086 N N . LYS A 1 370 ? 5.551 14.828 -7.509 1.00 46.41 370 LYS A N 1
ATOM 3087 C CA . LYS A 1 370 ? 6.291 15.695 -8.423 1.00 46.41 370 LYS A CA 1
ATOM 3088 C C . LYS A 1 370 ? 6.519 14.895 -9.709 1.00 46.41 370 LYS A C 1
ATOM 3090 O O . LYS A 1 370 ? 7.016 13.774 -9.603 1.00 46.41 370 LYS A O 1
ATOM 3095 N N . PRO A 1 371 ? 6.173 15.432 -10.891 1.00 42.53 371 PRO A N 1
ATOM 3096 C CA . PRO A 1 371 ? 6.525 14.778 -12.140 1.00 42.53 371 PRO A CA 1
ATOM 3097 C C . PRO A 1 371 ? 8.045 14.610 -12.175 1.00 42.53 371 PRO A C 1
ATOM 3099 O O . PRO A 1 371 ? 8.792 15.556 -11.902 1.00 42.53 371 PRO A O 1
ATOM 3102 N N . ILE A 1 372 ? 8.492 13.386 -12.445 1.00 51.12 372 ILE A N 1
ATOM 3103 C CA . ILE A 1 372 ? 9.907 13.073 -12.616 1.00 51.12 372 ILE A CA 1
ATOM 3104 C C . ILE A 1 372 ? 10.311 13.678 -13.960 1.00 51.12 372 ILE A C 1
ATOM 3106 O O . ILE A 1 372 ? 10.120 13.083 -15.013 1.00 51.12 372 ILE A O 1
ATOM 3110 N N . VAL A 1 373 ? 10.807 14.914 -13.935 1.00 42.66 373 VAL A N 1
ATOM 3111 C CA . VAL A 1 373 ? 11.362 15.559 -15.126 1.00 42.66 373 VAL A CA 1
ATOM 3112 C C . VAL A 1 373 ? 12.797 15.068 -15.275 1.00 42.66 373 VAL A C 1
ATOM 3114 O O . VAL A 1 373 ? 13.706 15.581 -14.618 1.00 42.66 373 VAL A O 1
ATOM 3117 N N . PHE A 1 374 ? 13.012 14.065 -16.125 1.00 40.72 374 PHE A N 1
ATOM 3118 C CA . PHE A 1 374 ? 14.357 13.716 -16.565 1.00 40.72 374 PHE A CA 1
ATOM 3119 C C . PHE A 1 374 ? 14.883 14.858 -17.437 1.00 40.72 374 PHE A C 1
ATOM 3121 O O . PHE A 1 374 ? 14.409 15.095 -18.546 1.00 40.72 374 PHE A O 1
ATOM 3128 N N . LYS A 1 375 ? 15.859 15.609 -16.916 1.00 38.06 375 LYS A N 1
ATOM 3129 C CA . LYS A 1 375 ? 16.648 16.527 -17.739 1.00 38.06 375 LYS A CA 1
ATOM 3130 C C . LYS A 1 375 ? 17.450 15.677 -18.717 1.00 38.06 375 LYS A C 1
ATOM 3132 O O . LYS A 1 375 ? 18.445 15.079 -18.320 1.00 38.06 375 LYS A O 1
ATOM 3137 N N . VAL A 1 376 ? 17.008 15.624 -19.969 1.00 42.62 376 VAL A N 1
ATOM 3138 C CA . VAL A 1 376 ? 17.822 15.104 -21.067 1.00 42.62 376 VAL A CA 1
ATOM 3139 C C . VAL A 1 376 ? 19.026 16.047 -21.206 1.00 42.62 376 VAL A C 1
ATOM 3141 O O . VAL A 1 376 ? 18.815 17.247 -21.419 1.00 42.62 376 VAL A O 1
ATOM 3144 N N . PRO A 1 377 ? 20.270 15.579 -20.999 1.00 43.66 377 PRO A N 1
ATOM 3145 C CA . PRO A 1 377 ? 21.440 16.389 -21.304 1.00 43.66 377 PRO A CA 1
ATOM 3146 C C . PRO A 1 377 ? 21.443 16.671 -22.812 1.00 43.66 377 PRO A C 1
ATOM 3148 O O . PRO A 1 377 ? 21.328 15.743 -23.610 1.00 43.66 377 PRO A O 1
ATOM 3151 N N . LYS A 1 378 ? 21.481 17.960 -23.167 1.00 44.06 378 LYS A N 1
ATOM 3152 C CA . LYS A 1 378 ? 21.637 18.424 -24.549 1.00 44.06 378 LYS A CA 1
ATOM 3153 C C . LYS A 1 378 ? 23.045 18.173 -25.057 1.00 44.06 378 LYS A C 1
ATOM 3155 O O . LYS A 1 378 ? 23.976 18.327 -24.234 1.00 44.06 378 LYS A O 1
#

Nearest PDB structures (foldseek):
  7n6g-assembly1_3Q  TM=2.266E-01  e=7.146E-01  Chlamydomonas reinhardtii
  7sqc-assembly1_1X  TM=2.439E-01  e=3.644E+00  Chlamydomonas reinhardtii

pLDDT: mean 80.44, std 21.83, range [38.06, 98.38]

Foldseek 3Di:
DPPPPVVVVVVVVVVVVVVVVVVVVVVDDDDDDDDDDDDDDDDDDDDDDDDDDDDDDDDDDDDDDDDDPPPPPVPPCDVVNLVVLLVCLLVLHDDPDDDLVSLVVNLVVLVVQLVVCVVVVNVVSNVSSVSSNVSSVVNSLVVVLVVLLVVLVVVLVVVVVVLVVVVVVLVVVLVVVLVVLVVVLVVVLVVLVVVLVVVVVVLVCVLPDPVNVCVLLDDDPVLVVLVVVLVVCVVVVVVVVNVVSVVVSVVSSVVSNVVSVVVSVVVSVVVVVVSVVVSVVVSVVSVVVSVVVSVVSVVVSVVVVVVSVVVVVVSVVVSVVSSVCSVVVVPPVVPCVVPVVPPPPVVVVVVVVVVVVVVVVVVVVPPDDDPPDPPDDD

Mean predicted aligned error: 15.6 Å

Secondary structure (DSSP, 8-state):
---THHHHHHHHHHHHHHHHHHHHHTS---PPPPPP------------------------------------------HHHHHHHHHHHHTT----S--HHHHHHHHHHHHHHHHHHHHTT-HHHHHHHHHHHHHHHHHHHHHHHHHHHHHHHHHHHHHHHHHHHHHHHHHHHHHHHHHHHHHHHHHHHHHHHHHHHHHHHHHHHHHHSHHHHHHHSPPPHHHHHHHHHHHHHHHTT-HHHHHHHHHHHHHHHHHHHHHHHHHHHHHHHHHHHHHHHHHHHHHHHHHHHHHHHHHHHHHHHHHHHHHHHHHHHHHHHHHHHHHHHHHHHHHHHHHHHHHHTT-TTTHHHHHHHHHHHHHHHHHHHH-PPPP-------

Radius of gyration: 47.2 Å; Cα contacts (8 Å, |Δi|>4): 117; chains: 1; bounding box: 104×75×144 Å

Solvent-accessible surface area (backbone atoms only — not comparable to full-atom values): 22340 Å² total; per-residue (Å²): 142,87,71,74,67,64,57,58,54,52,55,51,51,52,54,52,52,51,54,55,50,58,65,52,63,76,57,80,70,81,76,80,75,80,81,78,85,81,77,85,88,79,90,86,81,93,81,80,89,81,90,82,90,76,90,79,88,78,83,82,80,86,82,78,93,74,84,79,83,69,80,76,75,73,75,73,79,48,71,68,55,54,51,52,52,50,52,30,33,69,69,69,45,87,84,78,88,69,54,75,73,53,50,52,52,55,48,51,50,38,54,47,53,24,52,55,26,51,76,70,70,35,60,67,64,24,48,54,31,47,53,21,45,52,51,48,51,52,52,47,54,48,52,53,48,52,54,50,51,50,50,53,51,52,54,49,48,56,57,47,53,57,47,52,53,53,50,49,52,50,53,52,54,49,51,54,52,51,51,54,48,51,53,51,52,50,55,54,49,52,53,52,54,51,53,53,50,50,55,50,51,51,50,51,51,53,62,69,28,69,72,47,46,51,66,50,70,57,76,52,71,65,56,53,49,48,54,51,50,30,54,52,29,51,77,70,67,40,57,73,58,25,54,53,45,50,56,51,48,58,49,50,51,54,52,51,53,49,55,29,50,52,50,50,52,52,54,49,50,54,52,50,52,55,49,52,53,50,55,50,53,50,50,53,52,50,51,52,53,50,49,52,53,51,52,51,52,48,54,53,52,52,58,55,49,51,52,55,53,52,51,49,53,52,51,54,52,47,51,53,50,52,53,53,47,56,74,60,31,87,81,50,60,92,64,54,72,75,62,62,80,73,63,80,66,67,72,58,57,57,61,54,52,54,58,54,50,59,56,53,55,55,55,62,76,63,69,65,81,74,79,85,76,79,79,74,83,128

Organism: Trichomonas vaginalis (strain ATCC PRA-98 / G3) (NCBI:txid412133)

Sequence (378 aa):
MSFSRSEEYQDAYIKELDARLAALENNEFFLPTPPKTSKSSARRPRKQNKDSAERDLKAVSAPTSARRNRVRRHNQFTQQDIQKFLNCAYEKKPLWNLEPEQYEQVLSILKQQKKDAVAKKRFVDSMESQEAIEYVNNHYKNAIKEEGEQEIDSEFQGKMDTYYESLKKFDDETKDLEEKFLIKKRKAKDLIVESQKDDLLDLQEYWSSPAKQRLYNRASNQLVNLRKRQIDEVNLNNLAEAARLQKHISRLEREESRTNSEAWQLDYNQALDKLQQKHKRELETFEFQSNIQFTSLKQKRETLRRRFLYRKANLEHKKEQDKATSLFGASATKRIQRNISASTSLKKTEKILDRALDNVYKDISSIRLKPIVFKVPK